Protein AF-0000000068597910 (afdb_homodimer)

Radius of gyration: 24.33 Å; Cα contacts (8 Å, |Δi|>4): 752; chains: 2; bounding box: 66×70×54 Å

InterPro domains:
  IPR019402 CWH43-like, N-terminal domain [PF10277] (15-219)

Secondary structure (DSSP, 8-state):
--HHHHHT--EEEHHHHHHHHHHHHHHHHHHHHHHHHHTT-SS-SSS--HHHHTSSTTHHHHHHHHHHHHHHHHHHHHHHHHHHHHHH--S-HHHHHHHHHHHHHHHHHHHHHHHHHHS-TTT-HHHHHHHHHHHHHHHHHHHHHHHHHHHH-GGGS-HHHHHHHHHHHHHHHHHHHHHHHIIIII-HHHHHHHHHHHHHHHHHHHHHHHHHHHHHHHHTT-EEEEE--GGGG---------/--HHHHHT--EEEHHHHHHHHHHHHHHHHHHHHHHHHHTT-SS-SSS--HHHHTSSTTHHHHHHHHHHHHHHHHHHHHHHHHHHHHHHS-S-HHHHHHHHHHHHHHHHHHHHHHHHHHS-TTT-HHHHHHHHHHHHHHHHHHHHHHHHHHHH-GGGS-HHHHHHHHHHHHHHHHHHHHHHHIIIII-HHHHHHHHHHHHHHHHHHHHHHHHHHHHHHHHTT-EEEEE--GGG----------

Organism: Ostreococcus tauri (NCBI:txid70448)

Solvent-accessible surface area (backbone atoms only — not comparable to full-atom values): 23606 Å² total; per-residue (Å²): 127,64,67,68,62,62,72,34,60,38,67,44,55,49,25,56,54,43,47,49,32,43,53,39,43,50,49,33,52,52,50,12,46,54,51,20,64,77,64,63,59,53,95,46,84,86,26,38,47,67,63,51,23,33,59,48,85,67,30,30,35,47,34,22,36,34,36,29,51,26,14,53,46,41,34,52,48,37,54,50,45,40,35,55,50,47,56,55,39,57,99,47,66,65,50,52,52,51,42,50,55,30,40,53,29,29,42,49,14,18,53,21,34,23,44,30,30,32,32,47,43,79,80,36,50,70,64,16,51,52,23,42,51,48,14,54,52,26,39,49,50,21,50,47,48,49,49,54,54,40,68,73,31,63,81,68,49,53,70,68,42,50,53,48,41,50,49,20,46,54,46,20,48,51,6,50,52,41,25,52,47,38,49,73,74,64,25,53,92,77,33,42,48,60,30,9,43,16,44,50,39,20,53,55,19,50,44,48,36,48,48,37,49,23,53,47,24,56,75,37,55,25,28,42,30,60,42,62,53,60,89,62,57,65,64,80,75,72,77,76,79,125,127,65,66,69,65,62,72,35,60,38,68,44,56,48,26,56,54,44,47,50,30,44,52,38,43,50,48,32,52,52,50,12,45,54,51,20,64,75,67,64,60,54,94,46,85,89,26,40,46,69,61,49,25,34,60,50,84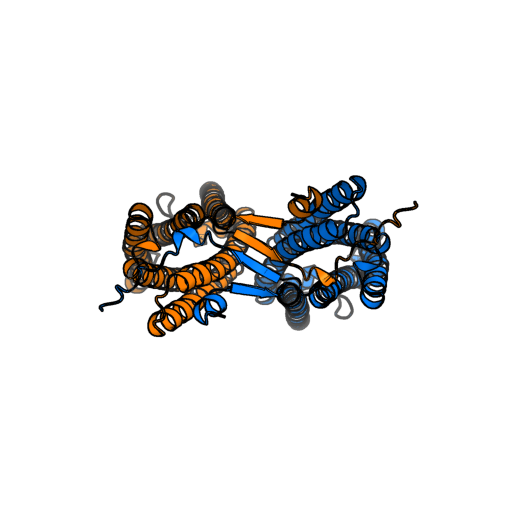,68,30,30,34,47,35,23,38,35,35,30,51,27,15,53,47,41,35,52,46,36,55,52,47,39,34,56,50,48,59,57,37,59,98,46,66,66,49,50,51,50,42,50,56,30,40,53,30,28,42,50,13,17,52,22,35,22,44,31,30,31,33,47,44,79,80,36,49,70,65,16,51,52,24,43,50,49,15,54,52,25,39,48,50,22,50,47,49,50,49,53,53,39,69,75,29,64,81,68,48,54,68,68,44,50,52,48,41,51,49,19,45,54,45,20,47,50,7,49,51,40,25,51,47,37,49,72,74,64,27,52,93,76,33,43,50,60,30,9,43,16,44,50,39,21,51,54,19,52,46,48,36,48,48,37,50,24,51,47,25,55,75,36,56,26,28,43,31,59,43,63,52,60,85,62,57,64,68,78,75,72,77,77,77,126

Foldseek 3Di:
DPPVVVVPWDKDQLLVLLVQLLVLQVVLQVLLLVVCVVVVQFPDSQQFASLSSLQDPPSLVSLLVSLLSSLVSQLVLLVLVLVLLVVQPPPDVVSNVLSVVLNVLSNLLSVLSNQLSVDRCVRDVVSNVVSLLSNLVSLLVSLVSSLVSCVVRVVQADPVLSVLSVVLSVQLVQLSCQLVCCCPPVNCVRQRRSNRVSVVSNVVSSSSNSSSSSVSSVVVVPMDIDDDDVVVVPDPPPPPPD/DPPVVVVPWDKDQLLVLLVQLLVLQVVLQVVLLVVCVVVVQFPDNLFFASLSSLQDPPSLVSLLVSLLSSLVSQLVLLVLVLVLLVVQPDPDVVSNVLSVVLNVLSNLLSVLSNQLSVDRCVNDVVSNVVSLLSNLVSLLVSLVSSLVSCVVRVVQADPVLSVLSVVLSVQLVQLSCQLVCCCPPVNCVRQRRSNRVSVVSNVVSSSSNSSSSSVSSVVVVPMDIDDDDVVVVPDPPPPPPD

Nearest PDB structures (foldseek):
  8qqz-assembly1_A  TM=4.331E-01  e=2.054E-01  Erythrobacter
  7ytb-assembly1_B  TM=3.261E-01  e=9.820E-02  Bdellovibrio
  7ytb-assembly1_A  TM=3.041E-01  e=9.820E-02  Bdellovibrio
  3ddl-assembly1_A  TM=3.618E-01  e=1.714E+00  Salinibacter ruber
  3ddl-assembly2_B  TM=3.545E-01  e=3.123E+00  Salinibacter ruber

pLDDT: mean 90.91, std 14.32, range [30.38, 98.81]

Sequence (484 aa):
MDANATRAKREVRASTLVRCACLGTLACLVIAYGFATTQSRIASDAFPIISETFMGTPQSYASEFLLGFAAWTLMLSVWAFKGYLDAYATCEDKWFTWSRKGLWFGVSSAILLGLTAAINYEESFGAHVTAAFGFLFAMWIWTAMCVRQLAAHPGSVSAKSLRGKYLACGFGFMGVVGFAALSALVGKENAYSLVGASEWLGVLSMIFACWTVSWDFDDKDVRLTLTLDSASVALPSVPNDVMDANATRAKREVRASTLVRCACLGTLACLVIAYGFATTQSRIASDAFPIISETFMGTPQSYASEFLLGFAAWTLMLSVWAFKGYLDAYATCEDKWFTWSRKGLWFGVSSAILLGLTAAINYEESFGAHVTAAFGFLFAMWIWTAMCVRQLAAHPGSVSAKSLRGKYLACGFGFMGVVGFAALSALVGKENAYSLVGASEWLGVLSMIFACWTVSWDFDDKDVRLTLTLDSASVALPSVPNDV

Structure (mmCIF, N/CA/C/O backbone):
data_AF-0000000068597910-model_v1
#
loop_
_entity.id
_entity.type
_entity.pdbx_description
1 polymer Frag1/DRAM/Sfk1
#
loop_
_atom_site.group_PDB
_atom_site.id
_atom_site.type_symbol
_atom_site.label_atom_id
_atom_site.label_alt_id
_atom_site.label_comp_id
_atom_site.label_asym_id
_atom_site.label_entity_id
_atom_site.label_seq_id
_atom_site.pdbx_PDB_ins_code
_atom_site.Cartn_x
_atom_site.Cartn_y
_atom_site.Cartn_z
_atom_site.occupancy
_atom_site.B_iso_or_equiv
_atom_site.auth_seq_id
_atom_site.auth_comp_id
_atom_site.auth_asym_id
_atom_site.auth_atom_id
_atom_site.pdbx_PDB_model_num
ATOM 1 N N . MET A 1 1 ? 1.563 26.203 26.422 1 33.59 1 MET A N 1
ATOM 2 C CA . MET A 1 1 ? 1.384 25.562 25.109 1 33.59 1 MET A CA 1
ATOM 3 C C . MET A 1 1 ? 0.084 24.766 25.062 1 33.59 1 MET A C 1
ATOM 5 O O . MET A 1 1 ? -0.154 23.922 25.922 1 33.59 1 MET A O 1
ATOM 9 N N . ASP A 1 2 ? -0.967 25.281 24.453 1 39.66 2 ASP A N 1
ATOM 10 C CA . ASP A 1 2 ? -2.354 24.828 24.578 1 39.66 2 ASP A CA 1
ATOM 11 C C . ASP A 1 2 ? -2.477 23.328 24.344 1 39.66 2 ASP A C 1
ATOM 13 O O . ASP A 1 2 ? -1.92 22.797 23.391 1 39.66 2 ASP A O 1
ATOM 17 N N . ALA A 1 3 ? -2.59 22.656 25.359 1 4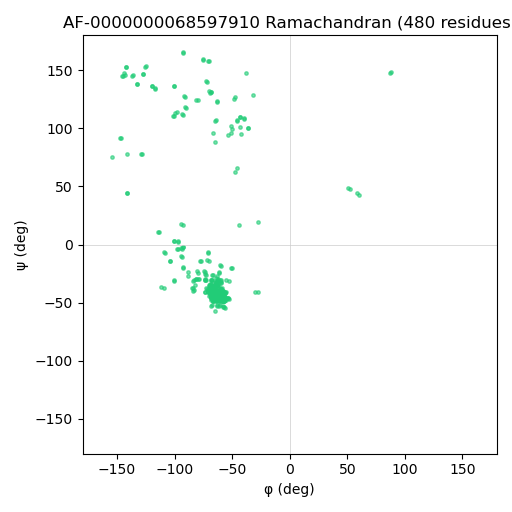6.5 3 ALA A N 1
ATOM 18 C CA . ALA A 1 3 ? -2.775 21.203 25.453 1 46.5 3 ALA A CA 1
ATOM 19 C C . ALA A 1 3 ? -3.531 20.672 24.25 1 46.5 3 ALA A C 1
ATOM 21 O O . ALA A 1 3 ? -3.26 19.562 23.781 1 46.5 3 ALA A O 1
ATOM 22 N N . ASN A 1 4 ? -4.512 21.328 23.781 1 46.34 4 ASN A N 1
ATOM 23 C CA . ASN A 1 4 ? -5.391 20.984 22.656 1 46.34 4 ASN A CA 1
ATOM 24 C C . ASN A 1 4 ? -4.637 20.984 21.328 1 46.34 4 ASN A C 1
ATOM 26 O O . ASN A 1 4 ? -4.93 20.188 20.453 1 46.34 4 ASN A O 1
ATOM 30 N N . ALA A 1 5 ? -3.707 21.922 21.234 1 49.53 5 ALA A N 1
ATOM 31 C CA . ALA A 1 5 ? -2.885 22.062 20.031 1 49.53 5 ALA A CA 1
ATOM 32 C C . ALA A 1 5 ? -2.02 20.828 19.812 1 49.53 5 ALA A C 1
ATOM 34 O O . ALA A 1 5 ? -1.815 20.391 18.672 1 49.53 5 ALA A O 1
ATOM 35 N N . THR A 1 6 ? -1.454 20.25 20.938 1 50.69 6 THR A N 1
ATOM 36 C CA . THR A 1 6 ? -0.563 19.094 20.891 1 50.69 6 THR A CA 1
ATOM 37 C C . THR A 1 6 ? -1.332 17.828 20.5 1 50.69 6 THR A C 1
ATOM 39 O O . THR A 1 6 ? -0.776 16.922 19.875 1 50.69 6 THR A O 1
ATOM 42 N N . ARG A 1 7 ? -2.467 17.75 21.141 1 53.53 7 ARG A N 1
ATOM 43 C CA . ARG A 1 7 ? -3.285 16.578 20.891 1 53.53 7 ARG A CA 1
ATOM 44 C C . ARG A 1 7 ? -3.678 16.469 19.422 1 53.53 7 ARG A C 1
ATOM 46 O O . ARG A 1 7 ? -3.969 15.383 18.922 1 53.53 7 ARG A O 1
ATOM 53 N N . ALA A 1 8 ? -3.547 17.641 18.719 1 57.47 8 ALA A N 1
ATOM 54 C CA . ALA A 1 8 ? -4.09 17.688 17.359 1 57.47 8 ALA A CA 1
ATOM 55 C C . ALA A 1 8 ? -3.027 17.328 16.328 1 57.47 8 ALA A C 1
ATOM 57 O O . ALA A 1 8 ? -3.348 17.047 15.18 1 57.47 8 ALA A O 1
ATOM 58 N N . LYS A 1 9 ? -1.783 17.094 16.891 1 76.75 9 LYS A N 1
ATOM 59 C CA . LYS A 1 9 ? -0.785 16.891 15.844 1 76.75 9 LYS A CA 1
ATOM 60 C C . LYS A 1 9 ? -0.632 15.398 15.508 1 76.75 9 LYS A C 1
ATOM 62 O O . LYS A 1 9 ? -0.327 14.594 16.391 1 76.75 9 LYS A O 1
ATOM 67 N N . ARG A 1 10 ? -1.029 15.055 14.391 1 89.5 10 ARG A N 1
ATOM 68 C CA . ARG A 1 10 ? -0.91 13.68 13.914 1 89.5 10 ARG A CA 1
ATOM 69 C C . ARG A 1 10 ? 0.321 13.508 13.031 1 89.5 10 ARG A C 1
ATOM 71 O O . ARG A 1 10 ? 0.419 14.125 11.969 1 89.5 10 ARG A O 1
ATOM 78 N N . GLU A 1 11 ? 1.279 12.695 13.57 1 94.38 11 GLU A N 1
ATOM 79 C CA . GLU A 1 11 ? 2.531 12.461 12.859 1 94.38 11 GLU A CA 1
ATOM 80 C C . GLU A 1 11 ? 2.998 11.016 13.023 1 94.38 11 GLU A C 1
ATOM 82 O O . GLU A 1 11 ? 2.594 10.328 13.961 1 94.38 11 GLU A O 1
ATOM 87 N N . VAL A 1 12 ? 3.699 10.617 12.055 1 94.44 12 VAL A N 1
ATOM 88 C CA . VAL A 1 12 ? 4.348 9.312 12.117 1 94.44 12 VAL A CA 1
ATOM 89 C C . VAL A 1 12 ? 5.805 9.438 11.68 1 94.44 12 VAL A C 1
ATOM 91 O O . VAL A 1 12 ? 6.117 10.172 10.742 1 94.44 12 VAL A O 1
ATOM 94 N N . ARG A 1 13 ? 6.668 8.719 12.453 1 96.25 13 ARG A N 1
ATOM 95 C CA . ARG A 1 13 ? 8.07 8.703 12.055 1 96.25 13 ARG A CA 1
ATOM 96 C C . ARG A 1 13 ? 8.258 7.934 10.758 1 96.25 13 ARG A C 1
ATOM 98 O O . ARG A 1 13 ? 7.801 6.797 10.625 1 96.25 13 ARG A O 1
ATOM 105 N N . ALA A 1 14 ? 8.969 8.539 9.852 1 96.12 14 ALA A N 1
ATOM 106 C CA . ALA A 1 14 ? 9.211 7.879 8.57 1 96.12 14 ALA A CA 1
ATOM 107 C C . ALA A 1 14 ? 10.031 6.605 8.75 1 96.12 14 ALA A C 1
ATOM 109 O O . ALA A 1 14 ? 9.836 5.625 8.039 1 96.12 14 ALA A O 1
ATOM 110 N N . SER A 1 15 ? 10.93 6.598 9.727 1 97.75 15 SER A N 1
ATOM 111 C CA . SER A 1 15 ? 11.781 5.441 9.992 1 97.75 15 SER A CA 1
ATOM 112 C C . SER A 1 15 ? 10.945 4.227 10.398 1 97.75 15 SER A C 1
ATOM 114 O O . SER A 1 15 ? 11.266 3.096 10.023 1 97.75 15 SER A O 1
ATOM 116 N N . THR A 1 16 ? 9.906 4.453 11.078 1 96.81 16 THR A N 1
ATOM 117 C CA . THR A 1 16 ? 9.047 3.363 11.523 1 96.81 16 THR A CA 1
ATOM 118 C C . THR A 1 16 ? 8.406 2.662 10.336 1 96.81 16 THR A C 1
ATOM 120 O O . THR A 1 16 ? 8.344 1.431 10.289 1 96.81 16 THR A O 1
ATOM 123 N N . LEU A 1 17 ? 7.941 3.426 9.398 1 93.75 17 LEU A N 1
ATOM 124 C CA . LEU A 1 17 ? 7.32 2.857 8.211 1 93.75 17 LEU A CA 1
ATOM 125 C C . LEU A 1 17 ? 8.312 2 7.434 1 93.75 17 LEU A C 1
ATOM 127 O O . LEU A 1 17 ? 7.984 0.89 7.008 1 93.75 17 LEU A O 1
ATOM 131 N N . VAL A 1 18 ? 9.516 2.459 7.305 1 97.25 18 VAL A N 1
ATOM 132 C CA . VAL A 1 18 ? 10.555 1.738 6.574 1 97.25 18 VAL A CA 1
ATOM 133 C C . VAL A 1 18 ? 10.883 0.435 7.301 1 97.25 18 VAL A C 1
ATOM 135 O O . VAL A 1 18 ? 10.945 -0.627 6.68 1 97.25 18 VAL A O 1
ATOM 138 N N . ARG A 1 19 ? 10.969 0.504 8.562 1 98.06 19 ARG A N 1
ATOM 139 C CA . ARG A 1 19 ? 11.328 -0.673 9.352 1 98.06 19 ARG A CA 1
ATOM 140 C C . ARG A 1 19 ? 10.203 -1.708 9.32 1 98.06 19 ARG A C 1
ATOM 142 O O . ARG A 1 19 ? 10.469 -2.91 9.234 1 98.06 19 ARG A O 1
ATOM 149 N N . CYS A 1 20 ? 9 -1.244 9.352 1 94.81 20 CYS A N 1
ATOM 150 C CA . CYS A 1 20 ? 7.871 -2.162 9.273 1 94.81 20 CYS A CA 1
ATOM 151 C C . CYS A 1 20 ? 7.863 -2.9 7.938 1 94.81 20 CYS A C 1
ATOM 153 O O . CYS A 1 20 ? 7.633 -4.109 7.895 1 94.81 20 CYS A O 1
ATOM 155 N N . ALA A 1 21 ? 8.109 -2.211 6.922 1 95.44 21 ALA A N 1
ATOM 156 C CA . ALA A 1 21 ? 8.133 -2.83 5.602 1 95.44 21 ALA A CA 1
ATOM 157 C C . ALA A 1 21 ? 9.273 -3.83 5.48 1 95.44 21 ALA A C 1
ATOM 159 O O . ALA A 1 21 ? 9.102 -4.922 4.934 1 95.44 21 ALA A O 1
ATOM 160 N N . CYS A 1 22 ? 10.469 -3.463 6.004 1 98 22 CYS A N 1
ATOM 161 C CA . CYS A 1 22 ? 11.625 -4.352 5.961 1 98 22 CYS A CA 1
ATOM 162 C C . CYS A 1 22 ? 11.375 -5.617 6.773 1 98 22 CYS A C 1
ATOM 164 O O . CYS A 1 22 ? 11.602 -6.727 6.289 1 98 22 CYS A O 1
ATOM 166 N N . LEU A 1 23 ? 10.867 -5.426 7.941 1 97.69 23 LEU A N 1
ATOM 167 C CA . LEU A 1 23 ? 10.586 -6.57 8.805 1 97.69 23 LEU A CA 1
ATOM 168 C C . LEU A 1 23 ? 9.477 -7.434 8.211 1 97.69 23 LEU A C 1
ATOM 170 O O . LEU A 1 23 ? 9.523 -8.664 8.297 1 97.69 23 LEU A O 1
ATOM 174 N N . GLY A 1 24 ? 8.5 -6.793 7.664 1 96.88 24 GLY A N 1
ATOM 175 C CA . GLY A 1 24 ? 7.453 -7.539 6.984 1 96.88 24 GLY A CA 1
ATOM 176 C C . GLY A 1 24 ? 7.969 -8.367 5.82 1 96.88 24 GLY A C 1
ATOM 177 O O . GLY A 1 24 ? 7.547 -9.508 5.629 1 96.88 24 GLY A O 1
ATOM 178 N N . THR A 1 25 ? 8.844 -7.793 5.043 1 97.81 25 THR A N 1
ATOM 179 C CA . THR A 1 25 ? 9.43 -8.508 3.91 1 97.81 25 THR A CA 1
ATOM 180 C C . THR A 1 25 ? 10.266 -9.688 4.391 1 97.81 25 THR A C 1
ATOM 182 O O . THR A 1 25 ? 10.203 -10.773 3.809 1 97.81 25 THR A O 1
ATOM 185 N N . LEU A 1 26 ? 11 -9.492 5.453 1 98.19 26 LEU A N 1
ATOM 186 C CA . LEU A 1 26 ? 11.781 -10.586 6.02 1 98.19 26 LEU A CA 1
ATOM 187 C C . LEU A 1 26 ? 10.867 -11.695 6.527 1 98.19 26 LEU A C 1
ATOM 189 O O . LEU A 1 26 ? 11.141 -12.875 6.316 1 98.19 26 LEU A O 1
ATOM 193 N N . ALA A 1 27 ? 9.852 -11.32 7.184 1 97.12 27 ALA A N 1
ATOM 194 C CA . ALA A 1 27 ? 8.875 -12.305 7.645 1 97.12 27 ALA A CA 1
ATOM 195 C C . ALA A 1 27 ? 8.289 -13.086 6.473 1 97.12 27 ALA A C 1
ATOM 197 O O . ALA A 1 27 ? 8.109 -14.305 6.559 1 97.12 27 ALA A O 1
ATOM 198 N N . CYS A 1 28 ? 8 -12.367 5.422 1 97.31 28 CYS A N 1
ATOM 199 C CA . CYS A 1 28 ? 7.484 -12.992 4.207 1 97.31 28 CYS A CA 1
ATOM 200 C C . CYS A 1 28 ? 8.445 -14.062 3.699 1 97.31 28 CYS A C 1
ATOM 202 O O . CYS A 1 28 ? 8.023 -15.172 3.367 1 97.31 28 CYS A O 1
ATOM 204 N N . LEU A 1 29 ? 9.711 -13.766 3.664 1 97.75 29 LEU A N 1
ATOM 205 C CA . LEU A 1 29 ? 10.719 -14.695 3.172 1 97.75 29 LEU A CA 1
ATOM 206 C C . LEU A 1 29 ? 10.82 -15.914 4.082 1 97.75 29 LEU A C 1
ATOM 208 O O . LEU A 1 29 ? 10.922 -17.047 3.598 1 97.75 29 LEU A O 1
ATOM 212 N N . VAL A 1 30 ? 10.734 -15.672 5.363 1 97.12 30 VAL A N 1
ATOM 213 C CA . VAL A 1 30 ? 10.844 -16.766 6.332 1 97.12 30 VAL A CA 1
ATOM 214 C C . VAL A 1 30 ? 9.625 -17.672 6.223 1 97.12 30 VAL A C 1
ATOM 216 O O . VAL A 1 30 ? 9.758 -18.891 6.164 1 97.12 30 VAL A O 1
ATOM 219 N N . ILE A 1 31 ? 8.469 -17.125 6.129 1 96.75 31 ILE A N 1
ATOM 220 C CA . ILE A 1 31 ? 7.227 -17.875 6.031 1 96.75 31 ILE A CA 1
ATOM 221 C C . ILE A 1 31 ? 7.215 -18.688 4.734 1 96.75 31 ILE A C 1
ATOM 223 O O . ILE A 1 31 ? 6.941 -19.891 4.75 1 96.75 31 ILE A O 1
ATOM 227 N N . ALA A 1 32 ? 7.531 -18.062 3.65 1 96.56 32 ALA A N 1
ATOM 228 C CA . ALA A 1 32 ? 7.504 -18.719 2.344 1 96.56 32 ALA A CA 1
ATOM 229 C C . ALA A 1 32 ? 8.523 -19.844 2.283 1 96.56 32 ALA A C 1
ATOM 231 O O . ALA A 1 32 ? 8.219 -20.938 1.773 1 96.56 32 ALA A O 1
ATOM 232 N N . TYR A 1 33 ? 9.719 -19.578 2.814 1 96.75 33 TYR A N 1
ATOM 233 C CA . TYR A 1 33 ? 10.758 -20.594 2.844 1 96.75 33 TYR A CA 1
ATOM 234 C C . TYR A 1 33 ? 10.312 -21.797 3.668 1 96.75 33 TYR A C 1
ATOM 236 O O . TYR A 1 33 ? 10.469 -22.953 3.24 1 96.75 33 TYR A O 1
ATOM 244 N N . GLY A 1 34 ? 9.781 -21.562 4.863 1 96.44 34 GLY A N 1
ATOM 245 C CA . GLY A 1 34 ? 9.32 -22.641 5.723 1 96.44 34 GLY A CA 1
ATOM 246 C C . GLY A 1 34 ? 8.281 -23.531 5.062 1 96.44 34 GLY A C 1
ATOM 247 O O . GLY A 1 34 ? 8.422 -24.766 5.051 1 96.44 34 GLY A O 1
ATOM 248 N N . PHE A 1 35 ? 7.293 -23 4.449 1 96.25 35 PHE A N 1
ATOM 249 C CA . PHE A 1 35 ? 6.234 -23.781 3.809 1 96.25 35 PHE A CA 1
ATOM 250 C C . PHE A 1 35 ? 6.754 -24.469 2.557 1 96.25 35 PHE A C 1
ATOM 252 O O . PHE A 1 35 ? 6.402 -25.625 2.289 1 96.25 35 PHE A O 1
ATOM 259 N N . ALA A 1 36 ? 7.562 -23.75 1.796 1 95.56 36 ALA A N 1
ATOM 260 C CA . ALA A 1 36 ? 8.078 -24.328 0.558 1 95.56 36 ALA A CA 1
ATOM 261 C C . ALA A 1 36 ? 8.922 -25.578 0.843 1 95.56 36 ALA A C 1
ATOM 263 O O . ALA A 1 36 ? 8.867 -26.547 0.096 1 95.56 36 ALA A O 1
ATOM 264 N N . THR A 1 37 ? 9.75 -25.547 1.897 1 94.56 37 THR A N 1
ATOM 265 C CA . THR A 1 37 ? 10.578 -26.672 2.287 1 94.56 37 THR A CA 1
ATOM 266 C C . THR A 1 37 ? 9.719 -27.844 2.764 1 94.56 37 THR A C 1
ATOM 268 O O . THR A 1 37 ? 9.945 -28.984 2.381 1 94.56 37 THR A O 1
ATOM 271 N N . THR A 1 38 ? 8.672 -27.547 3.521 1 94.5 38 THR A N 1
ATOM 272 C CA . THR A 1 38 ? 7.82 -28.594 4.082 1 94.5 38 THR A CA 1
ATOM 273 C C . THR A 1 38 ? 6.945 -29.219 3 1 94.5 38 THR A C 1
ATOM 275 O O . THR A 1 38 ? 6.59 -30.391 3.086 1 94.5 38 THR A O 1
ATOM 278 N N . GLN A 1 39 ? 6.664 -28.469 1.915 1 94.69 39 GLN A N 1
ATOM 279 C CA . GLN A 1 39 ? 5.785 -28.938 0.849 1 94.69 39 GLN A CA 1
ATOM 280 C C . GLN A 1 39 ? 6.586 -29.5 -0.321 1 94.69 39 GLN A C 1
ATOM 282 O O . GLN A 1 39 ? 6.016 -29.891 -1.34 1 94.69 39 GLN A O 1
ATOM 287 N N . SER A 1 40 ? 7.926 -29.422 -0.263 1 90.25 40 SER A N 1
ATOM 288 C CA . SER A 1 40 ? 8.812 -29.922 -1.312 1 90.25 40 SER A CA 1
ATOM 289 C C . SER A 1 40 ? 8.539 -29.219 -2.641 1 90.25 40 SER A C 1
ATOM 291 O O . SER A 1 40 ? 8.422 -29.875 -3.68 1 90.25 40 SER A O 1
ATOM 293 N N . ARG A 1 41 ? 8.352 -27.906 -2.605 1 89.31 41 ARG A N 1
ATOM 294 C CA . ARG A 1 41 ? 8.047 -27.109 -3.787 1 89.31 41 ARG A CA 1
ATOM 295 C C . ARG A 1 41 ? 9.312 -26.469 -4.359 1 89.31 41 ARG A C 1
ATOM 297 O O . ARG A 1 41 ? 9.242 -25.656 -5.277 1 89.31 41 ARG A O 1
ATOM 304 N N . ILE A 1 42 ? 10.43 -26.797 -3.725 1 92.44 42 ILE A N 1
ATOM 305 C CA . ILE A 1 42 ? 11.695 -26.203 -4.148 1 92.44 42 ILE A CA 1
ATOM 306 C C . ILE A 1 42 ? 12.703 -27.312 -4.445 1 92.44 42 ILE A C 1
ATOM 308 O O . ILE A 1 42 ? 12.617 -28.406 -3.877 1 92.44 42 ILE A O 1
ATOM 312 N N . ALA A 1 43 ? 13.648 -27.016 -5.336 1 89.12 43 ALA A N 1
ATOM 313 C CA . ALA A 1 43 ? 14.617 -28.031 -5.785 1 89.12 43 ALA A CA 1
ATOM 314 C C . ALA A 1 43 ? 15.75 -28.188 -4.781 1 89.12 43 ALA A C 1
ATOM 316 O O . ALA A 1 43 ? 16.391 -29.234 -4.719 1 89.12 43 ALA A O 1
ATOM 317 N N . SER A 1 44 ? 16.062 -27.172 -4.094 1 88.06 44 SER A N 1
ATOM 318 C CA . SER A 1 44 ? 17.125 -27.188 -3.08 1 88.06 44 SER A CA 1
ATOM 319 C C . SER A 1 44 ? 16.75 -26.328 -1.877 1 88.06 44 SER A C 1
ATOM 321 O O . SER A 1 44 ? 16.172 -25.25 -2.031 1 88.06 44 SER A O 1
ATOM 323 N N . ASP A 1 45 ? 17.203 -26.812 -0.729 1 87 45 ASP A N 1
ATOM 324 C CA . ASP A 1 45 ? 16.906 -26.078 0.504 1 87 45 ASP A CA 1
ATOM 325 C C . ASP A 1 45 ? 17.969 -25.031 0.797 1 87 45 ASP A C 1
ATOM 327 O O . ASP A 1 45 ? 17.75 -24.125 1.609 1 87 45 ASP A O 1
ATOM 331 N N . ALA A 1 46 ? 19.094 -25.203 0.298 1 86.88 46 ALA A N 1
ATOM 332 C CA . ALA A 1 46 ? 20.188 -24.297 0.628 1 86.88 46 ALA A CA 1
ATOM 333 C C . ALA A 1 46 ? 19.906 -22.891 0.118 1 86.88 46 ALA A C 1
ATOM 335 O O . ALA A 1 46 ? 19.891 -21.922 0.895 1 86.88 46 ALA A O 1
ATOM 336 N N . PHE A 1 47 ? 19.672 -22.578 -1.107 1 93.12 47 PHE A N 1
ATOM 337 C CA . PHE A 1 47 ? 19.312 -21.312 -1.742 1 93.12 47 PHE A CA 1
ATOM 338 C C . PHE A 1 47 ? 18.297 -21.531 -2.854 1 93.12 47 PHE A C 1
ATOM 340 O O . PHE A 1 47 ? 18.641 -21.484 -4.035 1 93.12 47 PHE A O 1
ATOM 347 N N . PRO A 1 48 ? 17.156 -21.703 -2.328 1 95.81 48 PRO A N 1
ATOM 348 C CA . PRO A 1 48 ? 16.125 -21.828 -3.361 1 95.81 48 PRO A CA 1
ATOM 349 C C . PRO A 1 48 ? 15.859 -20.516 -4.09 1 95.81 48 PRO A C 1
ATOM 351 O O . PRO A 1 48 ? 16.203 -19.453 -3.582 1 95.81 48 PRO A O 1
ATOM 354 N N . ILE A 1 49 ? 15.344 -20.656 -5.215 1 95.06 49 ILE A N 1
ATOM 355 C CA . ILE A 1 49 ? 14.836 -19.469 -5.891 1 95.06 49 ILE A CA 1
ATOM 356 C C . ILE A 1 49 ? 13.695 -18.875 -5.082 1 95.06 49 ILE A C 1
ATOM 358 O O . ILE A 1 49 ? 12.695 -19.547 -4.809 1 95.06 49 ILE A O 1
ATOM 362 N N . ILE A 1 50 ? 13.797 -17.641 -4.711 1 96.25 50 ILE A N 1
ATOM 363 C CA . ILE A 1 50 ? 12.852 -16.984 -3.807 1 96.25 50 ILE A CA 1
ATOM 364 C C . ILE A 1 50 ? 11.445 -17.047 -4.398 1 96.25 50 ILE A C 1
ATOM 366 O O . ILE A 1 50 ? 10.484 -17.391 -3.697 1 96.25 50 ILE A O 1
ATOM 370 N N . SER A 1 51 ? 11.305 -16.766 -5.648 1 94.56 51 SER A N 1
ATOM 371 C CA . SER A 1 51 ? 10 -16.734 -6.305 1 94.56 51 SER A CA 1
ATOM 372 C C . SER A 1 51 ? 9.305 -18.094 -6.219 1 94.56 51 SER A C 1
ATOM 374 O O . SER A 1 51 ? 8.078 -18.172 -6.137 1 94.56 51 SER A O 1
ATOM 376 N N . GLU A 1 52 ? 10.062 -19.156 -6.23 1 95.75 52 GLU A N 1
ATOM 377 C CA . GLU A 1 52 ? 9.484 -20.5 -6.156 1 95.75 52 GLU A CA 1
ATOM 378 C C . GLU A 1 52 ? 8.984 -20.797 -4.75 1 95.75 52 GLU A C 1
ATOM 380 O O . GLU A 1 52 ? 8.125 -21.656 -4.566 1 95.75 52 GLU A O 1
ATOM 385 N N . THR A 1 53 ? 9.562 -20.094 -3.807 1 96.25 53 THR A N 1
ATOM 386 C CA . THR A 1 53 ? 9.094 -20.312 -2.441 1 96.25 53 THR A CA 1
ATOM 387 C C . THR A 1 53 ? 7.695 -19.75 -2.248 1 96.25 53 THR A C 1
ATOM 389 O O . THR A 1 53 ? 7.008 -20.078 -1.281 1 96.25 53 THR A O 1
ATOM 392 N N . PHE A 1 54 ? 7.211 -18.922 -3.172 1 95.56 54 PHE A N 1
ATOM 393 C CA . PHE A 1 54 ? 5.926 -18.234 -3.051 1 95.56 54 PHE A CA 1
ATOM 394 C C . PHE A 1 54 ? 4.824 -19.031 -3.73 1 95.56 54 PHE A C 1
ATOM 396 O O . PHE A 1 54 ? 3.648 -18.672 -3.666 1 95.56 54 PHE A O 1
ATOM 403 N N . MET A 1 55 ? 4.977 -20.156 -4.422 1 93.5 55 MET A N 1
ATOM 404 C CA . MET A 1 55 ? 4.055 -20.797 -5.348 1 93.5 55 MET A CA 1
ATOM 405 C C . MET A 1 55 ? 2.967 -21.562 -4.594 1 93.5 55 MET A C 1
ATOM 407 O O . MET A 1 55 ? 1.821 -21.625 -5.043 1 93.5 55 MET A O 1
ATOM 411 N N . GLY A 1 56 ? 3.139 -22.047 -3.508 1 91.06 56 GLY A N 1
ATOM 412 C CA . GLY A 1 56 ? 2.15 -22.859 -2.801 1 91.06 56 GLY A CA 1
ATOM 413 C C . GLY A 1 56 ? 1.279 -22.031 -1.864 1 91.06 56 GLY A C 1
ATOM 414 O O . GLY A 1 56 ? 1.486 -20.828 -1.708 1 91.06 56 GLY A O 1
ATOM 415 N N . THR A 1 57 ? 0.161 -22.656 -1.439 1 91.94 57 THR A N 1
ATOM 416 C CA . THR A 1 57 ? -0.685 -22.078 -0.402 1 91.94 57 THR A CA 1
ATOM 417 C C . THR A 1 57 ? -0.406 -22.734 0.95 1 91.94 57 THR A C 1
ATOM 419 O O . THR A 1 57 ? -0.1 -23.922 1.02 1 91.94 57 THR A O 1
ATOM 422 N N . PRO A 1 58 ? -0.317 -21.859 2.045 1 94.06 58 PRO A N 1
ATOM 423 C CA . PRO A 1 58 ? -0.829 -20.484 2.152 1 94.06 58 PRO A CA 1
ATOM 424 C C . PRO A 1 58 ? 0.257 -19.438 1.945 1 94.06 58 PRO A C 1
ATOM 426 O O . PRO A 1 58 ? -0.013 -18.234 2.051 1 94.06 58 PRO A O 1
ATOM 429 N N . GLN A 1 59 ? 1.501 -19.812 1.629 1 94.94 59 GLN A N 1
ATOM 430 C CA . GLN A 1 59 ? 2.609 -18.875 1.553 1 94.94 59 GLN A CA 1
ATOM 431 C C . GLN A 1 59 ? 2.424 -17.891 0.394 1 94.94 59 GLN A C 1
ATOM 433 O O . GLN A 1 59 ? 2.928 -16.781 0.435 1 94.94 59 GLN A O 1
ATOM 438 N N . SER A 1 60 ? 1.723 -18.266 -0.613 1 95.5 60 SER A N 1
ATOM 439 C CA . SER A 1 60 ? 1.453 -17.328 -1.7 1 95.5 60 SER A CA 1
ATOM 440 C C . SER A 1 60 ? 0.588 -16.172 -1.227 1 95.5 60 SER A C 1
ATOM 442 O O . SER A 1 60 ? 0.802 -15.023 -1.632 1 95.5 60 SER A O 1
ATOM 444 N N . TYR A 1 61 ? -0.396 -16.453 -0.336 1 95.25 61 TYR A N 1
ATOM 445 C CA . TYR A 1 61 ? -1.226 -15.391 0.23 1 95.25 61 TYR A CA 1
ATOM 446 C C . TYR A 1 61 ? -0.391 -14.438 1.07 1 95.25 61 TYR A C 1
ATOM 448 O O . TYR A 1 61 ? -0.554 -13.219 0.98 1 95.25 61 TYR A O 1
ATOM 456 N N . ALA A 1 62 ? 0.45 -15.039 1.833 1 95 62 ALA A N 1
ATOM 457 C CA . ALA A 1 62 ? 1.321 -14.242 2.691 1 95 62 ALA A CA 1
ATOM 458 C C . ALA A 1 62 ? 2.236 -13.344 1.862 1 95 62 ALA A C 1
ATOM 460 O O . ALA A 1 62 ? 2.42 -12.164 2.186 1 95 62 ALA A O 1
ATOM 461 N N . SER A 1 63 ? 2.818 -13.867 0.81 1 96.12 63 SER A N 1
ATOM 462 C CA . SER A 1 63 ? 3.74 -13.094 -0.013 1 96.12 63 SER A CA 1
ATOM 463 C C . SER A 1 63 ? 3.014 -11.977 -0.753 1 96.12 63 SER A C 1
ATOM 465 O O . SER A 1 63 ? 3.523 -10.859 -0.857 1 96.12 63 SER A O 1
ATOM 467 N N . GLU A 1 64 ? 1.835 -12.266 -1.229 1 96.75 64 GLU A N 1
ATOM 468 C CA . GLU A 1 64 ? 1.059 -11.25 -1.926 1 96.75 64 GLU A CA 1
ATOM 469 C C . GLU A 1 64 ? 0.684 -10.102 -0.987 1 96.75 64 GLU A C 1
ATOM 471 O O . GLU A 1 64 ? 0.791 -8.93 -1.354 1 96.75 64 GLU A O 1
ATOM 476 N N . PHE A 1 65 ? 0.284 -10.469 0.156 1 96.5 65 PHE A N 1
ATOM 477 C CA . PHE A 1 65 ? -0.134 -9.477 1.138 1 96.5 65 PHE A CA 1
ATOM 478 C C . PHE A 1 65 ? 1.059 -8.656 1.622 1 96.5 65 PHE A C 1
ATOM 480 O O . PHE A 1 65 ? 1.038 -7.43 1.566 1 96.5 65 PHE A O 1
ATOM 487 N N . LEU A 1 66 ? 2.104 -9.297 2.08 1 97.19 66 LEU A N 1
ATOM 488 C CA . LEU A 1 66 ? 3.232 -8.641 2.729 1 97.19 66 LEU A CA 1
ATOM 489 C C . LEU A 1 66 ? 4.086 -7.895 1.708 1 97.19 66 LEU A C 1
ATOM 491 O O . LEU A 1 66 ? 4.566 -6.793 1.981 1 97.19 66 LEU A O 1
ATOM 495 N N . LEU A 1 67 ? 4.324 -8.477 0.531 1 97.69 67 LEU A N 1
ATOM 496 C CA . LEU A 1 67 ? 5.082 -7.777 -0.498 1 97.69 67 LEU A CA 1
ATOM 497 C C . LEU A 1 67 ? 4.273 -6.621 -1.077 1 97.69 67 LEU A C 1
ATOM 499 O O . LEU A 1 67 ? 4.836 -5.59 -1.45 1 97.69 67 LEU A O 1
ATOM 503 N N . GLY A 1 68 ? 2.975 -6.852 -1.171 1 96.06 68 GLY A N 1
ATOM 504 C CA . GLY A 1 68 ? 2.131 -5.73 -1.55 1 96.06 68 GLY A CA 1
ATOM 505 C C . GLY A 1 68 ? 2.266 -4.539 -0.618 1 96.06 68 GLY A C 1
ATOM 506 O O . GLY A 1 68 ? 2.416 -3.404 -1.071 1 96.06 68 GLY A O 1
ATOM 507 N N . PHE A 1 69 ? 2.215 -4.859 0.61 1 95.12 69 PHE A N 1
ATOM 508 C CA . PHE A 1 69 ? 2.395 -3.812 1.609 1 95.12 69 PHE A CA 1
ATOM 509 C C . PHE A 1 69 ? 3.773 -3.174 1.481 1 95.12 69 PHE A C 1
ATOM 511 O O . PHE A 1 69 ? 3.908 -1.952 1.57 1 95.12 69 PHE A O 1
ATOM 518 N N . ALA A 1 70 ? 4.758 -3.941 1.291 1 97.38 70 ALA A N 1
ATOM 519 C CA . ALA A 1 70 ? 6.121 -3.439 1.146 1 97.38 70 ALA A CA 1
ATOM 520 C C . ALA A 1 70 ? 6.242 -2.527 -0.072 1 97.38 70 ALA A C 1
ATOM 522 O O . ALA A 1 70 ? 6.961 -1.525 -0.036 1 97.38 70 ALA A O 1
ATOM 523 N N . ALA A 1 71 ? 5.598 -2.902 -1.143 1 97.69 71 ALA A N 1
ATOM 524 C CA . ALA A 1 71 ? 5.664 -2.123 -2.377 1 97.69 71 ALA A CA 1
ATOM 525 C C . ALA A 1 71 ? 5.152 -0.703 -2.156 1 97.69 71 ALA A C 1
ATOM 527 O O . ALA A 1 71 ? 5.801 0.267 -2.551 1 97.69 71 ALA A O 1
ATOM 528 N N . TRP A 1 72 ? 4.145 -0.599 -1.456 1 94 72 TRP A N 1
ATOM 529 C CA . TRP A 1 72 ? 3.541 0.72 -1.304 1 94 72 TRP A CA 1
ATOM 530 C C . TRP A 1 72 ? 4.262 1.529 -0.231 1 94 72 TRP A C 1
ATOM 532 O O . TRP A 1 72 ? 4.367 2.754 -0.333 1 94 72 TRP A O 1
ATOM 542 N N . THR A 1 73 ? 4.719 0.843 0.787 1 94.88 73 THR A N 1
ATOM 543 C CA . THR A 1 73 ? 5.57 1.527 1.756 1 94.88 73 THR A CA 1
ATOM 544 C C . THR A 1 73 ? 6.855 2.021 1.095 1 94.88 73 THR A C 1
ATOM 546 O O . THR A 1 73 ? 7.363 3.092 1.436 1 94.88 73 THR A O 1
ATOM 549 N N . LEU A 1 74 ? 7.328 1.229 0.179 1 97.19 74 LEU A N 1
ATOM 550 C CA . LEU A 1 74 ? 8.508 1.644 -0.57 1 97.19 74 LEU A CA 1
ATOM 551 C C . LEU A 1 74 ? 8.234 2.916 -1.363 1 97.19 74 LEU A C 1
ATOM 553 O O . LEU A 1 74 ? 9.055 3.836 -1.378 1 97.19 74 LEU A O 1
ATOM 557 N N . MET A 1 75 ? 7.125 2.961 -1.94 1 96.25 75 MET A N 1
ATOM 558 C CA . MET A 1 75 ? 6.758 4.148 -2.707 1 96.25 75 MET A CA 1
ATOM 559 C C . MET A 1 75 ? 6.75 5.387 -1.82 1 96.25 75 MET A C 1
ATOM 561 O O . MET A 1 75 ? 7.285 6.43 -2.197 1 96.25 75 MET A O 1
ATOM 565 N N . LEU A 1 76 ? 6.18 5.23 -0.68 1 94.38 76 LEU A N 1
ATOM 566 C CA . LEU A 1 76 ? 6.133 6.344 0.262 1 94.38 76 LEU A CA 1
ATOM 567 C C . LEU A 1 76 ? 7.535 6.711 0.739 1 94.38 76 LEU A C 1
ATOM 569 O O . LEU A 1 76 ? 7.855 7.891 0.888 1 94.38 76 LEU A O 1
ATOM 573 N N . SER A 1 77 ? 8.297 5.711 0.959 1 95.88 77 SER A N 1
ATOM 574 C CA . SER A 1 77 ? 9.656 5.938 1.424 1 95.88 77 SER A CA 1
ATOM 575 C C . SER A 1 77 ? 10.484 6.668 0.373 1 95.88 77 SER A C 1
ATOM 577 O O . SER A 1 77 ? 11.273 7.562 0.704 1 95.88 77 SER A O 1
ATOM 579 N N . VAL A 1 78 ? 10.312 6.258 -0.829 1 97.5 78 VAL A N 1
ATOM 580 C CA . VAL A 1 78 ? 11.016 6.902 -1.935 1 97.5 78 VAL A CA 1
ATOM 581 C C . VAL A 1 78 ? 10.586 8.367 -2.037 1 97.5 78 VAL A C 1
ATOM 583 O O . VAL A 1 78 ? 11.422 9.25 -2.227 1 97.5 78 VAL A O 1
ATOM 586 N N . TRP A 1 79 ? 9.32 8.602 -1.919 1 96.5 79 TRP A N 1
ATOM 587 C CA . TRP A 1 79 ? 8.797 9.969 -1.929 1 96.5 79 TRP A CA 1
ATOM 588 C C . TRP A 1 79 ? 9.406 10.789 -0.801 1 96.5 79 TRP A C 1
ATOM 590 O O . TRP A 1 79 ? 9.852 11.922 -1.022 1 96.5 79 TRP A O 1
ATOM 600 N N . ALA A 1 80 ? 9.398 10.25 0.375 1 96.06 80 ALA A N 1
ATOM 601 C CA . ALA A 1 80 ? 9.945 10.953 1.533 1 96.06 80 ALA A CA 1
ATOM 602 C C . ALA A 1 80 ? 11.438 11.195 1.373 1 96.06 80 ALA A C 1
ATOM 604 O O . ALA A 1 80 ? 11.938 12.281 1.689 1 96.06 80 ALA A O 1
ATOM 605 N N . PHE A 1 81 ? 12.094 10.211 0.88 1 96.94 81 PHE A N 1
ATOM 606 C CA . PHE A 1 81 ? 13.547 10.32 0.781 1 96.94 81 PHE A CA 1
ATOM 607 C C . PHE A 1 81 ? 13.938 11.344 -0.275 1 96.94 81 PHE A C 1
ATOM 609 O O . PHE A 1 81 ? 14.961 12.023 -0.138 1 96.94 81 PHE A O 1
ATOM 616 N N . LYS A 1 82 ? 13.203 11.43 -1.32 1 96 82 LYS A N 1
ATOM 617 C CA . LYS A 1 82 ? 13.438 12.5 -2.287 1 96 82 LYS A CA 1
ATOM 618 C C . LYS A 1 82 ? 13.367 13.867 -1.621 1 96 82 LYS A C 1
ATOM 620 O O . LYS A 1 82 ? 14.219 14.727 -1.864 1 96 82 LYS A O 1
ATOM 625 N N . GLY A 1 83 ? 12.32 14.055 -0.774 1 93.75 83 GLY A N 1
ATOM 626 C CA . GLY A 1 83 ? 12.25 15.289 -0.01 1 93.75 83 GLY A CA 1
ATOM 627 C C . GLY A 1 83 ? 13.438 15.492 0.906 1 93.75 83 GLY A C 1
ATOM 628 O O . GLY A 1 83 ? 13.945 16.609 1.036 1 93.75 83 GLY A O 1
ATOM 629 N N . TYR A 1 84 ? 13.82 14.414 1.516 1 93.88 84 TYR A N 1
ATOM 630 C CA . TYR A 1 84 ? 15.008 14.414 2.363 1 93.88 84 TYR A CA 1
ATOM 631 C C . TYR A 1 84 ? 16.234 14.859 1.581 1 93.88 84 TYR A C 1
ATOM 633 O O . TYR A 1 84 ? 16.969 15.742 2.027 1 93.88 84 TYR A O 1
ATOM 641 N N . LEU A 1 85 ? 16.469 14.328 0.436 1 94.44 85 LEU A N 1
ATOM 642 C CA . LEU A 1 85 ? 17.625 14.648 -0.404 1 94.44 85 LEU A CA 1
ATOM 643 C C . LEU A 1 85 ? 17.547 16.094 -0.888 1 94.44 85 LEU A C 1
ATOM 645 O O . LEU A 1 85 ? 18.578 16.781 -0.934 1 94.44 85 LEU A O 1
ATOM 649 N N . ASP A 1 86 ? 16.406 16.5 -1.232 1 92.31 86 ASP A N 1
ATOM 650 C CA . ASP A 1 86 ? 16.219 17.875 -1.721 1 92.31 86 ASP A CA 1
ATOM 651 C C . ASP A 1 86 ? 16.547 18.891 -0.633 1 92.31 86 ASP A C 1
ATOM 653 O O . ASP A 1 86 ? 17.047 19.984 -0.928 1 92.31 86 ASP A O 1
ATOM 657 N N . ALA A 1 87 ? 16.234 18.531 0.559 1 88.56 87 ALA A N 1
ATOM 658 C CA . ALA A 1 87 ? 16.516 19.438 1.674 1 88.56 87 ALA A CA 1
ATOM 659 C C . ALA A 1 87 ? 18 19.719 1.802 1 88.56 87 ALA A C 1
ATOM 661 O O . ALA A 1 87 ? 18.406 20.781 2.289 1 88.56 87 ALA A O 1
ATOM 662 N N . TYR A 1 88 ? 18.828 18.828 1.321 1 87.25 88 TYR A N 1
ATOM 663 C CA . TYR A 1 88 ? 20.266 18.984 1.449 1 87.25 88 TYR A CA 1
ATOM 664 C C . TYR A 1 88 ? 20.891 19.328 0.107 1 87.25 88 TYR A C 1
ATOM 666 O O . TYR A 1 88 ? 22.109 19.531 0.017 1 87.25 88 TYR A O 1
ATOM 674 N N . ALA A 1 89 ? 20.047 19.266 -0.918 1 82.94 89 ALA A N 1
ATOM 675 C CA . ALA A 1 89 ? 20.578 19.562 -2.244 1 82.94 89 ALA A CA 1
ATOM 676 C C . ALA A 1 89 ? 21 21.031 -2.344 1 82.94 89 ALA A C 1
ATOM 678 O O . ALA A 1 89 ? 20.297 21.922 -1.874 1 82.94 89 ALA A O 1
ATOM 679 N N . THR A 1 90 ? 22.219 21.188 -2.133 1 72.06 90 THR A N 1
ATOM 680 C CA . THR A 1 90 ? 22.766 22.547 -2.291 1 72.06 90 THR A CA 1
ATOM 681 C C . THR A 1 90 ? 22.109 23.25 -3.479 1 72.06 90 THR A C 1
ATOM 683 O O . THR A 1 90 ? 21.375 22.625 -4.242 1 72.06 90 THR A O 1
ATOM 686 N N . CYS A 1 91 ? 21.906 24.562 -3.504 1 65.81 91 CYS A N 1
ATOM 687 C CA . CYS A 1 91 ? 21.281 25.438 -4.496 1 65.81 91 CYS A CA 1
ATOM 688 C C . CYS A 1 91 ? 21.734 25.078 -5.906 1 65.81 91 CYS A C 1
ATOM 690 O O . CYS A 1 91 ? 21.5 25.828 -6.855 1 65.81 91 CYS A O 1
ATOM 692 N N . GLU A 1 92 ? 22.297 23.891 -6.02 1 77.81 92 GLU A N 1
ATOM 693 C CA . GLU A 1 92 ? 22.641 23.5 -7.383 1 77.81 92 GLU A CA 1
ATOM 694 C C . GLU A 1 92 ? 21.484 22.734 -8.039 1 77.81 92 GLU A C 1
ATOM 696 O O . GLU A 1 92 ? 21.078 21.672 -7.555 1 77.81 92 GLU A O 1
ATOM 701 N N . ASP A 1 93 ? 21.078 23.109 -9.094 1 84.69 93 ASP A N 1
ATOM 702 C CA . ASP A 1 93 ? 19.953 22.578 -9.867 1 84.69 93 ASP A CA 1
ATOM 703 C C . ASP A 1 93 ? 20.219 21.141 -10.281 1 84.69 93 ASP A C 1
ATOM 705 O O . ASP A 1 93 ? 19.281 20.344 -10.398 1 84.69 93 ASP A O 1
ATOM 709 N N . LYS A 1 94 ? 21.469 20.875 -10.383 1 91.56 94 LYS A N 1
ATOM 710 C CA . LYS A 1 94 ? 21.812 19.531 -10.859 1 91.56 94 LYS A CA 1
ATOM 711 C C . LYS A 1 94 ? 21.359 18.453 -9.883 1 91.56 94 LYS A C 1
ATOM 713 O O . LYS A 1 94 ? 20.922 17.375 -10.297 1 91.56 94 LYS A O 1
ATOM 718 N N . TRP A 1 95 ? 21.375 18.703 -8.625 1 92.5 95 TRP A N 1
ATOM 719 C CA . TRP A 1 95 ? 21.031 17.672 -7.637 1 92.5 95 TRP A CA 1
ATOM 720 C C . TRP A 1 95 ? 19.516 17.547 -7.508 1 92.5 95 TRP A C 1
ATOM 722 O O . TRP A 1 95 ? 19 16.469 -7.156 1 92.5 95 TRP A O 1
ATOM 732 N N . PHE A 1 96 ? 18.812 18.562 -7.859 1 91.12 96 PHE A N 1
ATOM 733 C CA . PHE A 1 96 ? 17.359 18.453 -7.91 1 91.12 96 PHE A CA 1
ATOM 734 C C . PHE A 1 96 ? 16.938 17.562 -9.062 1 91.12 96 PHE A C 1
ATOM 736 O O . PHE A 1 96 ? 16.031 16.734 -8.906 1 91.12 96 PHE A O 1
ATOM 743 N N . THR A 1 97 ? 17.609 17.75 -10.125 1 94.06 97 THR A N 1
ATOM 744 C CA . THR A 1 97 ? 17.328 16.891 -11.273 1 94.06 97 THR A CA 1
ATOM 745 C C . THR A 1 97 ? 17.734 15.453 -10.977 1 94.06 97 THR A C 1
ATOM 747 O O . THR A 1 97 ? 17.016 14.516 -11.328 1 94.06 97 THR A O 1
ATOM 750 N N . TRP A 1 98 ? 18.859 15.328 -10.336 1 96 98 TRP A N 1
ATOM 751 C CA . TRP A 1 98 ? 19.375 14.008 -9.977 1 96 98 TRP A CA 1
ATOM 752 C C . TRP A 1 98 ? 18.391 13.273 -9.062 1 96 98 TRP A C 1
ATOM 754 O O . TRP A 1 98 ? 18.062 12.109 -9.312 1 96 98 TRP A O 1
ATOM 764 N N . SER A 1 99 ? 17.922 13.977 -8.07 1 95.06 99 SER A N 1
ATOM 765 C CA . SER A 1 9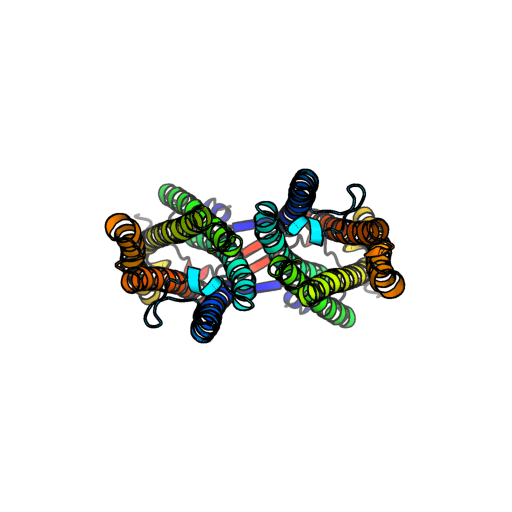9 ? 16.984 13.344 -7.145 1 95.06 99 SER A CA 1
ATOM 766 C C . SER A 1 99 ? 15.656 13.055 -7.82 1 95.06 99 SER A C 1
ATOM 768 O O . SER A 1 99 ? 14.984 12.07 -7.492 1 95.06 99 SER A O 1
ATOM 770 N N . ARG A 1 100 ? 15.273 13.867 -8.781 1 95.5 100 ARG A N 1
ATOM 771 C CA . ARG A 1 100 ? 14.047 13.609 -9.539 1 95.5 100 ARG A CA 1
ATOM 772 C C . ARG A 1 100 ? 14.172 12.336 -10.359 1 95.5 100 ARG A C 1
ATOM 774 O O . ARG A 1 100 ? 13.242 11.523 -10.406 1 95.5 100 ARG A O 1
ATOM 781 N N . LYS A 1 101 ? 15.234 12.18 -11.039 1 97.81 101 LYS A N 1
ATOM 782 C CA . LYS A 1 101 ? 15.477 10.938 -11.758 1 97.81 101 LYS A CA 1
ATOM 783 C C . LYS A 1 101 ? 15.477 9.734 -10.812 1 97.81 101 LYS A C 1
ATOM 785 O O . LYS A 1 101 ? 14.906 8.688 -11.125 1 97.81 101 LYS A O 1
ATOM 790 N N . GLY A 1 102 ? 16.109 9.906 -9.672 1 98.12 102 GLY A N 1
ATOM 791 C CA . GLY A 1 102 ? 16.094 8.867 -8.664 1 98.12 102 GLY A CA 1
ATOM 792 C C . GLY A 1 102 ? 14.695 8.492 -8.211 1 98.12 102 GLY A C 1
ATOM 793 O O . GLY A 1 102 ? 14.391 7.309 -8.039 1 98.12 102 GLY A O 1
ATOM 794 N N . LEU A 1 103 ? 13.891 9.523 -8.062 1 97.81 103 LEU A N 1
ATOM 795 C CA . LEU A 1 103 ? 12.508 9.289 -7.68 1 97.81 103 LEU A CA 1
ATOM 796 C C . LEU A 1 103 ? 11.82 8.352 -8.672 1 97.81 103 LEU A C 1
ATOM 798 O O . LEU A 1 103 ? 11.094 7.441 -8.266 1 97.81 103 LEU A O 1
ATOM 802 N N . TRP A 1 104 ? 12.062 8.508 -9.914 1 98.25 104 TRP A N 1
ATOM 803 C CA . TRP A 1 104 ? 11.406 7.688 -10.93 1 98.25 104 TRP A CA 1
ATOM 804 C C . TRP A 1 104 ? 11.891 6.242 -10.867 1 98.25 104 TRP A C 1
ATOM 806 O O . TRP A 1 104 ? 11.109 5.309 -11.055 1 98.25 104 TRP A O 1
ATOM 816 N N . PHE A 1 105 ? 13.117 6.012 -10.594 1 98.56 105 PHE A N 1
ATOM 817 C CA . PHE A 1 105 ? 13.617 4.652 -10.422 1 98.56 105 PHE A CA 1
ATOM 818 C C . PHE A 1 105 ? 13.023 4.008 -9.172 1 98.56 105 PHE A C 1
ATOM 820 O O . PHE A 1 105 ? 12.641 2.836 -9.195 1 98.56 105 PHE A O 1
ATOM 827 N N . GLY A 1 106 ? 12.961 4.828 -8.156 1 98.56 106 GLY A N 1
ATOM 828 C CA . GLY A 1 106 ? 12.367 4.316 -6.93 1 98.56 106 GLY A CA 1
ATOM 829 C C . GLY A 1 106 ? 10.898 3.953 -7.09 1 98.56 106 GLY A C 1
ATOM 830 O O . GLY A 1 106 ? 10.469 2.883 -6.652 1 98.56 106 GLY A O 1
ATOM 831 N N . VAL A 1 107 ? 10.164 4.836 -7.719 1 98.12 107 VAL A N 1
ATOM 832 C CA . VAL A 1 107 ? 8.742 4.605 -7.941 1 98.12 107 VAL A CA 1
ATOM 833 C C . VAL A 1 107 ? 8.555 3.393 -8.852 1 98.12 107 VAL A C 1
ATOM 835 O O . VAL A 1 107 ? 7.695 2.545 -8.594 1 98.12 107 VAL A O 1
ATOM 838 N N . SER A 1 108 ? 9.352 3.316 -9.859 1 98.62 108 SER A N 1
ATOM 839 C CA . SER A 1 108 ? 9.281 2.148 -10.734 1 98.62 108 SER A CA 1
ATOM 840 C C . SER A 1 108 ? 9.562 0.864 -9.961 1 98.62 108 SER A C 1
ATOM 842 O O . SER A 1 108 ? 8.891 -0.148 -10.164 1 98.62 108 SER A O 1
ATOM 844 N N . SER A 1 109 ? 10.492 0.926 -9.125 1 98.56 109 SER A N 1
ATOM 845 C CA . SER A 1 109 ? 10.812 -0.242 -8.312 1 98.56 109 SER A CA 1
ATOM 846 C C . SER A 1 109 ? 9.633 -0.662 -7.449 1 98.56 109 SER A C 1
ATOM 848 O O . SER A 1 109 ? 9.32 -1.851 -7.352 1 98.56 109 SER A O 1
ATOM 850 N N . ALA A 1 110 ? 8.992 0.268 -6.855 1 98.25 110 ALA A N 1
ATOM 851 C CA . ALA A 1 110 ? 7.848 -0.021 -6.004 1 98.25 110 ALA A CA 1
ATOM 852 C C . ALA A 1 110 ? 6.707 -0.644 -6.809 1 98.25 110 ALA A C 1
ATOM 854 O O . ALA A 1 110 ? 6.102 -1.626 -6.375 1 98.25 110 ALA A O 1
ATOM 855 N N . ILE A 1 111 ? 6.441 -0.129 -7.984 1 98.12 111 ILE A N 1
ATOM 856 C CA . ILE A 1 111 ? 5.387 -0.649 -8.844 1 98.12 111 ILE A CA 1
ATOM 857 C C . ILE A 1 111 ? 5.727 -2.074 -9.281 1 98.12 111 ILE A C 1
ATOM 859 O O . ILE A 1 111 ? 4.879 -2.967 -9.227 1 98.12 111 ILE A O 1
ATOM 863 N N . LEU A 1 112 ? 6.918 -2.268 -9.641 1 98.62 112 LEU A N 1
ATOM 864 C CA . LEU A 1 112 ? 7.359 -3.582 -10.102 1 98.62 112 LEU A CA 1
ATOM 865 C C . LEU A 1 112 ? 7.344 -4.59 -8.953 1 98.62 112 LEU A C 1
ATOM 867 O O . LEU A 1 112 ? 7.066 -5.773 -9.172 1 98.62 112 LEU A O 1
ATOM 871 N N . LEU A 1 113 ? 7.672 -4.156 -7.75 1 98.44 113 LEU A N 1
ATOM 872 C CA . LEU A 1 113 ? 7.531 -5.035 -6.59 1 98.44 113 LEU A CA 1
ATOM 873 C C . LEU A 1 113 ? 6.074 -5.438 -6.391 1 98.44 113 LEU A C 1
ATOM 875 O O . LEU A 1 113 ? 5.781 -6.605 -6.133 1 98.44 113 LEU A O 1
ATOM 879 N N . GLY A 1 114 ? 5.195 -4.461 -6.535 1 98.06 114 GLY A N 1
ATOM 880 C CA . GLY A 1 114 ? 3.777 -4.766 -6.441 1 98.06 114 GLY A CA 1
ATOM 881 C C . GLY A 1 114 ? 3.312 -5.766 -7.48 1 98.06 114 GLY A C 1
ATOM 882 O O . GLY A 1 114 ? 2.512 -6.656 -7.18 1 98.06 114 GLY A O 1
ATOM 883 N N . LEU A 1 115 ? 3.807 -5.637 -8.648 1 97.81 115 LEU A N 1
ATOM 884 C CA . LEU A 1 115 ? 3.465 -6.57 -9.719 1 97.81 115 LEU A CA 1
ATOM 885 C C . LEU A 1 115 ? 4.055 -7.949 -9.438 1 97.81 115 LEU A C 1
ATOM 887 O O . LEU A 1 115 ? 3.408 -8.969 -9.703 1 97.81 115 LEU A O 1
ATOM 891 N N . THR A 1 116 ? 5.25 -7.949 -8.914 1 97.38 116 THR A N 1
ATOM 892 C CA . THR A 1 116 ? 5.859 -9.219 -8.539 1 97.38 116 THR A CA 1
ATOM 893 C C . THR A 1 116 ? 5.008 -9.938 -7.5 1 97.38 116 THR A C 1
ATOM 895 O O . THR A 1 116 ? 4.875 -11.164 -7.539 1 97.38 116 THR A O 1
ATOM 898 N N . ALA A 1 117 ? 4.469 -9.172 -6.609 1 96.75 117 ALA A N 1
ATOM 899 C CA . ALA A 1 117 ? 3.605 -9.734 -5.578 1 96.75 117 ALA A CA 1
ATOM 900 C C . ALA A 1 117 ? 2.297 -10.25 -6.172 1 96.75 117 ALA A C 1
ATOM 902 O O . ALA A 1 117 ? 1.796 -11.305 -5.777 1 96.75 117 ALA A O 1
ATOM 903 N N . ALA A 1 118 ? 1.818 -9.578 -7.16 1 96.38 118 ALA A N 1
ATOM 904 C CA . ALA A 1 118 ? 0.497 -9.859 -7.719 1 96.38 118 ALA A CA 1
ATOM 905 C C . ALA A 1 118 ? 0.559 -11.008 -8.727 1 96.38 118 ALA A C 1
ATOM 907 O O . ALA A 1 118 ? -0.418 -11.742 -8.906 1 96.38 118 ALA A O 1
ATOM 908 N N . ILE A 1 119 ? 1.67 -11.156 -9.406 1 96.44 119 ILE A N 1
ATOM 909 C CA . ILE A 1 119 ? 1.818 -12.18 -10.438 1 96.44 119 ILE A CA 1
ATOM 910 C C . ILE A 1 119 ? 2.605 -13.367 -9.891 1 96.44 119 ILE A C 1
ATOM 912 O O . ILE A 1 119 ? 3.816 -13.266 -9.68 1 96.44 119 ILE A O 1
ATOM 916 N N . ASN A 1 120 ? 1.889 -14.43 -9.734 1 93.12 120 ASN A N 1
ATOM 917 C CA . ASN A 1 120 ? 2.531 -15.617 -9.18 1 93.12 120 ASN A CA 1
ATOM 918 C C . ASN A 1 120 ? 3.477 -16.266 -10.18 1 93.12 120 ASN A C 1
ATOM 920 O O . ASN A 1 120 ? 3.152 -16.375 -11.367 1 93.12 120 ASN A O 1
ATOM 924 N N . TYR A 1 121 ? 4.566 -16.703 -9.688 1 93.56 121 TYR A N 1
ATOM 925 C CA . TYR A 1 121 ? 5.641 -17.297 -10.469 1 93.56 121 TYR A CA 1
ATOM 926 C C . TYR A 1 121 ? 5.137 -18.5 -11.25 1 93.56 121 TYR A C 1
ATOM 928 O O . TYR A 1 121 ? 5.516 -18.703 -12.406 1 93.56 121 TYR A O 1
ATOM 936 N N . GLU A 1 122 ? 4.309 -19.297 -10.664 1 91.62 122 GLU A N 1
ATOM 937 C CA . GLU A 1 122 ? 3.793 -20.516 -11.281 1 91.62 122 GLU A CA 1
ATOM 938 C C . GLU A 1 122 ? 2.771 -20.203 -12.367 1 91.62 122 GLU A C 1
ATOM 940 O O . GLU A 1 122 ? 2.674 -20.906 -13.367 1 91.62 122 GLU A O 1
ATOM 945 N N . GLU A 1 123 ? 2.082 -19.125 -12.227 1 90.62 123 GLU A N 1
ATOM 946 C CA . GLU A 1 123 ? 1 -18.781 -13.141 1 90.62 123 GLU A CA 1
ATOM 947 C C . GLU A 1 123 ? 1.537 -18.078 -14.383 1 90.62 123 GLU A C 1
ATOM 949 O O . GLU A 1 123 ? 1.013 -18.281 -15.484 1 90.62 123 GLU A O 1
ATOM 954 N N . SER A 1 124 ? 2.465 -17.25 -14.219 1 93.44 124 SER A N 1
ATOM 955 C CA . SER A 1 124 ? 3.068 -16.547 -15.344 1 93.44 124 SER A CA 1
ATOM 956 C C . SER A 1 124 ? 4.555 -16.297 -15.102 1 93.44 124 SER A C 1
ATOM 958 O O . SER A 1 124 ? 4.938 -15.219 -14.633 1 93.44 124 SER A O 1
ATOM 960 N N . PHE A 1 125 ? 5.379 -17.219 -15.547 1 92.44 125 PHE A N 1
ATOM 961 C CA . PHE A 1 125 ? 6.816 -17.172 -15.32 1 92.44 125 PHE A CA 1
ATOM 962 C C . PHE A 1 125 ? 7.426 -15.914 -15.938 1 92.44 125 PHE A C 1
ATOM 964 O O . PHE A 1 125 ? 8.086 -15.141 -15.25 1 92.44 125 PHE A O 1
ATOM 971 N N . GLY A 1 126 ? 7.137 -15.68 -17.25 1 91.81 126 GLY A N 1
ATOM 972 C CA . GLY A 1 126 ? 7.727 -14.562 -17.969 1 91.81 126 GLY A CA 1
ATOM 973 C C . GLY A 1 126 ? 7.398 -13.219 -17.359 1 91.81 126 GLY A C 1
ATOM 974 O O . GLY A 1 126 ? 8.289 -12.391 -17.141 1 91.81 126 GLY A O 1
ATOM 975 N N . ALA A 1 127 ? 6.125 -12.977 -17.016 1 95.19 127 ALA A N 1
ATOM 976 C CA . ALA A 1 127 ? 5.691 -11.703 -16.438 1 95.19 127 ALA A CA 1
ATOM 977 C C . ALA A 1 127 ? 6.262 -11.516 -15.039 1 95.19 127 ALA A C 1
ATOM 979 O O . ALA A 1 127 ? 6.711 -10.43 -14.688 1 95.19 127 ALA A O 1
ATOM 980 N N . HIS A 1 128 ? 6.293 -12.594 -14.289 1 95.44 128 HIS A N 1
ATOM 981 C CA . HIS A 1 128 ? 6.809 -12.523 -12.922 1 95.44 128 HIS A CA 1
ATOM 982 C C . HIS A 1 128 ? 8.297 -12.188 -12.914 1 95.44 128 HIS A C 1
ATOM 984 O O . HIS A 1 128 ? 8.727 -11.281 -12.195 1 95.44 128 HIS A O 1
ATOM 990 N N . VAL A 1 129 ? 9.055 -12.883 -13.727 1 92.44 129 VAL A N 1
ATOM 991 C CA . VAL A 1 129 ? 10.508 -12.703 -13.719 1 92.44 129 VAL A CA 1
ATOM 992 C C . VAL A 1 129 ? 10.852 -11.312 -14.25 1 92.44 129 VAL A C 1
ATOM 994 O O . VAL A 1 129 ? 11.781 -10.672 -13.758 1 92.44 129 VAL A O 1
ATOM 997 N N . THR A 1 130 ? 10.117 -10.828 -15.234 1 94.5 130 THR A N 1
ATOM 998 C CA . THR A 1 130 ? 10.336 -9.477 -15.742 1 94.5 130 THR A CA 1
ATOM 999 C C . THR A 1 130 ? 10.086 -8.445 -14.656 1 94.5 130 THR A C 1
ATOM 1001 O O . THR A 1 130 ? 10.883 -7.527 -14.461 1 94.5 130 THR A O 1
ATOM 1004 N N . ALA A 1 131 ? 9 -8.578 -13.914 1 96.75 131 ALA A N 1
ATOM 1005 C CA . ALA A 1 131 ? 8.672 -7.66 -12.828 1 96.75 131 ALA A CA 1
ATOM 1006 C C . ALA A 1 131 ? 9.703 -7.746 -11.703 1 96.75 131 ALA A C 1
ATOM 1008 O O . ALA A 1 131 ? 10.172 -6.723 -11.203 1 96.75 131 ALA A O 1
ATOM 1009 N N . ALA A 1 132 ? 10.07 -8.945 -11.352 1 95.38 132 ALA A N 1
ATOM 1010 C CA . ALA A 1 132 ? 10.992 -9.164 -10.242 1 95.38 132 ALA A CA 1
ATOM 1011 C C . ALA A 1 132 ? 12.375 -8.617 -10.562 1 95.38 132 ALA A C 1
ATOM 1013 O O . ALA A 1 132 ? 12.992 -7.93 -9.734 1 95.38 132 ALA A O 1
ATOM 1014 N N . PHE A 1 133 ? 12.867 -8.953 -11.703 1 93.81 133 PHE A N 1
ATOM 1015 C CA . PHE A 1 133 ? 14.164 -8.438 -12.117 1 93.81 133 PHE A CA 1
ATOM 1016 C C . PHE A 1 133 ? 14.117 -6.922 -12.258 1 93.81 133 PHE A C 1
ATOM 1018 O O . PHE A 1 133 ? 15.055 -6.23 -11.844 1 93.81 133 PHE A O 1
ATOM 1025 N N . GLY A 1 134 ? 13.062 -6.438 -12.898 1 96.31 134 GLY A N 1
ATOM 1026 C CA . GLY A 1 134 ? 12.914 -4.996 -13.008 1 96.31 134 GLY A CA 1
ATOM 1027 C C . GLY A 1 134 ? 12.914 -4.289 -11.664 1 96.31 134 GLY A C 1
ATOM 1028 O O . GLY A 1 134 ? 13.516 -3.227 -11.508 1 96.31 134 GLY A O 1
ATOM 1029 N N . PHE A 1 135 ? 12.234 -4.879 -10.734 1 98 135 PHE A N 1
ATOM 1030 C CA . PHE A 1 135 ? 12.195 -4.34 -9.383 1 98 135 PHE A CA 1
ATOM 1031 C C . PHE A 1 135 ? 13.602 -4.242 -8.805 1 98 135 PHE A C 1
ATOM 1033 O O . PHE A 1 135 ? 14.008 -3.18 -8.32 1 98 135 PHE A O 1
ATOM 1040 N N . LEU A 1 136 ? 14.344 -5.324 -8.836 1 97.06 136 LEU A N 1
ATOM 1041 C CA . LEU A 1 136 ? 15.664 -5.375 -8.219 1 97.06 136 LEU A CA 1
ATOM 1042 C C . LEU A 1 136 ? 16.625 -4.402 -8.906 1 97.06 136 LEU A C 1
ATOM 1044 O O . LEU A 1 136 ? 17.375 -3.695 -8.234 1 97.06 136 LEU A O 1
ATOM 1048 N N . PHE A 1 137 ? 16.516 -4.391 -10.195 1 97.19 137 PHE A N 1
ATOM 1049 C CA . PHE A 1 137 ? 17.406 -3.525 -10.953 1 97.19 137 PHE A CA 1
ATOM 1050 C C . PHE A 1 137 ? 17.094 -2.057 -10.688 1 97.19 137 PHE A C 1
ATOM 1052 O O . PHE A 1 137 ? 18 -1.264 -10.422 1 97.19 137 PHE A O 1
ATOM 1059 N N . ALA A 1 138 ? 15.852 -1.668 -10.727 1 98.38 138 ALA A N 1
ATOM 1060 C CA . ALA A 1 138 ? 15.438 -0.291 -10.461 1 98.38 138 ALA A CA 1
ATOM 1061 C C . ALA A 1 138 ? 15.789 0.125 -9.039 1 98.38 138 ALA A C 1
ATOM 1063 O O . ALA A 1 138 ? 16.234 1.255 -8.805 1 98.38 138 ALA A O 1
ATOM 1064 N N . MET A 1 139 ? 15.586 -0.761 -8.141 1 98.19 139 MET A N 1
ATOM 1065 C CA . MET A 1 139 ? 15.914 -0.479 -6.75 1 98.19 139 MET A CA 1
ATOM 1066 C C . MET A 1 139 ? 17.406 -0.256 -6.574 1 98.19 139 MET A C 1
ATOM 1068 O O . MET A 1 139 ? 17.828 0.614 -5.809 1 98.19 139 MET A O 1
ATOM 1072 N N . TRP A 1 140 ? 18.172 -1.075 -7.211 1 98.5 140 TRP A N 1
ATOM 1073 C CA . TRP A 1 140 ? 19.625 -0.917 -7.137 1 98.5 140 TRP A CA 1
ATOM 1074 C C . TRP A 1 140 ? 20.047 0.433 -7.695 1 98.5 140 TRP A C 1
ATOM 1076 O O . TRP A 1 140 ? 20.875 1.127 -7.098 1 98.5 140 TRP A O 1
ATOM 1086 N N . ILE A 1 141 ? 19.5 0.79 -8.836 1 98.62 141 ILE A N 1
ATOM 1087 C CA . ILE A 1 141 ? 19.844 2.076 -9.43 1 98.62 141 ILE A CA 1
ATOM 1088 C C . ILE A 1 141 ? 19.438 3.207 -8.492 1 98.62 141 ILE A C 1
ATOM 1090 O O . ILE A 1 141 ? 20.203 4.148 -8.281 1 98.62 141 ILE A O 1
ATOM 1094 N N . TRP A 1 142 ? 18.219 3.145 -7.984 1 98.62 142 TRP A N 1
ATOM 1095 C CA . TRP A 1 142 ? 17.766 4.156 -7.035 1 98.62 142 TRP A CA 1
ATOM 1096 C C . TRP A 1 142 ? 18.75 4.289 -5.871 1 98.62 142 TRP A C 1
ATOM 1098 O O . TRP A 1 142 ? 19.125 5.398 -5.484 1 98.62 142 TRP A O 1
ATOM 1108 N N . THR A 1 143 ? 19.172 3.148 -5.305 1 98.38 143 THR A N 1
ATOM 1109 C CA . THR A 1 143 ? 20.109 3.146 -4.18 1 98.38 143 THR A CA 1
ATOM 1110 C C . THR A 1 143 ? 21.438 3.791 -4.574 1 98.38 143 THR A C 1
ATOM 1112 O O . THR A 1 143 ? 21.969 4.613 -3.832 1 98.38 143 THR A O 1
ATOM 1115 N N . ALA A 1 144 ? 21.922 3.428 -5.703 1 98.56 144 ALA A N 1
ATOM 1116 C CA . ALA A 1 144 ? 23.188 3.992 -6.188 1 98.56 144 ALA A CA 1
ATOM 1117 C C . ALA A 1 144 ? 23.078 5.508 -6.355 1 98.56 144 ALA A C 1
ATOM 1119 O O . ALA A 1 144 ? 24 6.242 -6.008 1 98.56 144 ALA A O 1
ATOM 1120 N N . MET A 1 145 ? 22.016 5.922 -6.879 1 98.19 145 MET A N 1
ATOM 1121 C CA . MET A 1 145 ? 21.812 7.355 -7.078 1 98.19 145 MET A CA 1
ATOM 1122 C C . MET A 1 145 ? 21.719 8.086 -5.742 1 98.19 145 MET A C 1
ATOM 1124 O O . MET A 1 145 ? 22.25 9.18 -5.59 1 98.19 145 MET A O 1
ATOM 1128 N N . CYS A 1 146 ? 21.016 7.496 -4.801 1 97.62 146 CYS A N 1
ATOM 1129 C CA . CYS A 1 146 ? 20.922 8.078 -3.465 1 97.62 146 CYS A CA 1
ATOM 1130 C C . CYS A 1 146 ? 22.312 8.188 -2.828 1 97.62 146 CYS A C 1
ATOM 1132 O O . CYS A 1 146 ? 22.656 9.219 -2.242 1 97.62 146 CYS A O 1
ATOM 1134 N N . VAL A 1 147 ? 23.078 7.129 -2.949 1 98 147 VAL A N 1
ATOM 1135 C CA . VAL A 1 147 ? 24.422 7.094 -2.377 1 98 147 VAL A CA 1
ATOM 1136 C C . VAL A 1 147 ? 25.266 8.211 -2.977 1 98 147 VAL A C 1
ATOM 1138 O O . VAL A 1 147 ? 25.969 8.914 -2.256 1 98 147 VAL A O 1
ATOM 1141 N N . ARG A 1 148 ? 25.203 8.398 -4.242 1 97.44 148 ARG A N 1
ATOM 1142 C CA . ARG A 1 148 ? 25.969 9.438 -4.91 1 97.44 148 ARG A CA 1
ATOM 1143 C C . ARG A 1 148 ? 25.609 10.812 -4.371 1 97.44 148 ARG A C 1
ATOM 1145 O O . ARG A 1 148 ? 26.5 11.633 -4.102 1 97.44 148 ARG A O 1
ATOM 1152 N N . GLN A 1 149 ? 24.375 11.055 -4.281 1 96.5 149 GLN A N 1
ATOM 1153 C CA . GLN A 1 149 ? 23.969 12.367 -3.803 1 96.5 149 GLN A CA 1
ATOM 1154 C C . GLN A 1 149 ? 24.328 12.555 -2.332 1 96.5 149 GLN A C 1
ATOM 1156 O O . GLN A 1 149 ? 24.766 13.633 -1.931 1 96.5 149 GLN A O 1
ATOM 1161 N N . LEU A 1 150 ? 24.078 11.578 -1.534 1 96.56 150 LEU A N 1
ATOM 1162 C CA . LEU A 1 150 ? 24.422 11.648 -0.119 1 96.56 150 LEU A CA 1
ATOM 1163 C C . LEU A 1 150 ? 25.922 11.898 0.063 1 96.56 150 LEU A C 1
ATOM 1165 O O . LEU A 1 150 ? 26.328 12.711 0.896 1 96.56 150 LEU A O 1
ATOM 1169 N N . ALA A 1 151 ? 26.703 11.203 -0.698 1 96.25 151 ALA A N 1
ATOM 1170 C CA . ALA A 1 151 ? 28.156 11.352 -0.628 1 96.25 151 ALA A CA 1
ATOM 1171 C C . ALA A 1 151 ? 28.578 12.766 -1.011 1 96.25 151 ALA A C 1
ATOM 1173 O O . ALA A 1 151 ? 29.578 13.289 -0.495 1 96.25 151 ALA A O 1
ATOM 1174 N N . ALA A 1 152 ? 27.875 13.367 -1.849 1 94.62 152 ALA A N 1
ATOM 1175 C CA . ALA A 1 152 ? 28.172 14.719 -2.303 1 94.62 152 ALA A CA 1
ATOM 1176 C C . ALA A 1 152 ? 27.766 15.75 -1.26 1 94.62 152 ALA A C 1
ATOM 1178 O O . ALA A 1 152 ? 28.172 16.906 -1.332 1 94.62 152 ALA A O 1
ATOM 1179 N N . HIS A 1 153 ? 26.969 15.336 -0.262 1 92.69 153 HIS A N 1
ATOM 1180 C CA . HIS A 1 153 ? 26.5 16.234 0.786 1 92.69 153 HIS A CA 1
ATOM 1181 C C . HIS A 1 153 ? 26.75 15.648 2.17 1 92.69 153 HIS A C 1
ATOM 1183 O O . HIS A 1 153 ? 25.812 15.219 2.852 1 92.69 153 HIS A O 1
ATOM 1189 N N . PRO A 1 154 ? 27.953 15.727 2.635 1 88.81 154 PRO A N 1
ATOM 1190 C CA . PRO A 1 154 ? 28.359 15.031 3.865 1 88.81 154 PRO A CA 1
ATOM 1191 C C . PRO A 1 154 ? 27.469 15.383 5.055 1 88.81 154 PRO A C 1
ATOM 1193 O O . PRO A 1 154 ? 27.266 14.562 5.953 1 88.81 154 PRO A O 1
ATOM 1196 N N . GLY A 1 155 ? 26.844 16.5 5.281 1 89.62 155 GLY A N 1
ATOM 1197 C CA . GLY A 1 155 ? 25.969 16.859 6.383 1 89.62 155 GLY A CA 1
ATOM 1198 C C . GLY A 1 155 ? 24.625 16.156 6.336 1 89.62 155 GLY A C 1
ATOM 1199 O O . GLY A 1 155 ? 23.906 16.141 7.332 1 89.62 155 GLY A O 1
ATOM 1200 N N . SER A 1 156 ? 24.406 15.445 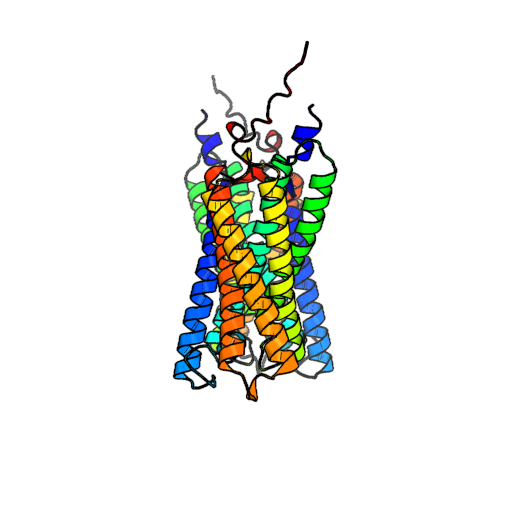5.258 1 92.5 156 SER A N 1
ATOM 1201 C CA . SER A 1 156 ? 23.094 14.844 5.047 1 92.5 156 SER A CA 1
ATOM 1202 C C . SER A 1 156 ? 23.047 13.422 5.59 1 92.5 156 SER A C 1
ATOM 1204 O O . SER A 1 156 ? 21.969 12.867 5.793 1 92.5 156 SER A O 1
ATOM 1206 N N . VAL A 1 157 ? 24.219 12.766 5.785 1 96.31 157 VAL A N 1
ATOM 1207 C CA . VAL A 1 157 ? 24.203 11.344 6.098 1 96.31 157 VAL A CA 1
ATOM 1208 C C . VAL A 1 157 ? 25.344 11.016 7.07 1 96.31 157 VAL A C 1
ATOM 1210 O O . VAL A 1 157 ? 26.406 11.625 7.012 1 96.31 157 VAL A O 1
ATOM 1213 N N . SER A 1 158 ? 25.125 10.109 7.949 1 96.75 158 SER A N 1
ATOM 1214 C CA . SER A 1 158 ? 26.172 9.633 8.844 1 96.75 158 SER A CA 1
ATOM 1215 C C . SER A 1 158 ? 27.141 8.711 8.117 1 96.75 158 SER A C 1
ATOM 1217 O O . SER A 1 158 ? 26.781 8.094 7.109 1 96.75 158 SER A O 1
ATOM 1219 N N . ALA A 1 159 ? 28.297 8.562 8.656 1 97.5 159 ALA A N 1
ATOM 1220 C CA . ALA A 1 159 ? 29.297 7.66 8.086 1 97.5 159 ALA A CA 1
ATOM 1221 C C . ALA A 1 159 ? 28.812 6.215 8.102 1 97.5 159 ALA A C 1
ATOM 1223 O O . ALA A 1 159 ? 29.031 5.465 7.148 1 97.5 159 ALA A O 1
ATOM 1224 N N . LYS A 1 160 ? 28.219 5.828 9.18 1 98 160 LYS A N 1
ATOM 1225 C CA . LYS A 1 160 ? 27.688 4.477 9.328 1 98 160 LYS A CA 1
ATOM 1226 C C . LYS A 1 160 ? 26.656 4.172 8.234 1 98 160 LYS A C 1
ATOM 1228 O O . LYS A 1 160 ? 26.734 3.131 7.582 1 98 160 LYS A O 1
ATOM 1233 N N . SER A 1 161 ? 25.75 5.07 8.055 1 98.31 161 SER A N 1
ATOM 1234 C CA . SER A 1 161 ? 24.703 4.879 7.051 1 98.31 161 SER A CA 1
ATOM 1235 C C . SER A 1 161 ? 25.297 4.84 5.645 1 98.31 161 SER A C 1
ATOM 1237 O O . SER A 1 161 ? 24.906 3.996 4.828 1 98.31 161 SER A O 1
ATOM 1239 N N . LEU A 1 162 ? 26.203 5.738 5.391 1 98.31 162 LEU A N 1
ATOM 1240 C CA . LEU A 1 162 ? 26.812 5.789 4.066 1 98.31 162 LEU A CA 1
ATOM 1241 C C . LEU A 1 162 ? 27.578 4.504 3.771 1 98.31 162 LEU A C 1
ATOM 1243 O O . LEU A 1 162 ? 27.469 3.947 2.676 1 98.31 162 LEU A O 1
ATOM 1247 N N . ARG A 1 163 ? 28.344 4.047 4.719 1 98.44 163 ARG A N 1
ATOM 1248 C CA . ARG A 1 163 ? 29.078 2.791 4.559 1 98.44 163 ARG A CA 1
ATOM 1249 C C . ARG A 1 163 ? 28.109 1.633 4.305 1 98.44 163 ARG A C 1
ATOM 1251 O O . ARG A 1 163 ? 28.375 0.781 3.451 1 98.44 163 ARG A O 1
ATOM 1258 N N . GLY A 1 164 ? 27.047 1.597 5.055 1 98.69 164 GLY A N 1
ATOM 1259 C CA . GLY A 1 164 ? 26.031 0.576 4.836 1 98.69 164 GLY A CA 1
ATOM 1260 C C . GLY A 1 164 ? 25.453 0.596 3.434 1 98.69 164 GLY A C 1
ATOM 1261 O O . GLY A 1 164 ? 25.281 -0.456 2.814 1 98.69 164 GLY A O 1
ATOM 1262 N N . LYS A 1 165 ? 25.188 1.752 2.93 1 98.56 165 LYS A N 1
ATOM 1263 C CA . LYS A 1 165 ? 24.625 1.885 1.592 1 98.56 165 LYS A CA 1
ATOM 1264 C C . LYS A 1 165 ? 25.625 1.473 0.522 1 98.56 165 LYS A C 1
ATOM 1266 O O . LYS A 1 165 ? 25.25 0.899 -0.502 1 98.56 165 LYS A O 1
ATOM 1271 N N . TYR A 1 166 ? 26.906 1.79 0.764 1 98.56 166 TYR A N 1
ATOM 1272 C CA . TYR A 1 166 ? 27.938 1.33 -0.157 1 98.56 166 TYR A CA 1
ATOM 1273 C C . TYR A 1 166 ? 27.984 -0.193 -0.208 1 98.56 166 TYR A C 1
ATOM 1275 O O . TYR A 1 166 ? 28.094 -0.781 -1.286 1 98.56 166 TYR A O 1
ATOM 1283 N N . LEU A 1 167 ? 27.906 -0.788 0.944 1 98.69 167 LEU A N 1
ATOM 1284 C CA . LEU A 1 167 ? 27.906 -2.246 1.007 1 98.69 167 LEU A CA 1
ATOM 1285 C C . LEU A 1 167 ? 26.688 -2.818 0.293 1 98.69 167 LEU A C 1
ATOM 1287 O O . LEU A 1 167 ? 26.812 -3.76 -0.494 1 98.69 167 LEU A O 1
ATOM 1291 N N . ALA A 1 168 ? 25.562 -2.25 0.561 1 98.69 168 ALA A N 1
ATOM 1292 C CA . ALA A 1 168 ? 24.328 -2.707 -0.073 1 98.69 168 ALA A CA 1
ATOM 1293 C C . ALA A 1 168 ? 24.406 -2.564 -1.591 1 98.69 168 ALA A C 1
ATOM 1295 O O . ALA A 1 168 ? 23.969 -3.447 -2.326 1 98.69 168 ALA A O 1
ATOM 1296 N N . CYS A 1 169 ? 24.969 -1.472 -2.023 1 98.19 169 CYS A N 1
ATOM 1297 C CA . CYS A 1 169 ? 25.125 -1.247 -3.457 1 98.19 169 CYS A CA 1
ATOM 1298 C C . CYS A 1 169 ? 26.062 -2.277 -4.078 1 98.19 169 CYS A C 1
ATOM 1300 O O . CYS A 1 169 ? 25.75 -2.84 -5.133 1 98.19 169 CYS A O 1
ATOM 1302 N N . GLY A 1 170 ? 27.156 -2.512 -3.438 1 98.44 170 GLY A N 1
ATOM 1303 C CA . GLY A 1 170 ? 28.125 -3.48 -3.947 1 98.44 170 GLY A CA 1
ATOM 1304 C C . GLY A 1 170 ? 27.562 -4.895 -4 1 98.44 170 GLY A C 1
ATOM 1305 O O . GLY A 1 170 ? 27.594 -5.539 -5.051 1 98.44 170 GLY A O 1
ATOM 1306 N N . PHE A 1 171 ? 27.031 -5.355 -2.869 1 98.62 171 PHE A N 1
ATOM 1307 C CA . PHE A 1 171 ? 26.469 -6.703 -2.809 1 98.62 171 PHE A CA 1
ATOM 1308 C C . PHE A 1 171 ? 25.203 -6.805 -3.654 1 98.62 171 PHE A C 1
ATOM 1310 O O . PHE A 1 171 ? 24.922 -7.855 -4.234 1 98.62 171 PHE A O 1
ATOM 1317 N N . GLY A 1 172 ? 24.453 -5.707 -3.691 1 98.19 172 GLY A N 1
ATOM 1318 C CA . GLY A 1 172 ? 23.297 -5.684 -4.562 1 98.19 172 GLY A CA 1
ATOM 1319 C C . GLY A 1 172 ? 23.641 -5.848 -6.031 1 98.19 172 GLY A C 1
ATOM 1320 O O . GLY A 1 172 ? 22.953 -6.574 -6.758 1 98.19 172 GLY A O 1
ATOM 1321 N N . PHE A 1 173 ? 24.672 -5.207 -6.418 1 98 173 PHE A N 1
ATOM 1322 C CA . PHE A 1 173 ? 25.141 -5.332 -7.793 1 98 173 PHE A CA 1
ATOM 1323 C C . PHE A 1 173 ? 25.547 -6.77 -8.102 1 98 173 PHE A C 1
ATOM 1325 O O . PHE A 1 173 ? 25.141 -7.32 -9.133 1 98 173 PHE A O 1
ATOM 1332 N N . MET A 1 174 ? 26.266 -7.355 -7.207 1 98.06 174 MET A N 1
ATOM 1333 C CA . MET A 1 174 ? 26.672 -8.742 -7.375 1 98.06 174 MET A CA 1
ATOM 1334 C C . MET A 1 174 ? 25.469 -9.672 -7.461 1 98.06 174 MET A C 1
ATOM 1336 O O . MET A 1 174 ? 25.438 -10.586 -8.289 1 98.06 174 MET A O 1
ATOM 1340 N N . GLY A 1 175 ? 24.5 -9.422 -6.645 1 97.44 175 GLY A N 1
ATOM 1341 C CA . GLY A 1 175 ? 23.297 -10.234 -6.656 1 97.44 175 GLY A CA 1
ATOM 1342 C C . GLY A 1 175 ? 22.5 -10.102 -7.941 1 97.44 175 GLY A C 1
ATOM 1343 O O . GLY A 1 175 ? 22.156 -11.102 -8.562 1 97.44 175 GLY A O 1
ATOM 1344 N N . VAL A 1 176 ? 22.297 -8.891 -8.383 1 95.81 176 VAL A N 1
ATOM 1345 C CA . VAL A 1 176 ? 21.484 -8.617 -9.562 1 95.81 176 VAL A CA 1
ATOM 1346 C C . VAL A 1 176 ? 22.188 -9.141 -10.812 1 95.81 176 VAL A C 1
ATOM 1348 O O . VAL A 1 176 ? 21.578 -9.852 -11.617 1 95.81 176 VAL A O 1
ATOM 1351 N N . VAL A 1 177 ? 23.391 -8.867 -10.984 1 95.38 177 VAL A N 1
ATOM 1352 C CA . VAL A 1 177 ? 24.156 -9.289 -12.156 1 95.38 177 VAL A CA 1
ATOM 1353 C C . VAL A 1 177 ? 24.344 -10.805 -12.133 1 95.38 177 VAL A C 1
ATOM 1355 O O . VAL A 1 177 ? 24.234 -11.469 -13.172 1 95.38 177 VAL A O 1
ATOM 1358 N N . GLY A 1 178 ? 24.641 -11.312 -10.953 1 95.44 178 GLY A N 1
ATOM 1359 C CA . GLY A 1 178 ? 24.766 -12.758 -10.836 1 95.44 178 GLY A CA 1
ATOM 1360 C C . GLY A 1 178 ? 23.484 -13.484 -11.211 1 95.44 178 GLY A C 1
ATOM 1361 O O . GLY A 1 178 ? 23.516 -14.469 -11.953 1 95.44 178 GLY A O 1
ATOM 1362 N N . PHE A 1 179 ? 22.406 -13 -10.664 1 93.25 179 PHE A N 1
ATOM 1363 C CA . PHE A 1 179 ? 21.109 -13.586 -10.977 1 93.25 179 PHE A CA 1
ATOM 1364 C C . PHE A 1 179 ? 20.844 -13.547 -12.477 1 93.25 179 PHE A C 1
ATOM 1366 O O . PHE A 1 179 ? 20.484 -14.562 -13.078 1 93.25 179 PHE A O 1
ATOM 1373 N N . ALA A 1 180 ? 21.062 -12.391 -13.086 1 90.69 180 ALA A N 1
ATOM 1374 C CA . ALA A 1 180 ? 20.781 -12.219 -14.508 1 90.69 180 ALA A CA 1
ATOM 1375 C C . ALA A 1 180 ? 21.719 -13.062 -15.359 1 90.69 180 ALA A C 1
ATOM 1377 O O . ALA A 1 180 ? 21.281 -13.758 -16.281 1 90.69 180 ALA A O 1
ATOM 1378 N N . ALA A 1 181 ? 22.938 -13.078 -15.07 1 94 181 ALA A N 1
ATOM 1379 C CA . ALA A 1 181 ? 23.953 -13.781 -15.859 1 94 181 ALA A CA 1
ATOM 1380 C C . ALA A 1 181 ? 23.781 -15.297 -15.75 1 94 181 ALA A C 1
ATOM 1382 O O . ALA A 1 181 ? 23.781 -16 -16.766 1 94 181 ALA A O 1
ATOM 1383 N N . LEU A 1 182 ? 23.578 -15.758 -14.555 1 93.69 182 LEU A N 1
ATOM 1384 C CA . LEU A 1 182 ? 23.438 -17.188 -14.344 1 93.69 182 LEU A CA 1
ATOM 1385 C C . LEU A 1 182 ? 22.141 -17.703 -14.977 1 93.69 182 LEU A C 1
ATOM 1387 O O . LEU A 1 182 ? 22.109 -18.781 -15.562 1 93.69 182 LEU A O 1
ATOM 1391 N N . SER A 1 183 ? 21.094 -16.906 -14.836 1 88.62 183 SER A N 1
ATOM 1392 C CA . SER A 1 183 ? 19.812 -17.281 -15.438 1 88.62 183 SER A CA 1
ATOM 1393 C C . SER A 1 183 ? 19.906 -17.297 -16.953 1 88.62 183 SER A C 1
ATOM 1395 O O . SER A 1 183 ? 19.344 -18.172 -17.609 1 88.62 183 SER A O 1
ATOM 1397 N N . ALA A 1 184 ? 20.625 -16.359 -17.547 1 89.44 184 ALA A N 1
ATOM 1398 C CA . ALA A 1 184 ? 20.672 -16.188 -19 1 89.44 184 ALA A CA 1
ATOM 1399 C C . ALA A 1 184 ? 21.719 -17.109 -19.609 1 89.44 184 ALA A C 1
ATOM 1401 O O . ALA A 1 184 ? 21.5 -17.672 -20.688 1 89.44 184 ALA A O 1
ATOM 1402 N N . LEU A 1 185 ? 22.812 -17.312 -18.984 1 93.75 185 LEU A N 1
ATOM 1403 C CA . LEU A 1 185 ? 23.953 -17.969 -19.609 1 93.75 185 LEU A CA 1
ATOM 1404 C C . LEU A 1 185 ? 24.047 -19.438 -19.188 1 93.75 185 LEU A C 1
ATOM 1406 O O . LEU A 1 185 ? 24.562 -20.281 -19.938 1 93.75 185 LEU A O 1
ATOM 1410 N N . VAL A 1 186 ? 23.609 -19.797 -17.984 1 92.69 186 VAL A N 1
ATOM 1411 C CA . VAL A 1 186 ? 23.766 -21.156 -17.484 1 92.69 186 VAL A CA 1
ATOM 1412 C C . VAL A 1 186 ? 22.406 -21.828 -17.375 1 92.69 186 VAL A C 1
ATOM 1414 O O . VAL A 1 186 ? 22.25 -22.984 -17.75 1 92.69 186 VAL A O 1
ATOM 1417 N N . GLY A 1 187 ? 21.422 -21.062 -17 1 91.31 187 GLY A N 1
ATOM 1418 C CA . GLY A 1 187 ? 20.094 -21.609 -16.812 1 91.31 187 GLY A CA 1
ATOM 1419 C C . GLY A 1 187 ? 19.859 -22.141 -15.406 1 91.31 187 GLY A C 1
ATOM 1420 O O . GLY A 1 187 ? 20.781 -22.641 -14.766 1 91.31 187 GLY A O 1
ATOM 1421 N N . LYS A 1 188 ? 18.656 -22.047 -14.961 1 88.5 188 LYS A N 1
ATOM 1422 C CA . LYS A 1 188 ? 18.281 -22.469 -13.609 1 88.5 188 LYS A CA 1
ATOM 1423 C C . LYS A 1 188 ? 18.469 -23.969 -13.438 1 88.5 188 LYS A C 1
ATOM 1425 O O . LYS A 1 188 ? 18.812 -24.438 -12.344 1 88.5 188 LYS A O 1
ATOM 1430 N N . GLU A 1 189 ? 18.281 -24.781 -14.477 1 90.75 189 GLU A N 1
ATOM 1431 C CA . GLU A 1 189 ? 18.375 -26.234 -14.398 1 90.75 189 GLU A CA 1
ATOM 1432 C C . GLU A 1 189 ? 19.781 -26.688 -13.992 1 90.75 189 GLU A C 1
ATOM 1434 O O . GLU A 1 189 ? 19.938 -27.672 -13.273 1 90.75 189 GLU A O 1
ATOM 1439 N N . ASN A 1 190 ? 20.719 -25.875 -14.383 1 93.81 190 ASN A N 1
ATOM 1440 C CA . ASN A 1 190 ? 22.109 -26.266 -14.156 1 93.81 190 ASN A CA 1
ATOM 1441 C C . ASN A 1 190 ? 22.734 -25.5 -12.992 1 93.81 190 ASN A C 1
ATOM 1443 O O . ASN A 1 190 ? 23.781 -25.875 -12.492 1 93.81 190 ASN A O 1
ATOM 1447 N N . ALA A 1 191 ? 22.047 -24.438 -12.578 1 94.38 191 ALA A N 1
ATOM 1448 C CA . ALA A 1 191 ? 22.641 -23.609 -11.547 1 94.38 191 ALA A CA 1
ATOM 1449 C C . ALA A 1 191 ? 21.594 -23.125 -10.555 1 94.38 191 ALA A C 1
ATOM 1451 O O . ALA A 1 191 ? 21.594 -21.953 -10.156 1 94.38 191 ALA A O 1
ATOM 1452 N N . TYR A 1 192 ? 20.781 -23.938 -10.156 1 94.88 192 TYR A N 1
ATOM 1453 C CA . TYR A 1 192 ? 19.609 -23.594 -9.352 1 94.88 192 TYR A CA 1
ATOM 1454 C C . TYR A 1 192 ? 20.016 -22.859 -8.078 1 94.88 192 TYR A C 1
ATOM 1456 O O . TYR A 1 192 ? 19.609 -21.719 -7.859 1 94.88 192 TYR A O 1
ATOM 1464 N N . SER A 1 193 ? 20.906 -23.453 -7.305 1 94.75 193 SER A N 1
ATOM 1465 C CA . SER A 1 193 ? 21.25 -22.859 -6.008 1 94.75 193 SER A CA 1
ATOM 1466 C C . SER A 1 193 ? 22.094 -21.609 -6.176 1 94.75 193 SER A C 1
ATOM 1468 O O . SER A 1 193 ? 22.016 -20.688 -5.363 1 94.75 193 SER A O 1
ATOM 1470 N N . LEU A 1 194 ? 22.859 -21.625 -7.23 1 95.62 194 LEU A N 1
ATOM 1471 C CA . LEU A 1 194 ? 23.672 -20.438 -7.469 1 95.62 194 LEU A CA 1
ATOM 1472 C C . LEU A 1 194 ? 22.797 -19.266 -7.918 1 95.62 194 LEU A C 1
ATOM 1474 O O . LEU A 1 194 ? 23.031 -18.125 -7.523 1 95.62 194 LEU A O 1
ATOM 1478 N N . VAL A 1 195 ? 21.828 -19.516 -8.734 1 94.88 195 VAL A N 1
ATOM 1479 C CA . VAL A 1 195 ? 20.859 -18.516 -9.133 1 94.88 195 VAL A CA 1
ATOM 1480 C C . VAL A 1 195 ? 20.094 -18.016 -7.91 1 94.88 195 VAL A C 1
ATOM 1482 O O . VAL A 1 195 ? 19.953 -16.797 -7.711 1 94.88 195 VAL A O 1
ATOM 1485 N N . GLY A 1 196 ? 19.688 -18.969 -7.133 1 96.25 196 GLY A N 1
ATOM 1486 C CA . GLY A 1 196 ? 19 -18.625 -5.895 1 96.25 196 GLY A CA 1
ATOM 1487 C C . GLY A 1 196 ? 19.859 -17.781 -4.969 1 96.25 196 GLY A C 1
ATOM 1488 O O . GLY A 1 196 ? 19.391 -16.766 -4.438 1 96.25 196 GLY A O 1
ATOM 1489 N N . ALA A 1 197 ? 21.094 -18.172 -4.801 1 97.19 197 ALA A N 1
ATOM 1490 C CA . ALA A 1 197 ? 22 -17.438 -3.936 1 97.19 197 ALA A CA 1
ATOM 1491 C C . ALA A 1 197 ? 22.172 -15.992 -4.418 1 97.19 197 ALA A C 1
ATOM 1493 O O . ALA A 1 197 ? 22.25 -15.062 -3.607 1 97.19 197 ALA A O 1
ATOM 1494 N N . SER A 1 198 ? 22.266 -15.828 -5.691 1 96.94 198 SER A N 1
ATOM 1495 C CA . SER A 1 198 ? 22.375 -14.484 -6.262 1 96.94 198 SER A CA 1
ATOM 1496 C C . SER A 1 198 ? 21.109 -13.672 -6 1 96.94 198 SER A C 1
ATOM 1498 O O . SER A 1 198 ? 21.203 -12.484 -5.672 1 96.94 198 SER A O 1
ATOM 1500 N N . GLU A 1 199 ? 20 -14.281 -6.16 1 96.69 199 GLU A N 1
ATOM 1501 C CA . GLU A 1 199 ? 18.734 -13.609 -5.871 1 96.69 199 GLU A CA 1
ATOM 1502 C C . GLU A 1 199 ? 18.656 -13.195 -4.402 1 96.69 199 GLU A C 1
ATOM 1504 O O . GLU A 1 199 ? 18.281 -12.062 -4.09 1 96.69 199 GLU A O 1
ATOM 1509 N N . TRP A 1 200 ? 19 -14.094 -3.555 1 97.81 200 TRP A N 1
ATOM 1510 C CA . TRP A 1 200 ? 18.984 -13.805 -2.125 1 97.81 200 TRP A CA 1
ATOM 1511 C C . TRP A 1 200 ? 19.922 -12.641 -1.798 1 97.81 200 TRP A C 1
ATOM 1513 O O . TRP A 1 200 ? 19.562 -11.742 -1.042 1 97.81 200 TRP A O 1
ATOM 1523 N N . LEU A 1 201 ? 21.062 -12.711 -2.355 1 98.19 201 LEU A N 1
ATOM 1524 C CA . LEU A 1 201 ? 22.031 -11.648 -2.131 1 98.19 201 LEU A CA 1
ATOM 1525 C C . LEU A 1 201 ? 21.484 -10.297 -2.57 1 98.19 201 LEU A C 1
ATOM 1527 O O . LEU A 1 201 ? 21.578 -9.312 -1.84 1 98.19 201 LEU A O 1
ATOM 1531 N N . GLY A 1 202 ? 20.906 -10.242 -3.734 1 98 202 GLY A N 1
ATOM 1532 C CA . GLY A 1 202 ? 20.297 -9.016 -4.23 1 98 202 GLY A CA 1
ATOM 1533 C C . GLY A 1 202 ? 19.172 -8.5 -3.346 1 98 202 GLY A C 1
ATOM 1534 O O . GLY A 1 202 ? 19.172 -7.336 -2.951 1 98 202 GLY A O 1
ATOM 1535 N N . VAL A 1 203 ? 18.25 -9.367 -2.98 1 98.25 203 VAL A N 1
ATOM 1536 C CA . VAL A 1 203 ? 17.062 -8.992 -2.223 1 98.25 203 VAL A CA 1
ATOM 1537 C C . VAL A 1 203 ? 17.469 -8.539 -0.822 1 98.25 203 VAL A C 1
ATOM 1539 O O . VAL A 1 203 ? 17.031 -7.48 -0.358 1 98.25 203 VAL A O 1
ATOM 1542 N N . LEU A 1 204 ? 18.312 -9.266 -0.14 1 98.62 204 LEU A N 1
ATOM 1543 C CA . LEU A 1 204 ? 18.719 -8.914 1.215 1 98.62 204 LEU A CA 1
ATOM 1544 C C . LEU A 1 204 ? 19.531 -7.617 1.219 1 98.62 204 LEU A C 1
ATOM 1546 O O . LEU A 1 204 ? 19.438 -6.828 2.162 1 98.62 204 LEU A O 1
ATOM 1550 N N . SER A 1 205 ? 20.328 -7.402 0.164 1 98.75 205 SER A N 1
ATOM 1551 C CA . SER A 1 205 ? 21.062 -6.152 0.046 1 98.75 205 SER A CA 1
ATOM 1552 C C . SER A 1 205 ? 20.125 -4.961 -0.102 1 98.75 205 SER A C 1
ATOM 1554 O O . SER A 1 205 ? 20.344 -3.908 0.496 1 98.75 205 SER A O 1
ATOM 1556 N N . MET A 1 206 ? 19.078 -5.121 -0.868 1 98.44 206 MET A N 1
ATOM 1557 C CA . MET A 1 206 ? 18.141 -4.023 -1.074 1 98.44 206 MET A CA 1
ATOM 1558 C C . MET A 1 206 ? 17.297 -3.779 0.178 1 98.44 206 MET A C 1
ATOM 1560 O O . MET A 1 206 ? 16.969 -2.635 0.499 1 98.44 206 MET A O 1
ATOM 1564 N N . ILE A 1 207 ? 16.906 -4.863 0.875 1 98.69 207 ILE A N 1
ATOM 1565 C CA . ILE A 1 207 ? 16.25 -4.688 2.16 1 98.69 207 ILE A CA 1
ATOM 1566 C C . ILE A 1 207 ? 17.156 -3.908 3.109 1 98.69 207 ILE A C 1
ATOM 1568 O O . ILE A 1 207 ? 16.688 -2.992 3.799 1 98.69 207 ILE A O 1
ATOM 1572 N N . PHE A 1 208 ? 18.422 -4.293 3.146 1 98.81 208 PHE A N 1
ATOM 1573 C CA . PHE A 1 208 ? 19.375 -3.619 4.008 1 98.81 208 PHE A CA 1
ATOM 1574 C C . PHE A 1 208 ? 19.531 -2.156 3.611 1 98.81 208 PHE A C 1
ATOM 1576 O O . PHE A 1 208 ? 19.641 -1.279 4.473 1 98.81 208 PHE A O 1
ATOM 1583 N N . ALA A 1 209 ? 19.609 -1.858 2.328 1 98.5 209 ALA A N 1
ATOM 1584 C CA . ALA A 1 209 ? 19.656 -0.474 1.866 1 98.5 209 ALA A CA 1
ATOM 1585 C C . ALA A 1 209 ? 18.484 0.333 2.414 1 98.5 209 ALA A C 1
ATOM 1587 O O . ALA A 1 209 ? 18.656 1.46 2.885 1 98.5 209 ALA A O 1
ATOM 1588 N N . CYS A 1 210 ? 17.312 -0.246 2.328 1 98.25 210 CYS A N 1
ATOM 1589 C CA . CYS A 1 210 ? 16.141 0.419 2.877 1 98.25 210 CYS A CA 1
ATOM 1590 C C . CYS A 1 210 ? 16.266 0.612 4.383 1 98.25 210 CYS A C 1
ATOM 1592 O O . CYS A 1 210 ? 15.891 1.656 4.914 1 98.25 210 CYS A O 1
ATOM 1594 N N . TRP A 1 211 ? 16.781 -0.383 5.016 1 98.62 211 TRP A N 1
ATOM 1595 C CA . TRP A 1 211 ? 16.969 -0.281 6.457 1 98.62 211 TRP A CA 1
ATOM 1596 C C . TRP A 1 211 ? 17.891 0.889 6.805 1 98.62 211 TRP A C 1
ATOM 1598 O O . TRP A 1 211 ? 17.656 1.598 7.785 1 98.62 211 TRP A O 1
ATOM 1608 N N . THR A 1 212 ? 18.891 1.139 6.066 1 98.62 212 THR A N 1
ATOM 1609 C CA . THR A 1 212 ? 19.797 2.248 6.32 1 98.62 212 THR A CA 1
ATOM 1610 C C . THR A 1 212 ? 19.094 3.586 6.105 1 98.62 212 THR A C 1
ATOM 1612 O O . THR A 1 212 ? 19.484 4.598 6.699 1 98.62 212 THR A O 1
ATOM 1615 N N . VAL A 1 213 ? 18.109 3.615 5.188 1 98.06 213 VAL A N 1
ATOM 1616 C CA . VAL A 1 213 ? 17.312 4.824 5.016 1 98.06 213 VAL A CA 1
ATOM 1617 C C . VAL A 1 213 ? 16.625 5.18 6.332 1 98.06 213 VAL A C 1
ATOM 1619 O O . VAL A 1 213 ? 16.516 6.359 6.684 1 98.06 213 VAL A O 1
ATOM 1622 N N . SER A 1 214 ? 16.188 4.148 7.07 1 98.06 214 SER A N 1
ATOM 1623 C CA . SER A 1 214 ? 15.562 4.406 8.367 1 98.06 214 SER A CA 1
ATOM 1624 C C . SER A 1 214 ? 16.547 5.055 9.336 1 98.06 214 SER A C 1
ATOM 1626 O O . SER A 1 214 ? 16.141 5.848 10.188 1 98.06 214 SER A O 1
ATOM 1628 N N . TRP A 1 215 ? 17.844 4.738 9.188 1 98.19 215 TRP A N 1
ATOM 1629 C CA . TRP A 1 215 ? 18.859 5.398 10 1 98.19 215 TRP A CA 1
ATOM 1630 C C . TRP A 1 215 ? 18.906 6.895 9.703 1 98.19 215 TRP A C 1
ATOM 1632 O O . TRP A 1 215 ? 19.047 7.711 10.617 1 98.19 215 TRP A O 1
ATOM 1642 N N . ASP A 1 216 ? 18.859 7.223 8.469 1 97.19 216 ASP A N 1
ATOM 1643 C CA . ASP A 1 216 ? 18.891 8.625 8.07 1 97.19 216 ASP A CA 1
ATOM 1644 C C . ASP A 1 216 ? 17.656 9.375 8.594 1 97.19 216 ASP A C 1
ATOM 1646 O O . ASP A 1 216 ? 17.781 10.484 9.102 1 97.19 216 ASP A O 1
ATOM 1650 N N . PHE A 1 217 ? 16.562 8.734 8.453 1 97 217 PHE A N 1
ATOM 1651 C CA . PHE A 1 217 ? 15.312 9.336 8.914 1 97 217 PHE A CA 1
ATOM 1652 C C . PHE A 1 217 ? 15.344 9.555 10.422 1 97 217 PHE A C 1
ATOM 1654 O O . PHE A 1 217 ? 14.859 10.578 10.922 1 97 217 PHE A O 1
ATOM 1661 N N . ASP A 1 218 ? 15.906 8.617 11.117 1 96.75 218 ASP A N 1
ATOM 1662 C CA . ASP A 1 218 ? 16.031 8.758 12.57 1 96.75 218 ASP A CA 1
ATOM 1663 C C . ASP A 1 218 ? 16.969 9.898 12.938 1 96.75 218 ASP A C 1
ATOM 1665 O O . ASP A 1 218 ? 16.672 10.703 13.82 1 96.75 218 ASP A O 1
ATOM 1669 N N . ASP A 1 219 ? 18.047 9.945 12.25 1 95.62 219 ASP A N 1
ATOM 1670 C CA . ASP A 1 219 ? 19.094 10.93 12.531 1 95.62 219 ASP A CA 1
ATOM 1671 C C . ASP A 1 219 ? 18.562 12.352 12.383 1 95.62 219 ASP A C 1
ATOM 1673 O O . ASP A 1 219 ? 19 13.258 13.086 1 95.62 219 ASP A O 1
ATOM 1677 N N . LYS A 1 220 ? 17.641 12.539 11.492 1 94.25 220 LYS A N 1
ATOM 1678 C CA . LYS A 1 220 ? 17.156 13.883 11.227 1 94.25 220 LYS A CA 1
ATOM 1679 C C . LYS A 1 220 ? 15.695 14.031 11.656 1 94.25 220 LYS A C 1
ATOM 1681 O O . LYS A 1 220 ? 15.008 14.969 11.25 1 94.25 220 LYS A O 1
ATOM 1686 N N . ASP A 1 221 ? 15.188 13.047 12.375 1 95.12 221 ASP A N 1
ATOM 1687 C CA . ASP A 1 221 ? 13.828 13.031 12.906 1 95.12 221 ASP A CA 1
ATOM 1688 C C . ASP A 1 221 ? 12.805 13.344 11.812 1 95.12 221 ASP A C 1
ATOM 1690 O O . ASP A 1 221 ? 11.984 14.242 11.969 1 95.12 221 ASP A O 1
ATOM 1694 N N . VAL A 1 222 ? 12.977 12.664 10.758 1 95.38 222 VAL A N 1
ATOM 1695 C CA . VAL A 1 222 ? 12.07 12.844 9.625 1 95.38 222 VAL A CA 1
ATOM 1696 C C . VAL A 1 222 ? 10.688 12.297 9.977 1 95.38 222 VAL A C 1
ATOM 1698 O O . VAL A 1 222 ? 10.555 11.133 10.375 1 95.38 222 VAL A O 1
ATOM 1701 N N . ARG A 1 223 ? 9.648 13.094 9.734 1 95.44 223 ARG A N 1
ATOM 1702 C CA . ARG A 1 223 ? 8.281 12.719 10.086 1 95.44 223 ARG A CA 1
ATOM 1703 C C . ARG A 1 223 ? 7.316 13.055 8.953 1 95.44 223 ARG A C 1
ATOM 1705 O O . ARG A 1 223 ? 7.586 13.953 8.148 1 95.44 223 ARG A O 1
ATOM 1712 N N . LEU A 1 224 ? 6.336 12.227 8.82 1 94.31 224 LEU A N 1
ATOM 1713 C CA . LEU A 1 224 ? 5.145 12.562 8.047 1 94.31 224 LEU A CA 1
ATOM 1714 C C . LEU A 1 224 ? 4.082 13.203 8.938 1 94.31 224 LEU A C 1
ATOM 1716 O O . LEU A 1 224 ? 3.6 12.57 9.883 1 94.31 224 LEU A O 1
ATOM 1720 N N . THR A 1 225 ? 3.738 14.445 8.633 1 93.94 225 THR A N 1
ATOM 1721 C CA . THR A 1 225 ? 2.824 15.203 9.477 1 93.94 225 THR A CA 1
ATOM 1722 C C . THR A 1 225 ? 1.551 15.562 8.719 1 93.94 225 THR A C 1
ATOM 1724 O O . THR A 1 225 ? 1.606 15.945 7.547 1 93.94 225 THR A O 1
ATOM 1727 N N . LEU A 1 226 ? 0.457 15.336 9.406 1 93.31 226 LEU A N 1
ATOM 1728 C CA . LEU A 1 226 ? -0.82 15.789 8.867 1 93.31 226 LEU A CA 1
ATOM 1729 C C . LEU A 1 226 ? -1.02 17.281 9.117 1 93.31 226 LEU A C 1
ATOM 1731 O O . LEU A 1 226 ? -0.903 17.75 10.25 1 93.31 226 LEU A O 1
ATOM 1735 N N . THR A 1 227 ? -1.254 18.016 8.094 1 91.44 227 THR A N 1
ATOM 1736 C CA . THR A 1 227 ? -1.508 19.438 8.227 1 91.44 227 THR A CA 1
ATOM 1737 C C . THR A 1 227 ? -2.893 19.797 7.691 1 91.44 227 THR A C 1
ATOM 1739 O O . THR A 1 227 ? -3.338 19.234 6.684 1 91.44 227 THR A O 1
ATOM 1742 N N . LEU A 1 228 ? -3.604 20.641 8.438 1 89.31 228 LEU A N 1
ATOM 1743 C CA . LEU A 1 228 ? -4.922 21.141 8.047 1 89.31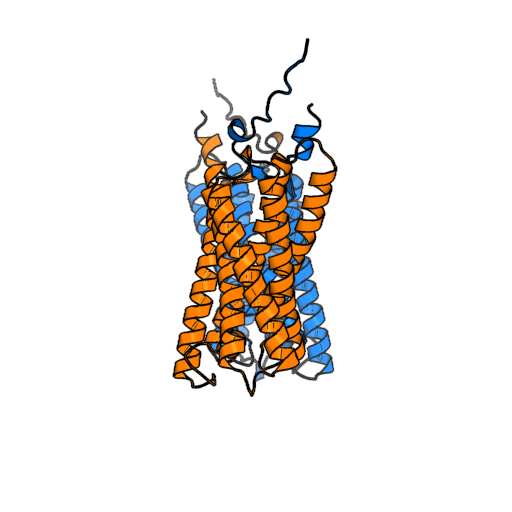 228 LEU A CA 1
ATOM 1744 C C . LEU A 1 228 ? -4.969 22.656 8.109 1 89.31 228 LEU A C 1
ATOM 1746 O O . LEU A 1 228 ? -4.258 23.281 8.898 1 89.31 228 LEU A O 1
ATOM 1750 N N . ASP A 1 229 ? -5.711 23.25 7.258 1 81.25 229 ASP A N 1
ATOM 1751 C CA . ASP A 1 229 ? -5.898 24.703 7.293 1 81.25 229 ASP A CA 1
ATOM 1752 C C . ASP A 1 229 ? -6.617 25.125 8.57 1 81.25 229 ASP A C 1
ATOM 1754 O O . ASP A 1 229 ? -7.746 24.719 8.828 1 81.25 229 ASP A O 1
ATOM 1758 N N . SER A 1 230 ? -5.949 25.719 9.539 1 64.69 230 SER A N 1
ATOM 1759 C CA . SER A 1 230 ? -6.324 26.141 10.883 1 64.69 230 SER A CA 1
ATOM 1760 C C . SER A 1 230 ? -7.484 27.141 10.844 1 64.69 230 SER A C 1
ATOM 1762 O O . SER A 1 230 ? -8.242 27.25 11.812 1 64.69 230 SER A O 1
ATOM 1764 N N . ALA A 1 231 ? -7.445 28.109 9.898 1 59.72 231 ALA A N 1
ATOM 1765 C CA . ALA A 1 231 ? -8.508 29.109 9.906 1 59.72 231 ALA A CA 1
ATOM 1766 C C . ALA A 1 231 ? -9.883 28.453 9.953 1 59.72 231 ALA A C 1
ATOM 1768 O O . ALA A 1 231 ? -10.844 29.047 10.445 1 59.72 231 ALA A O 1
ATOM 1769 N N . SER A 1 232 ? -9.93 27.188 9.57 1 54.12 232 SER A N 1
ATOM 1770 C CA . SER A 1 232 ? -11.234 26.547 9.438 1 54.12 232 SER A CA 1
ATOM 1771 C C . SER A 1 232 ? -11.609 25.797 10.719 1 54.12 232 SER A C 1
ATOM 1773 O O . SER A 1 232 ? -12.758 25.391 10.883 1 54.12 232 SER A O 1
ATOM 1775 N N . VAL A 1 233 ? -10.609 25.703 11.609 1 58.75 233 VAL A N 1
ATOM 1776 C CA . VAL A 1 233 ? -10.883 24.938 12.82 1 58.75 233 VAL A CA 1
ATOM 1777 C C . VAL A 1 233 ? -11.336 25.891 13.93 1 58.75 233 VAL A C 1
ATOM 1779 O O . VAL A 1 233 ? -10.906 25.766 15.078 1 58.75 233 VAL A O 1
ATOM 1782 N N . ALA A 1 234 ? -11.773 27.172 13.609 1 51.97 234 ALA A N 1
ATOM 1783 C CA . ALA A 1 234 ? -12.188 28.078 14.68 1 51.97 234 ALA A CA 1
ATOM 1784 C C . ALA A 1 234 ? -13.25 27.438 15.562 1 51.97 234 ALA A C 1
ATOM 1786 O O . ALA A 1 234 ? -14.312 27.031 15.07 1 51.97 234 ALA A O 1
ATOM 1787 N N . LEU A 1 235 ? -12.781 26.859 16.609 1 49.91 235 LEU A N 1
ATOM 1788 C CA . LEU A 1 235 ? -13.68 26.406 17.672 1 49.91 235 LEU A CA 1
ATOM 1789 C C . LEU A 1 235 ? -14.672 27.5 18.047 1 49.91 235 LEU A C 1
ATOM 1791 O O . LEU A 1 235 ? -14.336 28.688 18 1 49.91 235 LEU A O 1
ATOM 1795 N N . PRO A 1 236 ? -15.875 27.328 18.062 1 44.44 236 PRO A N 1
ATOM 1796 C CA . PRO A 1 236 ? -16.75 28.359 18.578 1 44.44 236 PRO A CA 1
ATOM 1797 C C . PRO A 1 236 ? -16.234 28.984 19.875 1 44.44 236 PRO A C 1
ATOM 1799 O O . PRO A 1 236 ? -15.695 28.281 20.734 1 44.44 236 PRO A O 1
ATOM 1802 N N . SER A 1 237 ? -15.766 30.266 19.875 1 41.22 237 SER A N 1
ATOM 1803 C CA . SER A 1 237 ? -15.5 31 21.109 1 41.22 237 SER A CA 1
ATOM 1804 C C . SER A 1 237 ? -16.516 30.672 22.188 1 41.22 237 SER A C 1
ATOM 1806 O O . SER A 1 237 ? -17.719 30.766 21.953 1 41.22 237 SER A O 1
ATOM 1808 N N . VAL A 1 238 ? -16.25 29.859 23.125 1 42.75 238 VAL A N 1
ATOM 1809 C CA . VAL A 1 238 ? -17.078 29.875 24.328 1 42.75 238 VAL A CA 1
ATOM 1810 C C . VAL A 1 238 ? -17.422 31.328 24.688 1 42.75 238 VAL A C 1
ATOM 1812 O O . VAL A 1 238 ? -16.547 32.156 24.797 1 42.75 238 VAL A O 1
ATOM 1815 N N . PRO A 1 239 ? -18.688 31.719 24.5 1 40.06 239 PRO A N 1
ATOM 1816 C CA . PRO A 1 239 ? -18.984 33 25.109 1 40.06 239 PRO A CA 1
ATOM 1817 C C . PRO A 1 239 ? -18.453 33.125 26.547 1 40.06 239 PRO A C 1
ATOM 1819 O O . PRO A 1 239 ? -18.641 32.219 27.344 1 40.06 239 PRO A O 1
ATOM 1822 N N . ASN A 1 240 ? -17.344 33.938 26.781 1 36.97 240 ASN A N 1
ATOM 1823 C CA . ASN A 1 240 ? -17.062 34.406 28.141 1 36.97 240 ASN A CA 1
ATOM 1824 C C . ASN A 1 240 ? -18.312 34.938 28.828 1 36.97 240 ASN A C 1
ATOM 1826 O O . ASN A 1 240 ? -18.844 35.969 28.438 1 36.97 240 ASN A O 1
ATOM 1830 N N . ASP A 1 241 ? -19.281 34.125 29.094 1 36.41 241 ASP A N 1
ATOM 1831 C CA . ASP A 1 241 ? -20.203 34.719 30.062 1 36.41 241 ASP A CA 1
ATOM 1832 C C . ASP A 1 241 ? -19.438 35.438 31.188 1 36.41 241 ASP A C 1
ATOM 1834 O O . ASP A 1 241 ? -18.672 34.812 31.922 1 36.41 241 ASP A O 1
ATOM 1838 N N . VAL A 1 242 ? -19.25 36.812 31.016 1 31.83 242 VAL A N 1
ATOM 1839 C CA . VAL A 1 242 ? -19.266 37.688 32.188 1 31.83 242 VAL A CA 1
ATOM 1840 C C . VAL A 1 242 ? -20.641 37.625 32.844 1 31.83 242 VAL A C 1
ATOM 1842 O O . VAL A 1 242 ? -21.656 37.625 32.156 1 31.83 242 VAL A O 1
ATOM 1845 N N . MET B 1 1 ? 10.922 35.625 0.782 1 32.94 1 MET B N 1
ATOM 1846 C CA . MET B 1 1 ? 10.703 34.25 1.245 1 32.94 1 MET B CA 1
ATOM 1847 C C . MET B 1 1 ? 11.648 33.312 0.542 1 32.94 1 MET B C 1
ATOM 1849 O O . MET B 1 1 ? 11.695 33.25 -0.689 1 32.94 1 MET B O 1
ATOM 1853 N N . ASP B 1 2 ? 12.758 32.875 1.161 1 40.81 2 ASP B N 1
ATOM 1854 C CA . ASP B 1 2 ? 13.93 32.219 0.567 1 40.81 2 ASP B CA 1
ATOM 1855 C C . ASP B 1 2 ? 13.516 31.062 -0.322 1 40.81 2 ASP B C 1
ATOM 1857 O O . ASP B 1 2 ? 12.727 30.203 0.089 1 40.81 2 ASP B O 1
ATOM 1861 N N . ALA B 1 3 ? 13.492 31.297 -1.539 1 47.78 3 ALA B N 1
ATOM 1862 C CA . ALA B 1 3 ? 13.211 30.375 -2.637 1 47.78 3 ALA B CA 1
ATOM 1863 C C . ALA B 1 3 ? 13.586 28.953 -2.262 1 47.78 3 ALA B C 1
ATOM 1865 O O . ALA B 1 3 ? 12.922 28 -2.672 1 47.78 3 ALA B O 1
ATOM 1866 N N . ASN B 1 4 ? 14.688 28.734 -1.604 1 46.25 4 ASN B N 1
ATOM 1867 C CA . ASN B 1 4 ? 15.25 27.453 -1.183 1 46.25 4 ASN B CA 1
ATOM 1868 C C . ASN B 1 4 ? 14.352 26.766 -0.156 1 46.25 4 ASN B C 1
ATOM 1870 O O . ASN B 1 4 ? 14.227 25.547 -0.157 1 46.25 4 ASN B O 1
ATOM 1874 N N . ALA B 1 5 ? 13.758 27.562 0.737 1 49.66 5 ALA B N 1
ATOM 1875 C CA . ALA B 1 5 ? 12.859 27.062 1.773 1 49.66 5 ALA B CA 1
ATOM 1876 C C . ALA B 1 5 ? 11.625 26.422 1.159 1 49.66 5 ALA B C 1
ATOM 1878 O O . ALA B 1 5 ? 11.133 25.406 1.657 1 49.66 5 ALA B O 1
ATOM 1879 N N . THR B 1 6 ? 11.07 27.062 0.074 1 51.25 6 THR B N 1
ATOM 1880 C CA . THR B 1 6 ? 9.852 26.578 -0.578 1 51.25 6 THR B CA 1
ATOM 1881 C C . THR B 1 6 ? 10.117 25.266 -1.301 1 51.25 6 THR B C 1
ATOM 1883 O O . THR B 1 6 ? 9.219 24.438 -1.436 1 51.25 6 THR B O 1
ATOM 1886 N N . ARG B 1 7 ? 11.25 25.312 -1.954 1 53.62 7 ARG B N 1
ATOM 1887 C CA . ARG B 1 7 ? 11.602 24.125 -2.738 1 53.62 7 ARG B CA 1
ATOM 1888 C C . ARG B 1 7 ? 11.727 22.906 -1.848 1 53.62 7 ARG B C 1
ATOM 1890 O O . ARG B 1 7 ? 11.586 21.766 -2.32 1 53.62 7 ARG B O 1
ATOM 1897 N N . ALA B 1 8 ? 11.875 23.172 -0.51 1 57.22 8 ALA B N 1
ATOM 1898 C CA . ALA B 1 8 ? 12.203 22.062 0.386 1 57.22 8 ALA B CA 1
ATOM 1899 C C . ALA B 1 8 ? 10.938 21.438 0.969 1 57.22 8 ALA B C 1
ATOM 1901 O O . ALA B 1 8 ? 10.969 20.328 1.495 1 57.22 8 ALA B O 1
ATOM 1902 N N . LYS B 1 9 ? 9.789 22.078 0.556 1 77.38 9 LYS B N 1
ATOM 1903 C CA . LYS B 1 9 ? 8.641 21.516 1.258 1 77.38 9 LYS B CA 1
ATOM 1904 C C . LYS B 1 9 ? 7.988 20.406 0.439 1 77.38 9 LYS B C 1
ATOM 1906 O O . LYS B 1 9 ? 7.566 20.625 -0.698 1 77.38 9 LYS B O 1
ATOM 1911 N N . ARG B 1 10 ? 8.07 19.266 0.893 1 89.19 10 ARG B N 1
ATOM 1912 C CA . ARG B 1 10 ? 7.465 18.109 0.243 1 89.19 10 ARG B CA 1
ATOM 1913 C C . ARG B 1 10 ? 6.137 17.734 0.897 1 89.19 10 ARG B C 1
ATOM 1915 O O . ARG B 1 10 ? 6.094 17.391 2.078 1 89.19 10 ARG B O 1
ATOM 1922 N N . GLU B 1 11 ? 5.055 17.922 0.074 1 94.31 11 GLU B N 1
ATOM 1923 C CA . GLU B 1 11 ? 3.709 17.641 0.572 1 94.31 11 GLU B CA 1
ATOM 1924 C C . GLU B 1 11 ? 2.84 17.016 -0.509 1 94.31 11 GLU B C 1
ATOM 1926 O O . GLU B 1 11 ? 3.135 17.125 -1.7 1 94.31 11 GLU B O 1
ATOM 1931 N N . VAL B 1 12 ? 1.918 16.281 -0.041 1 94.38 12 V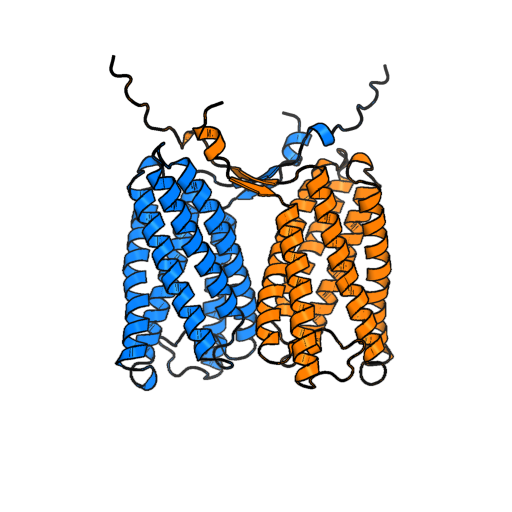AL B N 1
ATOM 1932 C CA . VAL B 1 12 ? 0.908 15.719 -0.928 1 94.38 12 VAL B CA 1
ATOM 1933 C C . VAL B 1 12 ? -0.482 15.938 -0.336 1 94.38 12 VAL B C 1
ATOM 1935 O O . VAL B 1 12 ? -0.673 15.82 0.876 1 94.38 12 VAL B O 1
ATOM 1938 N N . ARG B 1 13 ? -1.409 16.312 -1.262 1 96.12 13 ARG B N 1
ATOM 1939 C CA . ARG B 1 13 ? -2.789 16.453 -0.805 1 96.12 13 ARG B CA 1
ATOM 1940 C C . ARG B 1 13 ? -3.387 15.094 -0.444 1 96.12 13 ARG B C 1
ATOM 1942 O O . ARG B 1 13 ? -3.326 14.156 -1.237 1 96.12 13 ARG B O 1
ATOM 1949 N N . ALA B 1 14 ? -3.99 15.039 0.698 1 95.88 14 ALA B N 1
ATOM 1950 C CA . ALA B 1 14 ? -4.602 13.789 1.138 1 95.88 14 ALA B CA 1
ATOM 1951 C C . ALA B 1 14 ? -5.746 13.383 0.215 1 95.88 14 ALA B C 1
ATOM 1953 O O . ALA B 1 14 ? -5.961 12.195 -0.034 1 95.88 14 ALA B O 1
ATOM 1954 N N . SER B 1 15 ? -6.457 14.352 -0.326 1 97.69 15 SER B N 1
ATOM 1955 C CA . SER B 1 15 ? -7.582 14.094 -1.216 1 97.69 15 SER B CA 1
ATOM 1956 C C . SER B 1 15 ? -7.133 13.375 -2.484 1 97.69 15 SER B C 1
ATOM 1958 O O . SER B 1 15 ? -7.84 12.508 -3 1 97.69 15 SER B O 1
ATOM 1960 N N . THR B 1 16 ? -5.996 13.68 -2.943 1 96.69 16 THR B N 1
ATOM 1961 C CA . THR B 1 16 ? -5.473 13.062 -4.156 1 96.69 16 THR B CA 1
ATOM 1962 C C . THR B 1 16 ? -5.254 11.57 -3.947 1 96.69 16 THR B C 1
ATOM 1964 O O . THR B 1 16 ? -5.59 10.758 -4.812 1 96.69 16 THR B O 1
ATOM 1967 N N . LEU B 1 17 ? -4.695 11.219 -2.822 1 93.44 17 LEU B N 1
ATOM 1968 C CA . LEU B 1 17 ? -4.453 9.812 -2.516 1 93.44 17 LEU B CA 1
ATOM 1969 C C . LEU B 1 17 ? -5.766 9.039 -2.453 1 93.44 17 LEU B C 1
ATOM 1971 O O . LEU B 1 17 ? -5.867 7.941 -3.008 1 93.44 17 LEU B O 1
ATOM 1975 N N . VAL B 1 18 ? -6.762 9.609 -1.859 1 97.19 18 VAL B N 1
ATOM 1976 C CA . VAL B 1 18 ? -8.062 8.961 -1.728 1 97.19 18 VAL B CA 1
ATOM 1977 C C . VAL B 1 18 ? -8.688 8.781 -3.107 1 97.19 18 VAL B C 1
ATOM 1979 O O . VAL B 1 18 ? -9.172 7.695 -3.438 1 97.19 18 VAL B O 1
ATOM 1982 N N . ARG B 1 19 ? -8.586 9.766 -3.914 1 98.06 19 ARG B N 1
ATOM 1983 C CA . ARG B 1 19 ? -9.195 9.711 -5.242 1 98.06 19 ARG B CA 1
ATOM 1984 C C . ARG B 1 19 ? -8.477 8.703 -6.129 1 98.06 19 ARG B C 1
ATOM 1986 O O . ARG B 1 19 ? -9.117 7.973 -6.891 1 98.06 19 ARG B O 1
ATOM 1993 N N . CYS B 1 20 ? -7.184 8.641 -6.008 1 95 20 CYS B N 1
ATOM 1994 C CA . CYS B 1 20 ? -6.43 7.66 -6.777 1 95 20 CYS B CA 1
ATOM 1995 C C . CYS B 1 20 ? -6.836 6.242 -6.398 1 95 20 CYS B C 1
ATOM 1997 O O . CYS B 1 20 ? -7.012 5.387 -7.27 1 95 20 CYS B O 1
ATOM 1999 N N . ALA B 1 21 ? -6.992 6.02 -5.168 1 95.69 21 ALA B N 1
ATOM 2000 C CA . ALA B 1 21 ? -7.383 4.688 -4.711 1 95.69 21 ALA B CA 1
ATOM 2001 C C . ALA B 1 21 ? -8.797 4.34 -5.168 1 95.69 21 ALA B C 1
ATOM 2003 O O . ALA B 1 21 ? -9.055 3.215 -5.594 1 95.69 21 ALA B O 1
ATOM 2004 N N . CYS B 1 22 ? -9.719 5.316 -5.09 1 98.06 22 CYS B N 1
ATOM 2005 C CA . CYS B 1 22 ? -11.094 5.094 -5.523 1 98.06 22 CYS B CA 1
ATOM 2006 C C . CYS B 1 22 ? -11.156 4.812 -7.02 1 98.06 22 CYS B C 1
ATOM 2008 O O . CYS B 1 22 ? -11.789 3.844 -7.449 1 98.06 22 CYS B O 1
ATOM 2010 N N . LEU B 1 23 ? -10.469 5.602 -7.758 1 97.81 23 LEU B N 1
ATOM 2011 C CA . LEU B 1 23 ? -10.453 5.418 -9.203 1 97.81 23 LEU B CA 1
ATOM 2012 C C . LEU B 1 23 ? -9.766 4.113 -9.586 1 97.81 23 LEU B C 1
ATOM 2014 O O . LEU B 1 23 ? -10.195 3.422 -10.508 1 97.81 23 LEU B O 1
ATOM 2018 N N . GLY B 1 24 ? -8.703 3.816 -8.883 1 97 24 GLY B N 1
ATOM 2019 C CA . GLY B 1 24 ? -8.055 2.537 -9.109 1 97 24 GLY B CA 1
ATOM 2020 C C . GLY B 1 24 ? -8.953 1.349 -8.828 1 97 24 GLY B C 1
ATOM 2021 O O . GLY B 1 24 ? -8.945 0.365 -9.57 1 97 24 GLY B O 1
ATOM 2022 N N . THR B 1 25 ? -9.711 1.421 -7.762 1 97.94 25 THR B N 1
ATOM 2023 C CA . THR B 1 25 ? -10.633 0.345 -7.414 1 97.94 25 THR B CA 1
ATOM 2024 C C . THR B 1 25 ? -11.727 0.211 -8.469 1 97.94 25 THR B C 1
ATOM 2026 O O . THR B 1 25 ? -12.094 -0.901 -8.852 1 97.94 25 THR B O 1
ATOM 2029 N N . LEU B 1 26 ? -12.211 1.334 -8.938 1 98.25 26 LEU B N 1
ATOM 2030 C CA . LEU B 1 26 ? -13.211 1.301 -10 1 98.25 26 LEU B CA 1
ATOM 2031 C C . LEU B 1 26 ? -12.633 0.69 -11.273 1 98.25 26 LEU B C 1
ATOM 2033 O O . LEU B 1 26 ? -13.297 -0.116 -11.938 1 98.25 26 LEU B O 1
ATOM 2037 N N . ALA B 1 27 ? -11.477 1.075 -11.594 1 97.25 27 ALA B N 1
ATOM 2038 C CA . ALA B 1 27 ? -10.812 0.487 -12.75 1 97.25 27 ALA B CA 1
ATOM 2039 C C . ALA B 1 27 ? -10.664 -1.023 -12.594 1 97.25 27 ALA B C 1
ATOM 2041 O O . ALA B 1 27 ? -10.867 -1.778 -13.547 1 97.25 27 ALA B O 1
ATOM 2042 N N . CYS B 1 28 ? -10.305 -1.408 -11.391 1 97.31 28 CYS B N 1
ATOM 2043 C CA . CYS B 1 28 ? -10.18 -2.828 -11.078 1 97.31 28 CYS B CA 1
ATOM 2044 C C . CYS B 1 28 ? -11.484 -3.562 -11.359 1 97.31 28 CYS B C 1
ATOM 2046 O O . CYS B 1 28 ? -11.484 -4.625 -11.984 1 97.31 28 CYS B O 1
ATOM 2048 N N . LEU B 1 29 ? -12.586 -3.014 -10.945 1 97.81 29 LEU B N 1
ATOM 2049 C CA . LEU B 1 29 ? -13.891 -3.633 -11.133 1 97.81 29 LEU B CA 1
ATOM 2050 C C . LEU B 1 29 ? -14.25 -3.715 -12.617 1 97.81 29 LEU B C 1
ATOM 2052 O O . LEU B 1 29 ? -14.766 -4.734 -13.078 1 97.81 29 LEU B O 1
ATOM 2056 N N . VAL B 1 30 ? -13.922 -2.672 -13.336 1 97.19 30 VAL B N 1
ATOM 2057 C CA . VAL B 1 30 ? -14.227 -2.625 -14.758 1 97.19 30 VAL B CA 1
ATOM 2058 C C . VAL B 1 30 ? -13.383 -3.652 -15.508 1 97.19 30 VAL B C 1
ATOM 2060 O O . VAL B 1 30 ? -13.898 -4.418 -16.328 1 97.19 30 VAL B O 1
ATOM 2063 N N . ILE B 1 31 ? -12.133 -3.734 -15.203 1 96.81 31 ILE B N 1
ATOM 2064 C CA . ILE B 1 31 ? -11.211 -4.664 -15.852 1 96.81 31 ILE B CA 1
ATOM 2065 C C . ILE B 1 31 ? -11.625 -6.102 -15.547 1 96.81 31 ILE B C 1
ATOM 2067 O O . ILE B 1 31 ? -11.742 -6.93 -16.453 1 96.81 31 ILE B O 1
ATOM 2071 N N . ALA B 1 32 ? -11.875 -6.379 -14.305 1 96.69 32 ALA B N 1
ATOM 2072 C CA . ALA B 1 32 ? -12.234 -7.73 -13.883 1 96.69 32 ALA B CA 1
ATOM 2073 C C . ALA B 1 32 ? -13.555 -8.172 -14.516 1 96.69 32 ALA B C 1
ATOM 2075 O O . ALA B 1 32 ? -13.68 -9.305 -14.977 1 96.69 32 ALA B O 1
ATOM 2076 N N . TYR B 1 33 ? -14.516 -7.246 -14.523 1 96.88 33 TYR B N 1
ATOM 2077 C CA . TYR B 1 33 ? -15.805 -7.543 -15.133 1 96.88 33 TYR B CA 1
ATOM 2078 C C . TYR B 1 33 ? -15.648 -7.84 -16.625 1 96.88 33 TYR B C 1
ATOM 2080 O O . TYR B 1 33 ? -16.219 -8.812 -17.125 1 96.88 33 TYR B O 1
ATOM 2088 N N . GLY B 1 34 ? -14.922 -6.996 -17.344 1 96.44 34 GLY B N 1
ATOM 2089 C CA . GLY B 1 34 ? -14.703 -7.199 -18.766 1 96.44 34 GLY B CA 1
ATOM 2090 C C . GLY B 1 34 ? -14.102 -8.555 -19.094 1 96.44 34 GLY B C 1
ATOM 2091 O O . GLY B 1 34 ? -14.609 -9.281 -19.938 1 96.44 34 GLY B O 1
ATOM 2092 N N . PHE B 1 35 ? -13.086 -8.969 -18.422 1 96.31 35 PHE B N 1
ATOM 2093 C CA . PHE B 1 35 ? -12.422 -10.242 -18.688 1 96.31 35 PHE B CA 1
ATOM 2094 C C . PHE B 1 35 ? -13.297 -11.406 -18.266 1 96.31 35 PHE B C 1
ATOM 2096 O O . PHE B 1 35 ? -13.367 -12.43 -18.953 1 96.31 35 PHE B O 1
ATOM 2103 N N . ALA B 1 36 ? -13.953 -11.242 -17.109 1 95.62 36 ALA B N 1
ATOM 2104 C CA . ALA B 1 36 ? -14.781 -12.336 -16.609 1 95.62 36 ALA B CA 1
ATOM 2105 C C . ALA B 1 36 ? -15.922 -12.648 -17.562 1 95.62 36 ALA B C 1
ATOM 2107 O O . ALA B 1 36 ? -16.281 -13.812 -17.766 1 95.62 36 ALA B O 1
ATOM 2108 N N . THR B 1 37 ? -16.531 -11.625 -18.156 1 94.69 37 THR B N 1
ATOM 2109 C CA . THR B 1 37 ? -17.625 -11.805 -19.109 1 94.69 37 THR B CA 1
ATOM 2110 C C . THR B 1 37 ? -17.109 -12.461 -20.391 1 94.69 37 THR B C 1
ATOM 2112 O O . THR B 1 37 ? -17.734 -13.375 -20.922 1 94.69 37 THR B O 1
ATOM 2115 N N . THR B 1 38 ? -15.938 -12.047 -20.859 1 94.44 38 THR B N 1
ATOM 2116 C CA . THR B 1 38 ? -15.383 -12.562 -22.109 1 94.44 38 THR B CA 1
ATOM 2117 C C . THR B 1 38 ? -14.898 -14 -21.938 1 94.44 38 THR B C 1
ATOM 2119 O O . THR B 1 38 ? -14.922 -14.789 -22.891 1 94.44 38 THR B O 1
ATOM 2122 N N . GLN B 1 39 ? -14.531 -14.391 -20.688 1 94.62 39 GLN B N 1
ATOM 2123 C CA . GLN B 1 39 ? -13.992 -15.719 -20.406 1 94.62 39 GLN B CA 1
ATOM 2124 C C . GLN B 1 39 ? -15.086 -16.656 -19.891 1 94.62 39 GLN B C 1
ATOM 2126 O O . GLN B 1 39 ? -14.805 -17.812 -19.562 1 94.62 39 GLN B O 1
ATOM 2131 N N . SER B 1 40 ? -16.312 -16.156 -19.703 1 89.88 40 SER B N 1
ATOM 2132 C CA . SER B 1 40 ? -17.438 -16.938 -19.203 1 89.88 40 SER B CA 1
ATOM 2133 C C . SER B 1 40 ? -17.156 -17.547 -17.844 1 89.88 40 SER B C 1
ATOM 2135 O O . SER B 1 40 ? -17.391 -18.734 -17.609 1 89.88 40 SER B O 1
ATOM 2137 N N . ARG B 1 41 ? -16.578 -16.75 -16.953 1 89.31 41 ARG B N 1
ATOM 2138 C CA . ARG B 1 41 ? -16.203 -17.203 -15.609 1 89.31 41 ARG B CA 1
ATOM 2139 C C . ARG B 1 41 ? -17.266 -16.828 -14.586 1 89.31 41 ARG B C 1
ATOM 2141 O O . ARG B 1 41 ? -17.078 -17.031 -13.383 1 89.31 41 ARG B O 1
ATOM 2148 N N . ILE B 1 42 ? -18.328 -16.219 -15.086 1 92.56 42 ILE B N 1
ATOM 2149 C CA . ILE B 1 42 ? -19.406 -15.773 -14.195 1 92.56 42 ILE B CA 1
ATOM 2150 C C . ILE B 1 42 ? -20.734 -16.359 -14.656 1 92.56 42 ILE B C 1
ATOM 2152 O O . ILE B 1 42 ? -20.922 -16.656 -15.836 1 92.56 42 ILE B O 1
ATOM 2156 N N . ALA B 1 43 ? -21.656 -16.516 -13.703 1 88.62 43 ALA B N 1
ATOM 2157 C CA . ALA B 1 43 ? -22.938 -17.172 -13.984 1 88.62 43 ALA B CA 1
ATOM 2158 C C . ALA B 1 43 ? -23.922 -16.188 -14.633 1 88.62 43 ALA B C 1
ATOM 2160 O O . ALA B 1 43 ? -24.844 -16.609 -15.344 1 88.62 43 ALA B O 1
ATOM 2161 N N . SER B 1 44 ? -23.828 -14.984 -14.352 1 87.38 44 SER B N 1
ATOM 2162 C CA . SER B 1 44 ? -24.688 -13.945 -14.914 1 87.38 44 SER B CA 1
ATOM 2163 C C . SER B 1 44 ? -23.906 -12.656 -15.148 1 87.38 44 SER B C 1
ATOM 2165 O O . SER B 1 44 ? -23.078 -12.266 -14.336 1 87.38 44 SER B O 1
ATOM 2167 N N . ASP B 1 45 ? -24.328 -11.953 -16.203 1 86.31 45 ASP B N 1
ATOM 2168 C CA . ASP B 1 45 ? -23.672 -10.695 -16.547 1 86.31 45 ASP B CA 1
ATOM 2169 C C . ASP B 1 45 ? -24.312 -9.516 -15.82 1 86.31 45 ASP B C 1
ATOM 2171 O O . ASP B 1 45 ? -23.719 -8.438 -15.727 1 86.31 45 ASP B O 1
ATOM 2175 N N . ALA B 1 46 ? -25.516 -9.586 -15.484 1 85.62 46 ALA B N 1
ATOM 2176 C CA . ALA B 1 46 ? -26.219 -8.453 -14.898 1 85.62 46 ALA B CA 1
ATOM 2177 C C . ALA B 1 46 ? -25.625 -8.07 -13.547 1 85.62 46 ALA B C 1
ATOM 2179 O O . ALA B 1 46 ? -25.281 -6.91 -13.32 1 85.62 46 ALA B O 1
ATOM 2180 N N . PHE B 1 47 ? -25.281 -8.797 -12.586 1 92.69 47 PHE B N 1
ATOM 2181 C CA . PHE B 1 47 ? -24.672 -8.594 -11.273 1 92.69 47 PHE B CA 1
ATOM 2182 C C . PHE B 1 47 ? -23.938 -9.852 -10.82 1 92.69 47 PHE B C 1
ATOM 2184 O O . PHE B 1 47 ? -24.391 -10.539 -9.898 1 92.69 47 PHE B O 1
ATOM 2191 N N . PRO B 1 48 ? -22.875 -9.938 -11.461 1 95.88 48 PRO B N 1
ATOM 2192 C CA . PRO B 1 48 ? -22.109 -11.078 -10.992 1 95.88 48 PRO B CA 1
ATOM 2193 C C . PRO B 1 48 ? -21.531 -10.859 -9.594 1 95.88 48 PRO B C 1
ATOM 2195 O O . PRO B 1 48 ? -21.438 -9.727 -9.125 1 95.88 48 PRO B O 1
ATOM 2198 N N . ILE B 1 49 ? -21.25 -11.914 -8.992 1 95.06 49 ILE B N 1
ATOM 2199 C CA . ILE B 1 49 ? -20.484 -11.812 -7.754 1 95.06 49 ILE B CA 1
ATOM 2200 C C . ILE B 1 49 ? -19.109 -11.219 -8.039 1 95.06 49 ILE B C 1
ATOM 2202 O O . ILE B 1 49 ? -18.359 -11.758 -8.844 1 95.06 49 ILE B O 1
ATOM 2206 N N . ILE B 1 50 ? -18.781 -10.148 -7.402 1 96.38 50 ILE B N 1
ATOM 2207 C CA . ILE B 1 50 ? -17.562 -9.391 -7.688 1 96.38 50 ILE B CA 1
ATOM 2208 C C . ILE B 1 50 ? -16.344 -10.297 -7.523 1 96.38 50 ILE B C 1
ATOM 2210 O O . ILE B 1 50 ? -15.445 -10.305 -8.375 1 96.38 50 ILE B O 1
ATOM 2214 N N . SER B 1 51 ? -16.297 -11.062 -6.484 1 94.62 51 SER B N 1
ATOM 2215 C CA . SER B 1 51 ? -15.148 -11.93 -6.191 1 94.62 51 SER B CA 1
ATOM 2216 C C . SER B 1 51 ? -14.906 -12.93 -7.32 1 94.62 51 SER B C 1
ATOM 2218 O O . SER B 1 51 ? -13.766 -13.297 -7.594 1 94.62 51 SER B O 1
ATOM 2220 N N . GLU B 1 52 ? -15.953 -13.359 -7.961 1 95.75 52 GLU B N 1
ATOM 2221 C CA . GLU B 1 52 ? -15.82 -14.32 -9.047 1 95.75 52 GLU B CA 1
ATOM 2222 C C . GLU B 1 52 ? -15.258 -13.664 -10.305 1 95.75 52 GLU B C 1
ATOM 2224 O O . GLU B 1 52 ? -14.695 -14.344 -11.172 1 95.75 52 GLU B O 1
ATOM 2229 N N . THR B 1 53 ? -15.445 -12.359 -10.367 1 96.25 53 THR B N 1
ATOM 2230 C CA . THR B 1 53 ? -14.891 -11.672 -11.523 1 96.25 53 THR B CA 1
ATOM 2231 C C . THR B 1 53 ? -13.367 -11.609 -11.438 1 96.25 53 THR B C 1
ATOM 2233 O O . THR B 1 53 ? -12.695 -11.344 -12.438 1 96.25 53 THR B O 1
ATOM 2236 N N . PHE B 1 54 ? -12.781 -11.914 -10.281 1 95.62 54 PHE B N 1
ATOM 2237 C CA . PHE B 1 54 ? -11.344 -11.805 -10.055 1 95.62 54 PHE B CA 1
ATOM 2238 C C . PHE B 1 54 ? -10.656 -13.133 -10.312 1 95.62 54 PHE B C 1
ATOM 2240 O O . PHE B 1 54 ? -9.422 -13.227 -10.242 1 95.62 54 PHE B O 1
ATOM 2247 N N . MET B 1 55 ? -11.242 -14.266 -10.641 1 93.56 55 MET B N 1
ATOM 2248 C CA . MET B 1 55 ? -10.703 -15.625 -10.586 1 93.56 55 MET B CA 1
ATOM 2249 C C . MET B 1 55 ? -9.805 -15.906 -11.781 1 93.56 55 MET B C 1
ATOM 2251 O O . MET B 1 55 ? -8.812 -16.625 -11.664 1 93.56 55 MET B O 1
ATOM 2255 N N . GLY B 1 56 ? -9.977 -15.359 -12.859 1 91 56 GLY B N 1
ATOM 2256 C CA . GLY B 1 56 ? -9.188 -15.664 -14.047 1 91 56 GLY B CA 1
ATOM 2257 C C . GLY B 1 56 ? -7.98 -14.766 -14.211 1 91 56 GLY B C 1
ATOM 2258 O O . GLY B 1 56 ? -7.777 -13.836 -13.422 1 91 56 GLY B O 1
ATOM 2259 N N . THR B 1 57 ? -7.051 -15.18 -15.102 1 91.88 57 THR B N 1
ATOM 2260 C CA . THR B 1 57 ? -5.934 -14.336 -15.516 1 91.88 57 THR B CA 1
ATOM 2261 C C . THR B 1 57 ? -6.207 -13.695 -16.875 1 91.88 57 THR B C 1
ATOM 2263 O O . THR B 1 57 ? -6.855 -14.297 -17.734 1 91.88 57 THR B O 1
ATOM 2266 N N . PRO B 1 58 ? -5.883 -12.344 -16.984 1 94 58 PRO B N 1
ATOM 2267 C CA . PRO B 1 58 ? -4.965 -11.562 -16.156 1 94 58 PRO B CA 1
ATOM 2268 C C . PRO B 1 58 ? -5.688 -10.711 -15.109 1 94 58 PRO B C 1
ATOM 2270 O O . PRO B 1 58 ? -5.047 -9.977 -14.359 1 94 58 PRO B O 1
ATOM 2273 N N . GLN B 1 59 ? -7.02 -10.797 -15 1 94.94 59 GLN B N 1
ATOM 2274 C CA . GLN B 1 59 ? -7.777 -9.914 -14.117 1 94.94 59 GLN B CA 1
ATOM 2275 C C . GLN B 1 59 ? -7.457 -10.195 -12.656 1 94.94 59 GLN B C 1
ATOM 2277 O O . GLN B 1 59 ? -7.57 -9.305 -11.812 1 94.94 59 GLN B O 1
ATOM 2282 N N . SER B 1 60 ? -7.055 -11.359 -12.328 1 95.44 60 SER B N 1
ATOM 2283 C CA . SER B 1 60 ? -6.656 -11.641 -10.953 1 95.44 60 SER B CA 1
ATOM 2284 C C . SER B 1 60 ? -5.414 -10.844 -10.562 1 95.44 60 SER B C 1
ATOM 2286 O O . SER B 1 60 ? -5.312 -10.352 -9.438 1 95.44 60 SER B O 1
ATOM 2288 N N . TYR B 1 61 ? -4.453 -10.695 -11.508 1 95.25 61 TYR B N 1
ATOM 2289 C CA . TYR B 1 61 ? -3.264 -9.891 -11.25 1 95.25 61 TYR B CA 1
ATOM 2290 C C . TYR B 1 61 ? -3.633 -8.43 -11.031 1 95.25 61 TYR B C 1
ATOM 2292 O O . TYR B 1 61 ? -3.113 -7.785 -10.117 1 95.25 61 TYR B O 1
ATOM 2300 N N . ALA B 1 62 ? -4.512 -8 -11.875 1 95.12 62 ALA B N 1
ATOM 2301 C CA . ALA B 1 62 ? -4.961 -6.613 -11.773 1 95.12 62 ALA B CA 1
ATOM 2302 C C . ALA B 1 62 ? -5.652 -6.355 -10.438 1 95.12 62 ALA B C 1
ATOM 2304 O O . ALA B 1 62 ? -5.41 -5.336 -9.789 1 95.12 62 ALA B O 1
ATOM 2305 N N . SER B 1 63 ? -6.504 -7.258 -10.008 1 96.19 63 SER B N 1
ATOM 2306 C CA . SER B 1 63 ? -7.242 -7.074 -8.766 1 96.19 63 SER B CA 1
ATOM 2307 C C . SER B 1 63 ? -6.312 -7.125 -7.559 1 96.19 63 SER B C 1
ATOM 2309 O O . SER B 1 63 ? -6.461 -6.34 -6.621 1 96.19 63 SER B O 1
ATOM 2311 N N . GLU B 1 64 ? -5.367 -8.008 -7.602 1 96.75 64 GLU B N 1
ATOM 2312 C CA . GLU B 1 64 ? -4.418 -8.109 -6.496 1 96.75 64 GLU B CA 1
ATOM 2313 C C . GLU B 1 64 ? -3.58 -6.844 -6.371 1 96.75 64 GLU B C 1
ATOM 2315 O O . GLU B 1 64 ? -3.373 -6.336 -5.266 1 96.75 64 GLU B O 1
ATOM 2320 N N . PHE B 1 65 ? -3.148 -6.387 -7.48 1 96.44 65 PHE B N 1
ATOM 2321 C CA . PHE B 1 65 ? -2.311 -5.195 -7.5 1 96.44 65 PHE B CA 1
ATOM 2322 C C . PHE B 1 65 ? -3.107 -3.967 -7.082 1 96.44 65 PHE B C 1
ATOM 2324 O O . PHE B 1 65 ? -2.709 -3.242 -6.168 1 96.44 65 PHE B O 1
ATOM 2331 N N . LEU B 1 66 ? -4.246 -3.711 -7.691 1 97.19 66 LEU B N 1
ATOM 2332 C CA . LEU B 1 66 ? -5.016 -2.486 -7.504 1 97.19 66 LEU B CA 1
ATOM 2333 C C . LEU B 1 66 ? -5.715 -2.49 -6.148 1 97.19 66 LEU B C 1
ATOM 2335 O O . LEU B 1 66 ? -5.801 -1.454 -5.484 1 97.19 66 LEU B O 1
ATOM 2339 N N . LEU B 1 67 ? -6.27 -3.625 -5.734 1 97.75 67 LEU B N 1
ATOM 2340 C CA . LEU B 1 67 ? -6.898 -3.688 -4.418 1 97.75 67 LEU B CA 1
ATOM 2341 C C . LEU B 1 67 ? -5.852 -3.625 -3.311 1 97.75 67 LEU B C 1
ATOM 2343 O O . LEU B 1 67 ? -6.109 -3.076 -2.236 1 97.75 67 LEU B O 1
ATOM 2347 N N . GLY B 1 68 ? -4.699 -4.223 -3.592 1 96.12 68 GLY B N 1
ATOM 2348 C CA . GLY B 1 68 ? -3.604 -4.035 -2.652 1 96.12 68 GLY B CA 1
ATOM 2349 C C . GLY B 1 68 ? -3.246 -2.578 -2.434 1 96.12 68 GLY B C 1
ATOM 2350 O O . GLY B 1 68 ? -3.059 -2.146 -1.294 1 96.12 68 GLY B O 1
ATOM 2351 N N . PHE B 1 69 ? -3.166 -1.89 -3.529 1 95.5 69 PHE B N 1
ATOM 2352 C CA . PHE B 1 69 ? -2.904 -0.458 -3.445 1 95.5 69 PHE B CA 1
ATOM 2353 C C . PHE B 1 69 ? -4.016 0.251 -2.68 1 95.5 69 PHE B C 1
ATOM 2355 O O . PHE B 1 69 ? -3.748 1.12 -1.848 1 95.5 69 PHE B O 1
ATOM 2362 N N . ALA B 1 70 ? -5.203 -0.084 -2.947 1 97.56 70 ALA B N 1
ATOM 2363 C CA . ALA B 1 70 ? -6.348 0.527 -2.277 1 97.56 70 ALA B CA 1
ATOM 2364 C C . ALA B 1 70 ? -6.312 0.257 -0.775 1 97.56 70 ALA B C 1
ATOM 2366 O O . ALA B 1 70 ? -6.66 1.127 0.027 1 97.56 70 ALA B O 1
ATOM 2367 N N . ALA B 1 71 ? -5.945 -0.948 -0.407 1 97.69 71 ALA B N 1
ATOM 2368 C CA . ALA B 1 71 ? -5.879 -1.316 1.005 1 97.69 71 ALA B CA 1
ATOM 2369 C C . ALA B 1 71 ? -4.891 -0.432 1.759 1 97.69 71 ALA B C 1
ATOM 2371 O O . ALA B 1 71 ? -5.203 0.078 2.838 1 97.69 71 ALA B O 1
ATOM 2372 N N . TRP B 1 72 ? -3.799 -0.213 1.157 1 93.94 72 TRP B N 1
ATOM 2373 C CA . TRP B 1 72 ? -2.779 0.622 1.785 1 93.94 72 TRP B CA 1
ATOM 2374 C C . TRP B 1 72 ? -3.236 2.074 1.858 1 93.94 72 TRP B C 1
ATOM 2376 O O . TRP B 1 72 ? -3.043 2.742 2.877 1 93.94 72 TRP B O 1
ATOM 2386 N N . THR B 1 73 ? -3.752 2.549 0.78 1 95.06 73 THR B N 1
ATOM 2387 C CA . THR B 1 73 ? -4.23 3.926 0.755 1 95.06 73 THR B CA 1
ATOM 2388 C C . THR B 1 73 ? -5.359 4.125 1.765 1 95.06 73 THR B C 1
ATOM 2390 O O . THR B 1 73 ? -5.473 5.191 2.373 1 95.06 73 THR B O 1
ATOM 2393 N N . LEU B 1 74 ? -6.152 3.092 1.887 1 97.31 74 LEU B N 1
ATOM 2394 C CA . LEU B 1 74 ? -7.215 3.156 2.883 1 97.31 74 LEU B CA 1
ATOM 2395 C C . LEU B 1 74 ? -6.637 3.293 4.289 1 97.31 74 LEU B C 1
ATOM 2397 O O . LEU B 1 74 ? -7.117 4.102 5.086 1 97.31 74 LEU B O 1
ATOM 2401 N N . MET B 1 75 ? -5.648 2.574 4.543 1 96.31 75 MET B N 1
ATOM 2402 C CA . MET B 1 75 ? -5.008 2.654 5.855 1 96.31 75 MET B CA 1
ATOM 2403 C C . MET B 1 75 ? -4.5 4.066 6.125 1 96.31 75 MET B C 1
ATOM 2405 O O . MET B 1 75 ? -4.719 4.613 7.207 1 96.31 75 MET B O 1
ATOM 2409 N N . LEU B 1 76 ? -3.887 4.637 5.141 1 94.25 76 LEU B N 1
ATOM 2410 C CA . LEU B 1 76 ? -3.373 5.992 5.273 1 94.25 76 LEU B CA 1
ATOM 2411 C C . LEU B 1 76 ? -4.512 6.992 5.43 1 94.25 76 LEU B C 1
ATOM 2413 O O . LEU B 1 76 ? -4.414 7.934 6.223 1 94.25 76 LEU B O 1
ATOM 2417 N N . SER B 1 77 ? -5.523 6.738 4.684 1 95.94 77 SER B N 1
ATOM 2418 C CA . SER B 1 77 ? -6.672 7.637 4.734 1 95.94 77 SER B CA 1
ATOM 2419 C C . SER B 1 77 ? -7.348 7.594 6.102 1 95.94 77 SER B C 1
ATOM 2421 O O . SER B 1 77 ? -7.754 8.633 6.629 1 95.94 77 SER B O 1
ATOM 2423 N N . VAL B 1 78 ? -7.465 6.418 6.602 1 97.56 78 VAL B N 1
ATOM 2424 C CA . VAL B 1 78 ? -8.062 6.246 7.922 1 97.56 78 VAL B CA 1
ATOM 2425 C C . VAL B 1 78 ? -7.203 6.953 8.969 1 97.56 78 VAL B C 1
ATOM 2427 O O . VAL B 1 78 ? -7.73 7.629 9.859 1 97.56 78 VAL B O 1
ATOM 2430 N N . TRP B 1 79 ? -5.922 6.797 8.875 1 96.62 79 TRP B N 1
ATOM 2431 C CA . TRP B 1 79 ? -4.992 7.473 9.773 1 96.62 79 TRP B CA 1
ATOM 2432 C C . TRP B 1 79 ? -5.152 8.984 9.68 1 96.62 79 TRP B C 1
ATOM 2434 O O . TRP B 1 79 ? -5.25 9.672 10.695 1 96.62 79 TRP B O 1
ATOM 2444 N N . ALA B 1 80 ? -5.172 9.484 8.477 1 96.12 80 ALA B N 1
ATOM 2445 C CA . ALA B 1 80 ? -5.305 10.922 8.266 1 96.12 80 ALA B CA 1
ATOM 2446 C C . ALA B 1 80 ? -6.652 11.43 8.766 1 96.12 80 ALA B C 1
ATOM 2448 O O . ALA B 1 80 ? -6.73 12.492 9.391 1 96.12 80 ALA B O 1
ATOM 2449 N N . PHE B 1 81 ? -7.656 10.664 8.477 1 97.06 81 PHE B N 1
ATOM 2450 C CA . PHE B 1 81 ? -9 11.117 8.828 1 97.06 81 PHE B CA 1
ATOM 2451 C C . PHE B 1 81 ? -9.188 11.125 10.344 1 97.06 81 PHE B C 1
ATOM 2453 O O . PHE B 1 81 ? -9.906 11.969 10.875 1 97.06 81 PHE B O 1
ATOM 2460 N N . LYS B 1 82 ? -8.609 10.195 11.023 1 96.19 82 LYS B N 1
ATOM 2461 C CA . LYS B 1 82 ? -8.617 10.242 12.484 1 96.19 82 LYS B CA 1
ATOM 2462 C C . LYS B 1 82 ? -8.031 11.555 12.992 1 96.19 82 LYS B C 1
ATOM 2464 O O . LYS B 1 82 ? -8.594 12.188 13.898 1 96.19 82 LYS B O 1
ATOM 2469 N N . GLY B 1 83 ? -6.879 11.953 12.398 1 94 83 GLY B N 1
ATOM 2470 C CA . GLY B 1 83 ? -6.316 13.25 12.75 1 94 83 GLY B CA 1
ATOM 2471 C C . GLY B 1 83 ? -7.246 14.406 12.438 1 94 83 GLY B C 1
ATOM 2472 O O . GLY B 1 83 ? -7.348 15.359 13.211 1 94 83 GLY B O 1
ATOM 2473 N N . TYR B 1 84 ? -7.867 14.273 11.297 1 94.19 84 TYR B N 1
ATOM 2474 C CA . TYR B 1 84 ? -8.867 15.25 10.883 1 94.19 84 TYR B CA 1
ATOM 2475 C C . TYR B 1 84 ? -9.984 15.359 11.914 1 94.19 84 TYR B C 1
ATOM 2477 O O . TYR B 1 84 ? -10.344 16.469 12.344 1 94.19 84 TYR B O 1
ATOM 2485 N N . LEU B 1 85 ? -10.523 14.281 12.344 1 94.81 85 LEU B N 1
ATOM 2486 C CA . LEU B 1 85 ? -11.617 14.25 13.312 1 94.81 85 LEU B CA 1
ATOM 2487 C C . LEU B 1 85 ? -11.164 14.781 14.672 1 94.81 85 LEU B C 1
ATOM 2489 O O . LEU B 1 85 ? -11.906 15.508 15.336 1 94.81 85 LEU B O 1
ATOM 2493 N N . ASP B 1 86 ? -10 14.422 15.047 1 92.94 86 ASP B N 1
ATOM 2494 C CA . ASP B 1 86 ? -9.469 14.867 16.328 1 92.94 86 ASP B CA 1
ATOM 2495 C C . ASP B 1 86 ? -9.312 16.391 16.359 1 92.94 86 ASP B C 1
ATOM 2497 O O . ASP B 1 86 ? -9.477 17.016 17.422 1 92.94 86 ASP B O 1
ATOM 2501 N N . ALA B 1 87 ? -8.969 16.922 15.234 1 89.31 87 ALA B N 1
ATOM 2502 C CA . ALA B 1 87 ? -8.789 18.359 15.148 1 89.31 87 ALA B CA 1
ATOM 2503 C C . ALA B 1 87 ? -10.086 19.094 15.477 1 89.31 87 ALA B C 1
ATOM 2505 O O . ALA B 1 87 ? -10.055 20.234 15.945 1 89.31 87 ALA B O 1
ATOM 2506 N N . TYR B 1 88 ? -11.219 18.406 15.305 1 88.25 88 TYR B N 1
ATOM 2507 C CA . TYR B 1 88 ? -12.508 19.062 15.539 1 88.25 88 TYR B CA 1
ATOM 2508 C C . TYR B 1 88 ? -13.172 18.516 16.797 1 88.25 88 TYR B C 1
ATOM 2510 O O . TYR B 1 88 ? -14.289 18.906 17.141 1 88.25 88 TYR B O 1
ATOM 2518 N N . ALA B 1 89 ? -12.594 17.453 17.438 1 85.62 89 ALA B N 1
ATOM 2519 C CA . ALA B 1 89 ? -13.164 16.828 18.609 1 85.62 89 ALA B CA 1
ATOM 2520 C C . ALA B 1 89 ? -13.18 17.781 19.797 1 85.62 89 ALA B C 1
ATOM 2522 O O . ALA B 1 89 ? -12.188 18.484 20.047 1 85.62 89 ALA B O 1
ATOM 2523 N N . THR B 1 90 ? -14.125 18.469 19.891 1 73.31 90 THR B N 1
ATOM 2524 C CA . THR B 1 90 ? -14.258 19.391 21.031 1 73.31 90 THR B CA 1
ATOM 2525 C C . THR B 1 90 ? -13.594 18.797 22.266 1 73.31 90 THR B C 1
ATOM 2527 O O . THR B 1 90 ? -13.273 17.609 22.312 1 73.31 90 THR B O 1
ATOM 2530 N N . CYS B 1 91 ? -12.672 19.438 23.047 1 68.69 91 CYS B N 1
ATOM 2531 C CA . CYS B 1 91 ? -11.93 19.062 24.25 1 68.69 91 CYS B CA 1
ATOM 2532 C C . CYS B 1 91 ? -12.695 18.031 25.062 1 68.69 91 CYS B C 1
ATOM 2534 O O . CYS B 1 91 ? -12.492 17.906 26.266 1 68.69 91 CYS B O 1
ATOM 2536 N N . GLU B 1 92 ? -13.625 17.359 24.422 1 81.69 92 GLU B N 1
ATOM 2537 C CA . GLU B 1 92 ? -14.305 16.266 25.109 1 81.69 92 GLU B CA 1
ATOM 2538 C C . GLU B 1 92 ? -13.594 14.93 24.859 1 81.69 92 GLU B C 1
ATOM 2540 O O . GLU B 1 92 ? -13.469 14.492 23.719 1 81.69 92 GLU B O 1
ATOM 2545 N N . ASP B 1 93 ? -13.289 14.242 25.812 1 87.56 93 ASP B N 1
ATOM 2546 C CA . ASP B 1 93 ? -12.547 12.984 25.797 1 87.56 93 ASP B CA 1
ATOM 2547 C C . ASP B 1 93 ? -13.328 11.898 25.062 1 87.56 93 ASP B C 1
ATOM 2549 O O . ASP B 1 93 ? -12.734 11.023 24.422 1 87.56 93 ASP B O 1
ATOM 2553 N N . LYS B 1 94 ? -14.609 12.078 25.141 1 92.88 94 LYS B N 1
ATOM 2554 C CA . LYS B 1 94 ? -15.453 11.047 24.531 1 92.88 94 LYS B CA 1
ATOM 2555 C C . LYS B 1 94 ? -15.227 10.961 23.031 1 92.88 94 LYS B C 1
ATOM 2557 O O . LYS B 1 94 ? -15.242 9.867 22.453 1 92.88 94 LYS B O 1
ATOM 2562 N N . TRP B 1 95 ? -14.992 12.039 22.359 1 93.44 95 TRP B N 1
ATOM 2563 C CA . TRP B 1 95 ? -14.844 12.023 20.906 1 93.44 95 TRP B CA 1
ATOM 2564 C C . TRP B 1 95 ? -13.445 11.562 20.516 1 93.44 95 TRP B C 1
ATOM 2566 O O . TRP B 1 95 ? -13.258 10.977 19.438 1 93.44 95 TRP B O 1
ATOM 2576 N N . PHE B 1 96 ? -12.508 11.727 21.375 1 92.31 96 PHE B N 1
ATOM 2577 C CA . PHE B 1 96 ? -11.188 11.172 21.125 1 92.31 96 PHE B CA 1
ATOM 2578 C C . PHE B 1 96 ? -11.219 9.648 21.203 1 92.31 96 PHE B C 1
ATOM 2580 O O . PHE B 1 96 ? -10.609 8.961 20.391 1 92.31 96 PHE B O 1
ATOM 2587 N N . THR B 1 97 ? -11.93 9.219 22.188 1 94.88 97 THR B N 1
ATOM 2588 C CA . THR B 1 97 ? -12.094 7.777 22.312 1 94.88 97 THR B CA 1
ATOM 2589 C C . THR B 1 97 ? -12.883 7.219 21.141 1 94.88 97 THR B C 1
ATOM 2591 O O . THR B 1 97 ? -12.555 6.156 20.609 1 94.88 97 THR B O 1
ATOM 2594 N N . TRP B 1 98 ? -13.906 7.949 20.766 1 96.56 98 TRP B N 1
ATOM 2595 C CA . TRP B 1 98 ? -14.758 7.547 19.641 1 96.56 98 TRP B CA 1
ATOM 2596 C C . TRP B 1 98 ? -13.945 7.43 18.359 1 96.56 98 TRP B C 1
ATOM 2598 O O . TRP B 1 98 ? -14.031 6.422 17.656 1 96.56 98 TRP B O 1
ATOM 2608 N N . SER B 1 99 ? -13.148 8.438 18.109 1 95.5 99 SER B N 1
ATOM 2609 C CA . SER B 1 99 ? -12.344 8.406 16.891 1 95.5 99 SER B CA 1
ATOM 2610 C C . SER B 1 99 ? -11.266 7.328 16.969 1 95.5 99 SER B C 1
ATOM 2612 O O . SER B 1 99 ? -10.906 6.738 15.945 1 95.5 99 SER B O 1
ATOM 2614 N N . ARG B 1 100 ? -10.781 7.035 18.141 1 95.81 100 ARG B N 1
ATOM 2615 C CA . ARG B 1 100 ? -9.812 5.953 18.312 1 95.81 100 ARG B CA 1
ATOM 2616 C C . ARG B 1 100 ? -10.445 4.602 17.984 1 95.81 100 ARG B C 1
ATOM 2618 O O . ARG B 1 100 ? -9.836 3.773 17.297 1 95.81 100 ARG B O 1
ATOM 2625 N N . LYS B 1 101 ? -11.57 4.355 18.5 1 98 101 LYS B N 1
ATOM 2626 C CA . LYS B 1 101 ? -12.289 3.133 18.141 1 98 101 LYS B CA 1
ATOM 2627 C C . LYS B 1 101 ? -12.547 3.057 16.641 1 98 101 LYS B C 1
ATOM 2629 O O . LYS B 1 101 ? -12.391 1.997 16.031 1 98 101 LYS B O 1
ATOM 2634 N N . GLY B 1 102 ? -12.953 4.168 16.078 1 98.25 102 GLY B N 1
ATOM 2635 C CA . GLY B 1 102 ? -13.133 4.23 14.633 1 98.25 102 GLY B CA 1
ATOM 2636 C C . GLY B 1 102 ? -11.875 3.875 13.859 1 98.25 102 GLY B C 1
ATOM 2637 O O . GLY B 1 102 ? -11.938 3.166 12.852 1 98.25 102 GLY B O 1
ATOM 2638 N N . LEU B 1 103 ? -10.773 4.379 14.367 1 97.88 103 LEU B N 1
ATOM 2639 C CA . LEU B 1 103 ? -9.492 4.07 13.742 1 97.88 103 LEU B CA 1
ATOM 2640 C C . LEU B 1 103 ? -9.273 2.564 13.648 1 97.88 103 LEU B C 1
ATOM 2642 O O . LEU B 1 103 ? -8.828 2.057 12.617 1 97.88 103 LEU B O 1
ATOM 2646 N N . TRP B 1 104 ? -9.625 1.854 14.656 1 98.31 104 TRP B N 1
ATOM 2647 C CA . TRP B 1 104 ? -9.398 0.413 14.672 1 98.31 104 TRP B CA 1
ATOM 2648 C C . TRP B 1 104 ? -10.297 -0.291 13.664 1 98.31 104 TRP B C 1
ATOM 2650 O O . TRP B 1 104 ? -9.883 -1.257 13.016 1 98.31 104 TRP B O 1
ATOM 2660 N N . PHE B 1 105 ? -11.492 0.137 13.492 1 98.56 105 PHE B N 1
ATOM 2661 C CA . PHE B 1 105 ? -12.367 -0.435 12.477 1 98.56 105 PHE B CA 1
ATOM 2662 C C . PHE B 1 105 ? -11.844 -0.128 11.078 1 98.56 105 PHE B C 1
ATOM 2664 O O . PHE B 1 105 ? -11.859 -0.994 10.195 1 98.56 105 PHE B O 1
ATOM 2671 N N . GLY B 1 106 ? -11.391 1.091 10.945 1 98.62 106 GLY B N 1
ATOM 2672 C CA . GLY B 1 106 ? -10.82 1.463 9.656 1 98.62 106 GLY B CA 1
ATOM 2673 C C . GLY B 1 106 ? -9.586 0.667 9.297 1 98.62 106 GLY B C 1
ATOM 2674 O O . GLY B 1 106 ? -9.461 0.177 8.172 1 98.62 106 GLY B O 1
ATOM 2675 N N . VAL B 1 107 ? -8.703 0.538 10.25 1 98.25 107 VAL B N 1
ATOM 2676 C CA . VAL B 1 107 ? -7.473 -0.21 10.031 1 98.25 107 VAL B CA 1
ATOM 2677 C C . VAL B 1 107 ? -7.797 -1.677 9.758 1 98.25 107 VAL B C 1
ATOM 2679 O O . VAL B 1 107 ? -7.227 -2.287 8.852 1 98.25 107 VAL B O 1
ATOM 2682 N N . SER B 1 108 ? -8.695 -2.197 10.516 1 98.69 108 SER B N 1
ATOM 2683 C CA . SER B 1 108 ? -9.125 -3.57 10.273 1 98.69 108 SER B CA 1
ATOM 2684 C C . SER B 1 108 ? -9.688 -3.727 8.859 1 98.69 108 SER B C 1
ATOM 2686 O O . SER B 1 108 ? -9.398 -4.711 8.18 1 98.69 108 SER B O 1
ATOM 2688 N N . SER B 1 109 ? -10.43 -2.801 8.469 1 98.62 109 SER B N 1
ATOM 2689 C CA . SER B 1 109 ? -10.992 -2.84 7.125 1 98.62 109 SER B CA 1
ATOM 2690 C C . SER B 1 109 ? -9.898 -2.852 6.066 1 98.62 109 SER B C 1
ATOM 2692 O O . SER B 1 109 ? -9.961 -3.621 5.105 1 98.62 109 SER B O 1
ATOM 2694 N N . ALA B 1 110 ? -8.93 -2.035 6.234 1 98.31 110 ALA B N 1
ATOM 2695 C CA . ALA B 1 110 ? -7.82 -1.961 5.285 1 98.31 110 ALA B CA 1
ATOM 2696 C C . ALA B 1 110 ? -7.059 -3.281 5.227 1 98.31 110 ALA B C 1
ATOM 2698 O O . ALA B 1 110 ? -6.73 -3.768 4.141 1 98.31 110 ALA B O 1
ATOM 2699 N N . ILE B 1 111 ? -6.801 -3.893 6.355 1 98.19 111 ILE B N 1
ATOM 2700 C CA . ILE B 1 111 ? -6.09 -5.164 6.422 1 98.19 111 ILE B CA 1
ATOM 2701 C C . ILE B 1 111 ? -6.918 -6.254 5.742 1 98.19 111 ILE B C 1
ATOM 2703 O O . ILE B 1 111 ? -6.395 -7.035 4.941 1 98.19 111 ILE B O 1
ATOM 2707 N N . LEU B 1 112 ? -8.148 -6.266 6.02 1 98.62 112 LEU B N 1
ATOM 2708 C CA . LEU B 1 112 ? -9.039 -7.273 5.453 1 98.62 112 LEU B CA 1
ATOM 2709 C C . LEU B 1 112 ? -9.188 -7.082 3.947 1 98.62 112 LEU B C 1
ATOM 2711 O O . LEU B 1 112 ? -9.336 -8.055 3.205 1 98.62 112 LEU B O 1
ATOM 2715 N N . LEU B 1 113 ? -9.195 -5.844 3.48 1 98.5 113 LEU B N 1
ATOM 2716 C CA . LEU B 1 113 ? -9.188 -5.598 2.043 1 98.5 113 LEU B CA 1
ATOM 2717 C C . LEU B 1 113 ? -7.918 -6.164 1.408 1 98.5 113 LEU B C 1
ATOM 2719 O O . LEU B 1 113 ? -7.98 -6.801 0.353 1 98.5 113 LEU B O 1
ATOM 2723 N N . GLY B 1 114 ? -6.801 -5.945 2.072 1 98.12 114 GLY B N 1
ATOM 2724 C CA . GLY B 1 114 ? -5.551 -6.512 1.586 1 98.12 114 GLY B CA 1
ATOM 2725 C C . GLY B 1 114 ? -5.578 -8.031 1.514 1 98.12 114 GLY B C 1
ATOM 2726 O O . GLY B 1 114 ? -5.066 -8.617 0.559 1 98.12 114 GLY B O 1
ATOM 2727 N N . LEU B 1 115 ? -6.152 -8.625 2.488 1 97.88 115 LEU B N 1
ATOM 2728 C CA . LEU B 1 115 ? -6.273 -10.078 2.502 1 97.88 115 LEU B CA 1
ATOM 2729 C C . LEU B 1 115 ? -7.223 -10.555 1.407 1 97.88 115 LEU B C 1
ATOM 2731 O O . LEU B 1 115 ? -6.969 -11.578 0.763 1 97.88 115 LEU B O 1
ATOM 2735 N N . THR B 1 116 ? -8.281 -9.812 1.221 1 97.44 116 THR B N 1
ATOM 2736 C CA . THR B 1 116 ? -9.203 -10.141 0.141 1 97.44 116 THR B CA 1
ATOM 2737 C C . THR B 1 116 ? -8.492 -10.109 -1.208 1 97.44 116 THR B C 1
ATOM 2739 O O . THR B 1 116 ? -8.758 -10.938 -2.078 1 97.44 116 THR B O 1
ATOM 2742 N N . ALA B 1 117 ? -7.617 -9.156 -1.336 1 96.75 117 ALA B N 1
ATOM 2743 C CA . ALA B 1 117 ? -6.844 -9.039 -2.57 1 96.75 117 ALA B CA 1
ATOM 2744 C C . ALA B 1 117 ? -5.859 -10.188 -2.715 1 96.75 117 ALA B C 1
ATOM 2746 O O . ALA B 1 117 ? -5.664 -10.719 -3.814 1 96.75 117 ALA B O 1
ATOM 2747 N N . ALA B 1 118 ? -5.332 -10.641 -1.64 1 96.38 118 ALA B N 1
ATOM 2748 C CA . ALA B 1 118 ? -4.254 -11.625 -1.647 1 96.38 118 ALA B CA 1
ATOM 2749 C C . ALA B 1 118 ? -4.805 -13.039 -1.768 1 96.38 118 ALA B C 1
ATOM 2751 O O . ALA B 1 118 ? -4.145 -13.93 -2.309 1 96.38 118 ALA B O 1
ATOM 2752 N N . ILE B 1 119 ? -5.988 -13.281 -1.242 1 96.44 119 ILE B N 1
ATOM 2753 C CA . ILE B 1 119 ? -6.586 -14.609 -1.243 1 96.44 119 ILE B CA 1
ATOM 2754 C C . ILE B 1 119 ? -7.621 -14.711 -2.361 1 96.44 119 ILE B C 1
ATOM 2756 O O . ILE B 1 119 ? -8.703 -14.117 -2.271 1 96.44 119 ILE B O 1
ATOM 2760 N N . ASN B 1 120 ? -7.266 -15.484 -3.328 1 93.12 120 ASN B N 1
ATOM 2761 C CA . ASN B 1 120 ? -8.164 -15.625 -4.469 1 93.12 120 ASN B CA 1
ATOM 2762 C C . ASN B 1 120 ? -9.391 -16.453 -4.117 1 93.12 120 ASN B C 1
ATOM 2764 O O . ASN B 1 120 ? -9.289 -17.469 -3.426 1 93.12 120 ASN B O 1
ATOM 2768 N N . TYR B 1 121 ? -10.484 -16.031 -4.621 1 93.44 121 TYR B N 1
ATOM 2769 C CA . TYR B 1 121 ? -11.789 -16.625 -4.367 1 93.44 121 TYR B CA 1
ATOM 2770 C C . TYR B 1 121 ? -11.805 -18.094 -4.762 1 93.44 121 TYR B C 1
ATOM 2772 O O . TYR B 1 121 ? -12.398 -18.922 -4.062 1 93.44 121 TYR B O 1
ATOM 2780 N N . GLU B 1 122 ? -11.195 -18.438 -5.848 1 91.62 122 GLU B N 1
ATOM 2781 C CA . GLU B 1 122 ? -11.18 -19.797 -6.367 1 91.62 122 GLU B CA 1
ATOM 2782 C C . GLU B 1 122 ? -10.273 -20.703 -5.531 1 91.62 122 GLU B C 1
ATOM 2784 O O . GLU B 1 122 ? -10.547 -21.891 -5.375 1 91.62 122 GLU B O 1
ATOM 2789 N N . GLU B 1 123 ? -9.266 -20.156 -4.969 1 90.62 123 GLU B N 1
ATOM 2790 C CA . GLU B 1 123 ? -8.266 -20.938 -4.242 1 90.62 123 GLU B CA 1
ATOM 2791 C C . GLU B 1 123 ? -8.727 -21.219 -2.814 1 90.62 123 GLU B C 1
ATOM 2793 O O . GLU B 1 123 ? -8.438 -22.297 -2.27 1 90.62 123 GLU B O 1
ATOM 2798 N N . SER B 1 124 ? -9.328 -20.281 -2.223 1 93.44 124 SER B N 1
ATOM 2799 C CA . SER B 1 124 ? -9.82 -20.453 -0.862 1 93.44 124 SER B CA 1
ATOM 2800 C C . SER B 1 124 ? -11.102 -19.656 -0.639 1 93.44 124 SER B C 1
ATOM 2802 O O . SER B 1 124 ? -11.062 -18.531 -0.143 1 93.44 124 SER B O 1
ATOM 2804 N N . PHE B 1 125 ? -12.219 -20.297 -0.866 1 92.25 125 PHE B N 1
ATOM 2805 C CA . PHE B 1 125 ? -13.523 -19.656 -0.79 1 92.25 125 PHE B CA 1
ATOM 2806 C C . PHE B 1 125 ? -13.781 -19.125 0.614 1 92.25 125 PHE B C 1
ATOM 2808 O O . PHE B 1 125 ? -14.062 -17.938 0.791 1 92.25 125 PHE B O 1
ATOM 2815 N N . GLY B 1 126 ? -13.625 -20.016 1.626 1 91.62 126 GLY B N 1
ATOM 2816 C CA . GLY B 1 126 ? -13.93 -19.656 3 1 91.62 126 GLY B CA 1
ATOM 2817 C C . GLY B 1 126 ? -13.109 -18.469 3.5 1 91.62 126 GLY B C 1
ATOM 2818 O O . GLY B 1 126 ? -13.656 -17.516 4.062 1 91.62 126 GLY B O 1
ATOM 2819 N N . ALA B 1 127 ? -11.797 -18.484 3.271 1 95.12 127 ALA B N 1
ATOM 2820 C CA . ALA B 1 127 ? -10.914 -17.422 3.729 1 95.12 127 ALA B CA 1
ATOM 2821 C C . ALA B 1 127 ? -11.188 -16.125 2.982 1 95.12 127 ALA B C 1
ATOM 2823 O O . ALA B 1 127 ? -11.211 -15.039 3.584 1 95.12 127 ALA B O 1
ATOM 2824 N N . HIS B 1 128 ? -11.445 -16.234 1.696 1 95.25 128 HIS B N 1
ATOM 2825 C CA . HIS B 1 128 ? -11.719 -15.055 0.885 1 95.25 128 HIS B CA 1
ATOM 2826 C C . HIS B 1 128 ? -13.008 -14.367 1.327 1 95.25 128 HIS B C 1
ATOM 2828 O O . HIS B 1 128 ? -13.023 -13.156 1.544 1 95.25 128 HIS B O 1
ATOM 2834 N N . VAL B 1 129 ? -14.055 -15.141 1.495 1 92.44 129 VAL B N 1
ATOM 2835 C CA . VAL B 1 129 ? -15.359 -14.562 1.817 1 92.44 129 VAL B CA 1
ATOM 2836 C C . VAL B 1 129 ? -15.328 -13.969 3.223 1 92.44 129 VAL B C 1
ATOM 2838 O O . VAL B 1 129 ? -15.93 -12.922 3.475 1 92.44 129 VAL B O 1
ATOM 2841 N N . THR B 1 130 ? -14.625 -14.609 4.133 1 94.38 130 THR B N 1
ATOM 2842 C CA . THR B 1 130 ? -14.484 -14.062 5.477 1 94.38 130 THR B CA 1
ATOM 2843 C C . THR B 1 130 ? -13.766 -12.719 5.441 1 94.38 130 THR B C 1
ATOM 2845 O O . THR B 1 130 ? -14.195 -11.758 6.082 1 94.38 130 THR B O 1
ATOM 2848 N N . ALA B 1 131 ? -12.695 -12.617 4.688 1 96.69 131 ALA B N 1
ATOM 2849 C CA . ALA B 1 131 ? -11.938 -11.367 4.559 1 96.69 131 ALA B CA 1
ATOM 2850 C C . ALA B 1 131 ? -12.773 -10.297 3.871 1 96.69 131 ALA B C 1
ATOM 2852 O O . ALA B 1 131 ? -12.828 -9.148 4.332 1 96.69 131 ALA B O 1
ATOM 2853 N N . ALA B 1 132 ? -13.453 -10.656 2.836 1 95.25 132 ALA B N 1
ATOM 2854 C CA . ALA B 1 132 ? -14.242 -9.703 2.053 1 95.25 132 ALA B CA 1
ATOM 2855 C C . ALA B 1 132 ? -15.414 -9.164 2.863 1 95.25 132 ALA B C 1
ATOM 2857 O O . ALA B 1 132 ? -15.656 -7.953 2.879 1 95.25 132 ALA B O 1
ATOM 2858 N N . PHE B 1 133 ? -16.125 -10.039 3.475 1 93.81 133 PHE B N 1
ATOM 2859 C CA . PHE B 1 133 ? -17.234 -9.617 4.316 1 93.81 133 PHE B CA 1
ATOM 2860 C C . PHE B 1 133 ? -16.734 -8.789 5.492 1 93.81 133 PHE B C 1
ATOM 2862 O O . PHE B 1 133 ? -17.328 -7.766 5.84 1 93.81 133 PHE B O 1
ATOM 2869 N N . GLY B 1 134 ? -15.688 -9.273 6.121 1 96.38 134 GLY B N 1
ATOM 2870 C CA . GLY B 1 134 ? -15.102 -8.508 7.211 1 96.38 134 GLY B CA 1
ATOM 2871 C C . GLY B 1 134 ? -14.688 -7.105 6.801 1 96.38 134 GLY B C 1
ATOM 2872 O O . GLY B 1 134 ? -14.898 -6.148 7.547 1 96.38 134 GLY B O 1
ATOM 2873 N N . PHE B 1 135 ? -14.109 -7.02 5.645 1 98 135 PHE B N 1
ATOM 2874 C CA . PHE B 1 135 ? -13.719 -5.727 5.102 1 98 135 PHE B CA 1
ATOM 2875 C C . PHE B 1 135 ? -14.93 -4.805 4.977 1 98 135 PHE B C 1
ATOM 2877 O O . PHE B 1 135 ? -14.906 -3.674 5.469 1 98 135 PHE B O 1
ATOM 2884 N N . LEU B 1 136 ? -15.969 -5.258 4.316 1 97.12 136 LEU B N 1
ATOM 2885 C CA . LEU B 1 136 ? -17.141 -4.43 4.051 1 97.12 136 LEU B CA 1
ATOM 2886 C C . LEU B 1 136 ? -17.828 -4.023 5.352 1 97.12 136 LEU B C 1
ATOM 2888 O O . LEU B 1 136 ? -18.219 -2.865 5.512 1 97.12 136 LEU B O 1
ATOM 2892 N N . PHE B 1 137 ? -17.906 -4.98 6.215 1 97.25 137 PHE B N 1
ATOM 2893 C CA . PHE B 1 137 ? -18.562 -4.715 7.484 1 97.25 137 PHE B CA 1
ATOM 2894 C C . PHE B 1 137 ? -17.781 -3.709 8.312 1 97.25 137 PHE B C 1
ATOM 2896 O O . PHE B 1 137 ? -18.344 -2.744 8.828 1 97.25 137 PHE B O 1
ATOM 2903 N N . ALA B 1 138 ? -16.5 -3.887 8.445 1 98.38 138 ALA B N 1
ATOM 2904 C CA . ALA B 1 138 ? -15.648 -2.971 9.195 1 98.38 138 ALA B CA 1
ATOM 2905 C C . ALA B 1 138 ? -15.648 -1.578 8.57 1 98.38 138 ALA B C 1
ATOM 2907 O O . ALA B 1 138 ? -15.664 -0.571 9.281 1 98.38 138 ALA B O 1
ATOM 2908 N N . MET B 1 139 ? -15.609 -1.546 7.289 1 98.19 139 MET B N 1
ATOM 2909 C CA . MET B 1 139 ? -15.641 -0.267 6.586 1 98.19 139 MET B CA 1
ATOM 2910 C C . MET B 1 139 ? -16.953 0.465 6.84 1 98.19 139 MET B C 1
ATOM 2912 O O . MET B 1 139 ? -16.969 1.687 7 1 98.19 139 MET B O 1
ATOM 2916 N N . TRP B 1 140 ? -18.016 -0.263 6.805 1 98.5 140 TRP B N 1
ATOM 2917 C CA . TRP B 1 140 ? -19.312 0.343 7.07 1 98.5 140 TRP B CA 1
ATOM 2918 C C . TRP B 1 140 ? -19.375 0.917 8.484 1 98.5 140 TRP B C 1
ATOM 2920 O O . TRP B 1 140 ? -19.844 2.037 8.688 1 98.5 140 TRP B O 1
ATOM 2930 N N . ILE B 1 141 ? -18.891 0.151 9.43 1 98.69 141 ILE B N 1
ATOM 2931 C CA . ILE B 1 141 ? -18.875 0.628 10.812 1 98.69 141 ILE B CA 1
ATOM 2932 C C . ILE B 1 141 ? -18.016 1.885 10.914 1 98.69 141 ILE B C 1
ATOM 2934 O O . ILE B 1 141 ? -18.422 2.863 11.555 1 98.69 141 ILE B O 1
ATOM 2938 N N . TRP B 1 142 ? -16.828 1.819 10.352 1 98.69 142 TRP B N 1
ATOM 2939 C CA . TRP B 1 142 ? -15.953 2.988 10.367 1 98.69 142 TRP B CA 1
ATOM 2940 C C . TRP B 1 142 ? -16.672 4.211 9.797 1 98.69 142 TRP B C 1
ATOM 2942 O O . TRP B 1 142 ? -16.609 5.297 10.375 1 98.69 142 TRP B O 1
ATOM 2952 N N . THR B 1 143 ? -17.359 4.047 8.664 1 98.44 143 THR B N 1
ATOM 2953 C CA . THR B 1 143 ? -18.078 5.141 8.023 1 98.44 143 THR B CA 1
ATOM 2954 C C . THR B 1 143 ? -19.172 5.676 8.938 1 98.44 143 THR B C 1
ATOM 2956 O O . THR B 1 143 ? -19.328 6.891 9.094 1 98.44 143 THR B O 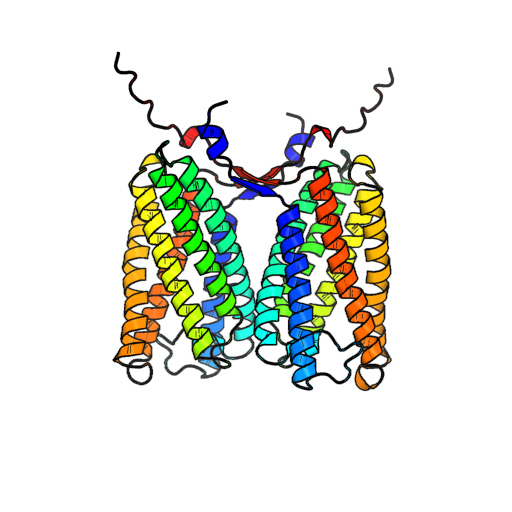1
ATOM 2959 N N . ALA B 1 144 ? -19.906 4.797 9.523 1 98.56 144 ALA B N 1
ATOM 2960 C CA . ALA B 1 144 ? -20.969 5.203 10.43 1 98.56 144 ALA B CA 1
ATOM 2961 C C . ALA B 1 144 ? -20.422 5.988 11.617 1 98.56 144 ALA B C 1
ATOM 2963 O O . ALA B 1 144 ? -21.016 6.988 12.039 1 98.56 144 ALA B O 1
ATOM 2964 N N . MET B 1 145 ? -19.359 5.543 12.117 1 98.38 145 MET B N 1
ATOM 2965 C CA . MET B 1 145 ? -18.734 6.223 13.25 1 98.38 145 MET B CA 1
ATOM 2966 C C . MET B 1 145 ? -18.234 7.605 12.852 1 98.38 145 MET B C 1
ATOM 2968 O O . MET B 1 145 ? -18.391 8.57 13.602 1 98.38 145 MET B O 1
ATOM 2972 N N . CYS B 1 146 ? -17.641 7.691 11.68 1 97.81 146 CYS B N 1
ATOM 2973 C CA . CYS B 1 146 ? -17.203 8.984 11.172 1 97.81 146 CYS B CA 1
ATOM 2974 C C . CYS B 1 146 ? -18.375 9.938 11.008 1 97.81 146 CYS B C 1
ATOM 2976 O O . CYS B 1 146 ? -18.297 11.109 11.391 1 97.81 146 CYS B O 1
ATOM 2978 N N . VAL B 1 147 ? -19.438 9.438 10.445 1 98.12 147 VAL B N 1
ATOM 2979 C CA . VAL B 1 147 ? -20.641 10.242 10.219 1 98.12 147 VAL B CA 1
ATOM 2980 C C . VAL B 1 147 ? -21.156 10.773 11.547 1 98.12 147 VAL B C 1
ATOM 2982 O O . VAL B 1 147 ? -21.516 11.945 11.656 1 98.12 147 VAL B O 1
ATOM 2985 N N . ARG B 1 148 ? -21.219 9.953 12.531 1 97.62 148 ARG B N 1
ATOM 2986 C CA . ARG B 1 148 ? -21.703 10.367 13.844 1 97.62 148 ARG B CA 1
ATOM 2987 C C . ARG B 1 148 ? -20.859 11.5 14.406 1 97.62 148 ARG B C 1
ATOM 2989 O O . ARG B 1 148 ? -21.406 12.484 14.922 1 97.62 148 ARG B O 1
ATOM 2996 N N . GLN B 1 149 ? -19.625 11.344 14.344 1 96.94 149 GLN B N 1
ATOM 2997 C CA . GLN B 1 149 ? -18.75 12.375 14.898 1 96.94 149 GLN B CA 1
ATOM 2998 C C . GLN B 1 149 ? -18.828 13.656 14.078 1 96.94 149 GLN B C 1
ATOM 3000 O O . GLN B 1 149 ? -18.844 14.758 14.633 1 96.94 149 GLN B O 1
ATOM 3005 N N . LEU B 1 150 ? -18.797 13.531 12.789 1 96.81 150 LEU B N 1
ATOM 3006 C CA . LEU B 1 150 ? -18.906 14.695 11.922 1 96.81 150 LEU B CA 1
ATOM 3007 C C . LEU B 1 150 ? -20.203 15.445 12.18 1 96.81 150 LEU B C 1
ATOM 3009 O O . LEU B 1 150 ? -20.219 16.688 12.25 1 96.81 150 LEU B O 1
ATOM 3013 N N . ALA B 1 151 ? -21.266 14.719 12.32 1 96.38 151 ALA B N 1
ATOM 3014 C CA . ALA B 1 151 ? -22.578 15.312 12.578 1 96.38 151 ALA B CA 1
ATOM 3015 C C . ALA B 1 151 ? -22.578 16.062 13.914 1 96.38 151 ALA B C 1
ATOM 3017 O O . ALA B 1 151 ? -23.281 17.062 14.07 1 96.38 151 ALA B O 1
ATOM 3018 N N . ALA B 1 152 ? -21.828 15.602 14.812 1 95.12 152 ALA B N 1
ATOM 3019 C CA . ALA B 1 152 ? -21.766 16.219 16.141 1 95.12 152 ALA B CA 1
ATOM 3020 C C . ALA B 1 152 ? -20.906 17.484 16.094 1 95.12 152 ALA B C 1
ATOM 3022 O O . ALA B 1 152 ? -20.938 18.281 17.031 1 95.12 152 ALA B O 1
ATOM 3023 N N . HIS B 1 153 ? -20.141 17.672 15.008 1 93.19 153 HIS B N 1
ATOM 3024 C CA . HIS B 1 153 ? -19.281 18.844 14.859 1 93.19 153 HIS B CA 1
ATOM 3025 C C . HIS B 1 153 ? -19.516 19.547 13.523 1 93.19 153 HIS B C 1
ATOM 3027 O O . HIS B 1 153 ? -18.688 19.469 12.617 1 93.19 153 HIS B O 1
ATOM 3033 N N . PRO B 1 154 ? -20.578 20.297 13.43 1 89.19 154 PRO B N 1
ATOM 3034 C CA . PRO B 1 154 ? -21 20.875 12.156 1 89.19 154 PRO B CA 1
ATOM 3035 C C . PRO B 1 154 ? -19.891 21.656 11.461 1 89.19 154 PRO B C 1
ATOM 3037 O O . PRO B 1 154 ? -19.844 21.734 10.227 1 89.19 154 PRO B O 1
ATOM 3040 N N . GLY B 1 155 ? -18.922 22.328 12.016 1 89.94 155 GLY B N 1
ATOM 3041 C CA . GLY B 1 155 ? -17.844 23.078 11.398 1 89.94 155 GLY B CA 1
ATOM 3042 C C . GLY B 1 155 ? -16.812 22.172 10.734 1 89.94 155 GLY B C 1
ATOM 3043 O O . GLY B 1 155 ? -16 22.641 9.93 1 89.94 155 GLY B O 1
ATOM 3044 N N . SER B 1 156 ? -16.969 20.891 10.938 1 92.88 156 SER B N 1
ATOM 3045 C CA . SER B 1 156 ? -15.953 19.953 10.461 1 92.88 156 SER B CA 1
ATOM 3046 C C . SER B 1 156 ? -16.281 19.438 9.07 1 92.88 156 SER B C 1
ATOM 3048 O O . SER B 1 156 ? -15.422 18.891 8.383 1 92.88 156 SER B O 1
ATOM 3050 N N . VAL B 1 157 ? -17.562 19.547 8.625 1 96.5 157 VAL B N 1
ATOM 3051 C CA . VAL B 1 157 ? -17.953 18.875 7.387 1 96.5 157 VAL B CA 1
ATOM 3052 C C . VAL B 1 157 ? -18.984 19.719 6.648 1 96.5 157 VAL B C 1
ATOM 3054 O O . VAL B 1 157 ? -19.812 20.406 7.273 1 96.5 157 VAL B O 1
ATOM 3057 N N . SER B 1 158 ? -18.938 19.719 5.359 1 96.69 158 SER B N 1
ATOM 3058 C CA . SER B 1 158 ? -19.953 20.391 4.559 1 96.69 158 SER B CA 1
ATOM 3059 C C . SER B 1 158 ? -21.266 19.594 4.531 1 96.69 158 SER B C 1
ATOM 3061 O O . SER B 1 158 ? -21.25 18.391 4.73 1 96.69 158 SER B O 1
ATOM 3063 N N . ALA B 1 159 ? -22.328 20.25 4.23 1 97.44 159 ALA B N 1
ATOM 3064 C CA . ALA B 1 159 ? -23.625 19.594 4.117 1 97.44 159 ALA B CA 1
ATOM 3065 C C . ALA B 1 159 ? -23.609 18.547 3.006 1 97.44 159 ALA B C 1
ATOM 3067 O O . ALA B 1 159 ? -24.188 17.469 3.156 1 97.44 159 ALA B O 1
ATOM 3068 N N . LYS B 1 160 ? -23.047 18.906 1.919 1 97.94 160 LYS B N 1
ATOM 3069 C CA . LYS B 1 160 ? -22.953 18 0.782 1 97.94 160 LYS B CA 1
ATOM 3070 C C . LYS B 1 160 ? -22.234 16.703 1.17 1 97.94 160 LYS B C 1
ATOM 3072 O O . LYS B 1 160 ? -22.719 15.609 0.884 1 97.94 160 LYS B O 1
ATOM 3077 N N . SER B 1 161 ? -21.109 16.859 1.808 1 98.25 161 SER B N 1
ATOM 3078 C CA . SER B 1 161 ? -20.328 15.695 2.213 1 98.25 161 SER B CA 1
ATOM 3079 C C . SER B 1 161 ? -21.078 14.852 3.23 1 98.25 161 SER B C 1
ATOM 3081 O O . SER B 1 161 ? -21.094 13.617 3.133 1 98.25 161 SER B O 1
ATOM 3083 N N . LEU B 1 162 ? -21.688 15.508 4.168 1 98.31 162 LEU B N 1
ATOM 3084 C CA . LEU B 1 162 ? -22.422 14.781 5.199 1 98.31 162 LEU B CA 1
ATOM 3085 C C . LEU B 1 162 ? -23.578 14.008 4.59 1 98.31 162 LEU B C 1
ATOM 3087 O O . LEU B 1 162 ? -23.797 12.836 4.926 1 98.31 162 LEU B O 1
ATOM 3091 N N . ARG B 1 163 ? -24.328 14.641 3.725 1 98.44 163 ARG B N 1
ATOM 3092 C CA . ARG B 1 163 ? -25.422 13.969 3.037 1 98.44 163 ARG B CA 1
ATOM 3093 C C . ARG B 1 163 ? -24.922 12.766 2.252 1 98.44 163 ARG B C 1
ATOM 3095 O O . ARG B 1 163 ? -25.547 11.703 2.262 1 98.44 163 ARG B O 1
ATOM 3102 N N . GLY B 1 164 ? -23.828 12.953 1.552 1 98.69 164 GLY B N 1
ATOM 3103 C CA . GLY B 1 164 ? -23.219 11.844 0.829 1 98.69 164 GLY B CA 1
ATOM 3104 C C . GLY B 1 164 ? -22.875 10.672 1.723 1 98.69 164 GLY B C 1
ATOM 3105 O O . GLY B 1 164 ? -23.125 9.516 1.371 1 98.69 164 GLY B O 1
ATOM 3106 N N . LYS B 1 165 ? -22.328 10.953 2.865 1 98.56 165 LYS B N 1
ATOM 3107 C CA . LYS B 1 165 ? -21.938 9.898 3.793 1 98.56 165 LYS B CA 1
ATOM 3108 C C . LYS B 1 165 ? -23.156 9.188 4.371 1 98.56 165 LYS B C 1
ATOM 3110 O O . LYS B 1 165 ? -23.125 7.98 4.613 1 98.56 165 LYS B O 1
ATOM 3115 N N . TYR B 1 166 ? -24.219 9.961 4.613 1 98.56 166 TYR B N 1
ATOM 3116 C CA . TYR B 1 166 ? -25.453 9.344 5.059 1 98.56 166 TYR B CA 1
ATOM 3117 C C . TYR B 1 166 ? -25.984 8.367 4.012 1 98.56 166 TYR B C 1
ATOM 3119 O O . TYR B 1 166 ? -26.406 7.258 4.344 1 98.56 166 TYR B O 1
ATOM 3127 N N . LEU B 1 167 ? -25.953 8.781 2.789 1 98.69 167 LEU B N 1
ATOM 3128 C CA . LEU B 1 167 ? -26.391 7.918 1.703 1 98.69 167 LEU B CA 1
ATOM 3129 C C . LEU B 1 167 ? -25.531 6.668 1.615 1 98.69 167 LEU B C 1
ATOM 3131 O O . LEU B 1 167 ? -26.047 5.555 1.498 1 98.69 167 LEU B O 1
ATOM 3135 N N . ALA B 1 168 ? -24.25 6.863 1.691 1 98.69 168 ALA B N 1
ATOM 3136 C CA . ALA B 1 168 ? -23.328 5.738 1.626 1 98.69 168 ALA B CA 1
ATOM 3137 C C . ALA B 1 168 ? -23.562 4.766 2.777 1 98.69 168 ALA B C 1
ATOM 3139 O O . ALA B 1 168 ? -23.516 3.547 2.586 1 98.69 168 ALA B O 1
ATOM 3140 N N . CYS B 1 169 ? -23.797 5.316 3.932 1 98.19 169 CYS B N 1
ATOM 3141 C CA . CYS B 1 169 ? -24.047 4.473 5.094 1 98.19 169 CYS B CA 1
ATOM 3142 C C . CYS B 1 169 ? -25.344 3.68 4.914 1 98.19 169 CYS B C 1
ATOM 3144 O O . CYS B 1 169 ? -25.375 2.48 5.191 1 98.19 169 CYS B O 1
ATOM 3146 N N . GLY B 1 170 ? -26.375 4.34 4.465 1 98.44 170 GLY B N 1
ATOM 3147 C CA . GLY B 1 170 ? -27.656 3.672 4.258 1 98.44 170 GLY B CA 1
ATOM 3148 C C . GLY B 1 170 ? -27.594 2.58 3.205 1 98.44 170 GLY B C 1
ATOM 3149 O O . GLY B 1 170 ? -27.953 1.435 3.469 1 98.44 170 GLY B O 1
ATOM 3150 N N . PHE B 1 171 ? -27.078 2.936 2.023 1 98.56 171 PHE B N 1
ATOM 3151 C CA . PHE B 1 171 ? -26.969 1.965 0.942 1 98.56 171 PHE B CA 1
ATOM 3152 C C . PHE B 1 171 ? -25.922 0.9 1.267 1 98.56 171 PHE B C 1
ATOM 3154 O O . PHE B 1 171 ? -26.078 -0.259 0.875 1 98.56 171 PHE B O 1
ATOM 3161 N N . GLY B 1 172 ? -24.875 1.317 1.964 1 98.25 172 GLY B N 1
ATOM 3162 C CA . GLY B 1 172 ? -23.891 0.344 2.408 1 98.25 172 GLY B CA 1
ATOM 3163 C C . GLY B 1 172 ? -24.469 -0.704 3.344 1 98.25 172 GLY B C 1
ATOM 3164 O O . GLY B 1 172 ? -24.156 -1.89 3.225 1 98.25 172 GLY B O 1
ATOM 3165 N N . PHE B 1 173 ? -25.281 -0.258 4.219 1 98 173 PHE B N 1
ATOM 3166 C CA . PHE B 1 173 ? -25.953 -1.177 5.137 1 98 173 PHE B CA 1
ATOM 3167 C C . PHE B 1 173 ? -26.812 -2.176 4.375 1 98 173 PHE B C 1
ATOM 3169 O O . PHE B 1 173 ? -26.75 -3.381 4.621 1 98 173 PHE B O 1
ATOM 3176 N N . MET B 1 174 ? -27.562 -1.678 3.443 1 98.06 174 MET B N 1
ATOM 3177 C CA . MET B 1 174 ? -28.406 -2.535 2.625 1 98.06 174 MET B CA 1
ATOM 3178 C C . MET B 1 174 ? -27.578 -3.547 1.846 1 98.06 174 MET B C 1
ATOM 3180 O O . MET B 1 174 ? -27.953 -4.719 1.751 1 98.06 174 MET B O 1
ATOM 3184 N N . GLY B 1 175 ? -26.5 -3.094 1.328 1 97.44 175 GLY B N 1
ATOM 3185 C CA . GLY B 1 175 ? -25.625 -3.98 0.583 1 97.44 175 GLY B CA 1
ATOM 3186 C C . GLY B 1 175 ? -25 -5.066 1.442 1 97.44 175 GLY B C 1
ATOM 3187 O O . GLY B 1 175 ? -25.062 -6.25 1.1 1 97.44 175 GLY B O 1
ATOM 3188 N N . VAL B 1 176 ? -24.469 -4.695 2.58 1 95.81 176 VAL B N 1
ATOM 3189 C CA . VAL B 1 176 ? -23.781 -5.625 3.463 1 95.81 176 VAL B CA 1
ATOM 3190 C C . VAL B 1 176 ? -24.766 -6.633 4.039 1 95.81 176 VAL B C 1
ATOM 3192 O O . VAL B 1 176 ? -24.531 -7.84 3.994 1 95.81 176 VAL B O 1
ATOM 3195 N N . VAL B 1 177 ? -25.844 -6.207 4.531 1 95.38 177 VAL B N 1
ATOM 3196 C CA . VAL B 1 177 ? -26.844 -7.082 5.141 1 95.38 177 VAL B CA 1
ATOM 3197 C C . VAL B 1 177 ? -27.484 -7.949 4.066 1 95.38 177 VAL B C 1
ATOM 3199 O O . VAL B 1 177 ? -27.734 -9.141 4.281 1 95.38 177 VAL B O 1
ATOM 3202 N N . GLY B 1 178 ? -27.781 -7.324 2.953 1 95.31 178 GLY B N 1
ATOM 3203 C CA . GLY B 1 178 ? -28.328 -8.102 1.854 1 95.31 178 GLY B CA 1
ATOM 3204 C C . GLY B 1 178 ? -27.422 -9.219 1.398 1 95.31 178 GLY B C 1
ATOM 3205 O O . GLY B 1 178 ? -27.859 -10.352 1.21 1 95.31 178 GLY B O 1
ATOM 3206 N N . PHE B 1 179 ? -26.172 -8.859 1.23 1 93.12 179 PHE B N 1
ATOM 3207 C CA . PHE B 1 179 ? -25.188 -9.852 0.832 1 93.12 179 PHE B CA 1
ATOM 3208 C C . PHE B 1 179 ? -25.125 -10.992 1.844 1 93.12 179 PHE B C 1
ATOM 3210 O O . PHE B 1 179 ? -25.188 -12.164 1.472 1 93.12 179 PHE B O 1
ATOM 3217 N N . ALA B 1 180 ? -25.031 -10.656 3.105 1 90.62 180 ALA B N 1
ATOM 3218 C CA . ALA B 1 180 ? -24.906 -11.656 4.16 1 90.62 180 ALA B CA 1
ATOM 3219 C C . ALA B 1 180 ? -26.172 -12.5 4.273 1 90.62 180 ALA B C 1
ATOM 3221 O O . ALA B 1 180 ? -26.109 -13.727 4.336 1 90.62 180 ALA B O 1
ATOM 3222 N N . ALA B 1 181 ? -27.281 -11.914 4.25 1 93.75 181 ALA B N 1
ATOM 3223 C CA . ALA B 1 181 ? -28.562 -12.602 4.434 1 93.75 181 ALA B CA 1
ATOM 3224 C C . ALA B 1 181 ? -28.859 -13.516 3.25 1 93.75 181 ALA B C 1
ATOM 3226 O O . ALA B 1 181 ? -29.234 -14.68 3.434 1 93.75 181 ALA B O 1
ATOM 3227 N N . LEU B 1 182 ? -28.672 -13 2.08 1 93.44 182 LEU B N 1
ATOM 3228 C CA . LEU B 1 182 ? -28.953 -13.789 0.889 1 93.44 182 LEU B CA 1
ATOM 3229 C C . LEU B 1 182 ? -28 -14.969 0.773 1 93.44 182 LEU B C 1
ATOM 3231 O O . LEU B 1 182 ? -28.391 -16.062 0.393 1 93.44 182 LEU B O 1
ATOM 3235 N N . SER B 1 183 ? -26.734 -14.695 1.105 1 88.44 183 SER B N 1
ATOM 3236 C CA . SER B 1 183 ? -25.734 -15.766 1.06 1 88.44 183 SER B CA 1
ATOM 3237 C C . SER B 1 183 ? -26.031 -16.844 2.102 1 88.44 183 SER B C 1
ATOM 3239 O O . SER B 1 183 ? -25.859 -18.031 1.835 1 88.44 183 SER B O 1
ATOM 3241 N N . ALA B 1 184 ? -26.469 -16.438 3.277 1 89.12 184 ALA B N 1
ATOM 3242 C CA . ALA B 1 184 ? -26.656 -17.359 4.391 1 89.12 184 ALA B CA 1
ATOM 3243 C C . ALA B 1 184 ? -28.016 -18.047 4.309 1 89.12 184 ALA B C 1
ATOM 3245 O O . ALA B 1 184 ? -28.141 -19.25 4.617 1 89.12 184 ALA B O 1
ATOM 3246 N N . LEU B 1 185 ? -29.031 -17.375 3.889 1 93.56 185 LEU B N 1
ATOM 3247 C CA . LEU B 1 185 ? -30.391 -17.891 4.016 1 93.56 185 LEU B CA 1
ATOM 3248 C C . LEU B 1 185 ? -30.875 -18.469 2.693 1 93.56 185 LEU B C 1
ATOM 3250 O O . LEU B 1 185 ? -31.734 -19.359 2.678 1 93.56 185 LEU B O 1
ATOM 3254 N N . VAL B 1 186 ? -30.438 -17.938 1.55 1 92.75 186 VAL B N 1
ATOM 3255 C CA . VAL B 1 186 ? -30.953 -18.359 0.254 1 92.75 186 VAL B CA 1
ATOM 3256 C C . VAL B 1 186 ? -29.891 -19.141 -0.502 1 92.75 186 VAL B C 1
ATOM 3258 O O . VAL B 1 186 ? -30.172 -20.172 -1.107 1 92.75 186 VAL B O 1
ATOM 3261 N N . GLY B 1 187 ? -28.656 -18.719 -0.357 1 91.19 187 GLY B N 1
ATOM 3262 C CA . GLY B 1 187 ? -27.547 -19.344 -1.072 1 91.19 187 GLY B CA 1
ATOM 3263 C C . GLY B 1 187 ? -27.328 -18.75 -2.451 1 91.19 187 GLY B C 1
ATOM 3264 O O . GLY B 1 187 ? -28.266 -18.312 -3.107 1 91.19 187 GLY B O 1
ATOM 3265 N N . LYS B 1 188 ? -26.109 -18.734 -2.871 1 88.44 188 LYS B N 1
ATOM 3266 C CA . LYS B 1 188 ? -25.734 -18.141 -4.148 1 88.44 188 LYS B CA 1
ATOM 3267 C C . LYS B 1 188 ? -26.359 -18.906 -5.316 1 88.44 188 LYS B C 1
ATOM 3269 O O . LYS B 1 188 ? -26.672 -18.312 -6.352 1 88.44 188 LYS B O 1
ATOM 3274 N N . GLU B 1 189 ? -26.547 -20.203 -5.199 1 90.88 189 GLU B N 1
ATOM 3275 C CA . GLU B 1 189 ? -27.094 -21.031 -6.273 1 90.88 189 GLU B CA 1
ATOM 3276 C C . GLU B 1 189 ? -28.5 -20.578 -6.668 1 90.88 189 GLU B C 1
ATOM 3278 O O . GLU B 1 189 ? -28.859 -20.641 -7.844 1 90.88 189 GLU B O 1
ATOM 3283 N N . ASN B 1 190 ? -29.172 -20.062 -5.691 1 93.94 190 ASN B N 1
ATOM 3284 C CA . ASN B 1 190 ? -30.578 -19.703 -5.922 1 93.94 190 ASN B CA 1
ATOM 3285 C C . ASN B 1 190 ? -30.75 -18.203 -6.086 1 93.94 190 ASN B C 1
ATOM 3287 O O . ASN B 1 190 ? -31.797 -17.734 -6.551 1 93.94 190 ASN B O 1
ATOM 3291 N N . ALA B 1 191 ? -29.734 -17.469 -5.711 1 94.44 191 ALA B N 1
ATOM 3292 C CA . ALA B 1 191 ? -29.891 -16.016 -5.734 1 94.44 191 ALA B CA 1
ATOM 3293 C C . ALA B 1 191 ? -28.609 -15.336 -6.215 1 94.44 191 ALA B C 1
ATOM 3295 O O . ALA B 1 191 ? -28.188 -14.328 -5.648 1 94.44 191 ALA B O 1
ATOM 3296 N N . TYR B 1 192 ? -28.047 -15.812 -7.184 1 94.88 192 TYR B N 1
ATOM 3297 C CA . TYR B 1 192 ? -26.719 -15.391 -7.652 1 94.88 192 TYR B CA 1
ATOM 3298 C C . TYR B 1 192 ? -26.703 -13.891 -7.938 1 94.88 192 TYR B C 1
ATOM 3300 O O . TYR B 1 192 ? -25.938 -13.148 -7.324 1 94.88 192 TYR B O 1
ATOM 3308 N N . SER B 1 193 ? -27.625 -13.422 -8.758 1 94.75 193 SER B N 1
ATOM 3309 C CA . SER B 1 193 ? -27.578 -12.023 -9.18 1 94.75 193 SER B CA 1
ATOM 3310 C C . SER B 1 193 ? -28 -11.094 -8.047 1 94.75 193 SER B C 1
ATOM 3312 O O . SER B 1 193 ? -27.531 -9.961 -7.957 1 94.75 193 SER B O 1
ATOM 3314 N N . LEU B 1 194 ? -28.875 -11.625 -7.23 1 95.56 194 LEU B N 1
ATOM 3315 C CA . LEU B 1 194 ? -29.281 -10.797 -6.102 1 95.56 194 LEU B CA 1
ATOM 3316 C C . LEU B 1 194 ? -28.156 -10.664 -5.082 1 95.56 194 LEU B C 1
ATOM 3318 O O . LEU B 1 194 ? -27.969 -9.594 -4.5 1 95.56 194 LEU B O 1
ATOM 3322 N N . VAL B 1 195 ? -27.438 -11.711 -4.848 1 94.75 195 VAL B N 1
ATOM 3323 C CA . VAL B 1 195 ? -26.25 -11.672 -3.99 1 94.75 195 VAL B CA 1
ATOM 3324 C C . VAL B 1 195 ? -25.219 -10.719 -4.582 1 94.75 195 VAL B C 1
ATOM 3326 O O . VAL B 1 195 ? -24.672 -9.867 -3.877 1 94.75 195 VAL B O 1
ATOM 3329 N N . GLY B 1 196 ? -25.031 -10.883 -5.859 1 96.25 196 GLY B N 1
ATOM 3330 C CA . GLY B 1 196 ? -24.125 -9.992 -6.559 1 96.25 196 GLY B CA 1
ATOM 3331 C C . GLY B 1 196 ? -24.531 -8.531 -6.461 1 96.25 196 GLY B C 1
ATOM 3332 O O . GLY B 1 196 ? -23.703 -7.668 -6.172 1 96.25 196 GLY B O 1
ATOM 3333 N N . ALA B 1 197 ? -25.797 -8.281 -6.68 1 97.19 197 ALA B N 1
ATOM 3334 C CA . ALA B 1 197 ? -26.297 -6.918 -6.609 1 97.19 197 ALA B CA 1
ATOM 3335 C C . ALA B 1 197 ? -26.062 -6.312 -5.227 1 97.19 197 ALA B C 1
ATOM 3337 O O . ALA B 1 197 ? -25.734 -5.133 -5.109 1 97.19 197 ALA B O 1
ATOM 3338 N N . SER B 1 198 ? -26.266 -7.09 -4.223 1 96.88 198 SER B N 1
ATOM 3339 C CA . SER B 1 198 ? -26.031 -6.629 -2.861 1 96.88 198 SER B CA 1
ATOM 3340 C C . SER B 1 198 ? -24.547 -6.324 -2.639 1 96.88 198 SER B C 1
ATOM 3342 O O . SER B 1 198 ? -24.203 -5.328 -2.002 1 96.88 198 SER B O 1
ATOM 3344 N N . GLU B 1 199 ? -23.734 -7.168 -3.121 1 96.62 199 GLU B N 1
ATOM 3345 C CA . GLU B 1 199 ? -22.297 -6.938 -3.021 1 96.62 199 GLU B CA 1
ATOM 3346 C C . GLU B 1 199 ? -21.891 -5.652 -3.744 1 96.62 199 GLU B C 1
ATOM 3348 O O . GLU B 1 199 ? -21.125 -4.84 -3.203 1 96.62 199 GLU B O 1
ATOM 3353 N N . TRP B 1 200 ? -22.375 -5.488 -4.922 1 97.81 200 TRP B N 1
ATOM 3354 C CA . TRP B 1 200 ? -22.094 -4.285 -5.695 1 97.81 200 TRP B CA 1
ATOM 3355 C C . TRP B 1 200 ? -22.562 -3.035 -4.953 1 97.81 200 TRP B C 1
ATOM 3357 O O . TRP B 1 200 ? -21.828 -2.043 -4.875 1 97.81 200 TRP B O 1
ATOM 3367 N N . LEU B 1 201 ? -23.719 -3.129 -4.453 1 98.25 201 LEU B N 1
ATOM 3368 C CA . LEU B 1 201 ? -24.266 -2 -3.709 1 98.25 201 LEU B CA 1
ATOM 3369 C C . LEU B 1 201 ? -23.375 -1.65 -2.521 1 98.25 201 LEU B C 1
ATOM 3371 O O . LEU B 1 201 ? -23.062 -0.479 -2.301 1 98.25 201 LEU B O 1
ATOM 3375 N N . GLY B 1 202 ? -22.969 -2.631 -1.766 1 98 202 GLY B N 1
ATOM 3376 C CA . GLY B 1 202 ? -22.094 -2.412 -0.634 1 98 202 GLY B CA 1
ATOM 3377 C C . GLY B 1 202 ? -20.75 -1.81 -1.029 1 98 202 GLY B C 1
ATOM 3378 O O . GLY B 1 202 ? -20.328 -0.801 -0.462 1 98 202 GLY B O 1
ATOM 3379 N N . VAL B 1 203 ? -20.109 -2.373 -2.045 1 98.31 203 VAL B N 1
ATOM 3380 C CA . VAL B 1 203 ? -18.766 -1.969 -2.467 1 98.31 203 VAL B CA 1
ATOM 3381 C C . VAL B 1 203 ? -18.812 -0.555 -3.043 1 98.31 203 VAL B C 1
ATOM 3383 O O . VAL B 1 203 ? -18.016 0.301 -2.666 1 98.31 203 VAL B O 1
ATOM 3386 N N . LEU B 1 204 ? -19.75 -0.248 -3.902 1 98.62 204 LEU B N 1
ATOM 3387 C CA . LEU B 1 204 ? -19.844 1.073 -4.516 1 98.62 204 LEU B CA 1
ATOM 3388 C C . LEU B 1 204 ? -20.172 2.135 -3.473 1 98.62 204 LEU B C 1
ATOM 3390 O O . LEU B 1 204 ? -19.719 3.271 -3.564 1 98.62 204 LEU B O 1
ATOM 3394 N N . SER B 1 205 ? -21.016 1.761 -2.492 1 98.75 205 SER B N 1
ATOM 3395 C CA . SER B 1 205 ? -21.328 2.686 -1.407 1 98.75 205 SER B CA 1
ATOM 3396 C C . SER B 1 205 ? -20.078 3.021 -0.592 1 98.75 205 SER B C 1
ATOM 3398 O O . SER B 1 205 ? -19.875 4.176 -0.216 1 98.75 205 SER B O 1
ATOM 3400 N N . MET B 1 206 ? -19.25 2.045 -0.32 1 98.44 206 MET B N 1
ATOM 3401 C CA . MET B 1 206 ? -18.047 2.285 0.471 1 98.44 206 MET B CA 1
ATOM 3402 C C . MET B 1 206 ? -17.016 3.076 -0.331 1 98.44 206 MET B C 1
ATOM 3404 O O . MET B 1 206 ? -16.312 3.918 0.222 1 98.44 206 MET B O 1
ATOM 3408 N N . ILE B 1 207 ? -16.906 2.779 -1.645 1 98.69 207 ILE B N 1
ATOM 3409 C CA . ILE B 1 207 ? -16.047 3.6 -2.496 1 98.69 207 ILE B CA 1
ATOM 3410 C C . ILE B 1 207 ? -16.531 5.051 -2.457 1 98.69 207 ILE B C 1
ATOM 3412 O O . ILE B 1 207 ? -15.711 5.973 -2.338 1 98.69 207 ILE B O 1
ATOM 3416 N N . PHE B 1 208 ? -17.828 5.238 -2.57 1 98.81 208 PHE B N 1
ATOM 3417 C CA . PHE B 1 208 ? -18.406 6.578 -2.537 1 98.81 208 PHE B CA 1
ATOM 3418 C C . PHE B 1 208 ? -18.141 7.25 -1.194 1 98.81 208 PHE B C 1
ATOM 3420 O O . PHE B 1 208 ? -17.844 8.445 -1.14 1 98.81 208 PHE B O 1
ATOM 3427 N N . ALA B 1 209 ? -18.281 6.527 -0.092 1 98.5 209 ALA B N 1
ATOM 3428 C CA . ALA B 1 209 ? -17.953 7.074 1.224 1 98.5 209 ALA B CA 1
ATOM 3429 C C . ALA B 1 209 ? -16.531 7.605 1.259 1 98.5 209 ALA B C 1
ATOM 3431 O O . ALA B 1 209 ? -16.281 8.695 1.773 1 98.5 209 ALA B O 1
ATOM 3432 N N . CYS B 1 210 ? -15.625 6.82 0.728 1 98.25 210 CYS B N 1
ATOM 3433 C CA . CYS B 1 210 ? -14.234 7.262 0.661 1 98.25 210 CYS B CA 1
ATOM 3434 C C . CYS B 1 210 ? -14.094 8.5 -0.211 1 98.25 210 CYS B C 1
ATOM 3436 O O . CYS B 1 210 ? -13.336 9.414 0.117 1 98.25 210 CYS B O 1
ATOM 3438 N N . TRP B 1 211 ? -14.797 8.5 -1.284 1 98.62 211 TRP B N 1
ATOM 3439 C CA . TRP B 1 211 ? -14.766 9.656 -2.168 1 98.62 211 TRP B CA 1
ATOM 3440 C C . TRP B 1 211 ? -15.203 10.922 -1.43 1 98.62 211 TRP B C 1
ATOM 3442 O O . TRP B 1 211 ? -14.633 11.992 -1.623 1 98.62 211 TRP B O 1
ATOM 3452 N N . THR B 1 212 ? -16.172 10.852 -0.605 1 98.62 212 THR B N 1
ATOM 3453 C CA . THR B 1 212 ? -16.641 12.008 0.153 1 98.62 212 THR B CA 1
ATOM 3454 C C . THR B 1 212 ? -15.594 12.461 1.155 1 98.62 212 THR B C 1
ATOM 3456 O O . THR B 1 212 ? -15.547 13.641 1.527 1 98.62 212 THR B O 1
ATOM 3459 N N . VAL B 1 213 ? -14.781 11.516 1.659 1 98.06 213 VAL B N 1
ATOM 3460 C CA . VAL B 1 213 ? -13.672 11.898 2.527 1 98.06 213 VAL B CA 1
ATOM 3461 C C . VAL B 1 213 ? -12.734 12.844 1.785 1 98.06 213 VAL B C 1
ATOM 3463 O O . VAL B 1 213 ? -12.211 13.789 2.371 1 98.06 213 VAL B O 1
ATOM 3466 N N . SER B 1 214 ? -12.531 12.586 0.48 1 98.06 214 SER B N 1
ATOM 3467 C CA . SER B 1 214 ? -11.688 13.477 -0.311 1 98.06 214 SER B CA 1
ATOM 3468 C C . SER B 1 214 ? -12.273 14.883 -0.375 1 98.06 214 SER B C 1
ATOM 3470 O O . SER B 1 214 ? -11.539 15.867 -0.45 1 98.06 214 SER B O 1
ATOM 3472 N N . TRP B 1 215 ? -13.633 14.992 -0.323 1 98.19 215 TRP B N 1
ATOM 3473 C CA . TRP B 1 215 ? -14.266 16.312 -0.267 1 98.19 215 TRP B CA 1
ATOM 3474 C C . TRP B 1 215 ? -13.875 17.047 1.01 1 98.19 215 TRP B C 1
ATOM 3476 O O . TRP B 1 215 ? -13.609 18.25 0.983 1 98.19 215 TRP B O 1
ATOM 3486 N N . ASP B 1 216 ? -13.898 16.344 2.082 1 97.12 216 ASP B N 1
ATOM 3487 C CA . ASP B 1 216 ? -13.539 16.953 3.363 1 97.12 216 ASP B CA 1
ATOM 3488 C C . ASP B 1 216 ? -12.078 17.406 3.363 1 97.12 216 ASP B C 1
ATOM 3490 O O . ASP B 1 216 ? -11.766 18.5 3.828 1 97.12 216 ASP B O 1
ATOM 3494 N N . PHE B 1 217 ? -11.258 16.547 2.85 1 96.94 217 PHE B N 1
ATOM 3495 C CA . PHE B 1 217 ? -9.836 16.859 2.791 1 96.94 217 PHE B CA 1
ATOM 3496 C C . PHE B 1 217 ? -9.594 18.094 1.915 1 96.94 217 PHE B C 1
ATOM 3498 O O . PHE B 1 217 ? -8.742 18.922 2.232 1 96.94 217 PHE B O 1
ATOM 3505 N N . ASP B 1 218 ? -10.312 18.172 0.845 1 96.69 218 ASP B N 1
ATOM 3506 C CA . ASP B 1 218 ? -10.188 19.344 -0.034 1 96.69 218 ASP B CA 1
ATOM 3507 C C . ASP B 1 218 ? -10.664 20.609 0.667 1 96.69 218 ASP B C 1
ATOM 3509 O O . ASP B 1 218 ? -10 21.656 0.588 1 96.69 218 ASP B O 1
ATOM 3513 N N . ASP B 1 219 ? -11.766 20.484 1.316 1 95.56 219 ASP B N 1
ATOM 3514 C CA . ASP B 1 219 ? -12.391 21.625 1.971 1 95.56 219 ASP B CA 1
ATOM 3515 C C . ASP B 1 219 ? -11.469 22.234 3.018 1 95.56 219 ASP B C 1
ATOM 3517 O O . ASP B 1 219 ? -11.5 23.453 3.246 1 95.56 219 ASP B O 1
ATOM 3521 N N . LYS B 1 220 ? -10.656 21.438 3.619 1 94.19 220 LYS B N 1
ATOM 3522 C CA . LYS B 1 220 ? -9.797 21.938 4.695 1 94.19 220 LYS B CA 1
ATOM 3523 C C . LYS B 1 220 ? -8.328 21.875 4.301 1 94.19 220 LYS B C 1
ATOM 3525 O O . LYS B 1 220 ? -7.441 21.953 5.156 1 94.19 220 LYS B O 1
ATOM 3530 N N . ASP B 1 221 ? -8.062 21.609 3.047 1 94.94 221 ASP B N 1
ATOM 3531 C CA . ASP B 1 221 ? -6.719 21.562 2.482 1 94.94 221 ASP B CA 1
ATOM 3532 C C . ASP B 1 221 ? -5.812 20.641 3.311 1 94.94 221 ASP B C 1
ATOM 3534 O O . ASP B 1 221 ? -4.73 21.062 3.734 1 94.94 221 ASP B O 1
ATOM 3538 N N . VAL B 1 222 ? -6.328 19.516 3.572 1 95.31 222 VAL B N 1
ATOM 3539 C CA . VAL B 1 222 ? -5.578 18.547 4.355 1 95.31 222 VAL B CA 1
ATOM 3540 C C . VAL B 1 222 ? -4.406 18.016 3.533 1 95.31 222 VAL B C 1
ATOM 3542 O O . VAL B 1 222 ? -4.594 17.531 2.414 1 95.31 222 VAL B O 1
ATOM 3545 N N . ARG B 1 223 ? -3.209 18 4.137 1 95.31 223 ARG B N 1
ATOM 3546 C CA . ARG B 1 223 ? -1.995 17.594 3.443 1 95.31 223 ARG B CA 1
ATOM 3547 C C . ARG B 1 223 ? -1.141 16.688 4.328 1 95.31 223 ARG B C 1
ATOM 3549 O O . ARG B 1 223 ? -1.22 16.766 5.559 1 95.31 223 ARG B O 1
ATOM 3556 N N . LEU B 1 224 ? -0.503 15.766 3.686 1 94.25 224 LEU B N 1
ATOM 3557 C CA . LEU B 1 224 ? 0.615 15.055 4.293 1 94.25 224 LEU B CA 1
ATOM 3558 C C . LEU B 1 224 ? 1.935 15.766 4 1 94.25 224 LEU B C 1
ATOM 3560 O O . LEU B 1 224 ? 2.326 15.898 2.838 1 94.25 224 LEU B O 1
ATOM 3564 N N . THR B 1 225 ? 2.617 16.234 5.055 1 93.94 225 THR B N 1
ATOM 3565 C CA . THR B 1 225 ? 3.826 17.031 4.898 1 93.94 225 THR B CA 1
ATOM 3566 C C . THR B 1 225 ? 5.031 16.312 5.496 1 93.94 225 THR B C 1
ATOM 3568 O O . THR B 1 225 ? 4.941 15.742 6.582 1 93.94 225 THR B O 1
ATOM 3571 N N . LEU B 1 226 ? 6.086 16.344 4.719 1 93.38 226 LEU B N 1
ATOM 3572 C CA . LEU B 1 226 ? 7.355 15.836 5.234 1 93.38 226 LEU B CA 1
ATOM 3573 C C . LEU B 1 226 ? 8.039 16.891 6.102 1 93.38 226 LEU B C 1
ATOM 3575 O O . LEU B 1 226 ? 8.227 18.031 5.672 1 93.38 226 LEU B O 1
ATOM 3579 N N . THR B 1 227 ? 8.344 16.547 7.281 1 91.38 227 THR B N 1
ATOM 3580 C CA . THR B 1 227 ? 9.039 17.453 8.18 1 91.38 227 THR B CA 1
ATOM 3581 C C . THR B 1 227 ? 10.383 16.859 8.617 1 91.38 227 THR B C 1
ATOM 3583 O O . THR B 1 227 ? 10.484 15.656 8.844 1 91.38 227 THR B O 1
ATOM 3586 N N . LEU B 1 228 ? 11.43 17.703 8.609 1 89.19 228 LEU B N 1
ATOM 3587 C CA . LEU B 1 228 ? 12.766 17.312 9.047 1 89.19 228 LEU B CA 1
ATOM 3588 C C . LEU B 1 228 ? 13.305 18.297 10.086 1 89.19 228 LEU B C 1
ATOM 3590 O O . LEU B 1 228 ? 12.938 19.484 10.07 1 89.19 228 LEU B O 1
ATOM 3594 N N . ASP B 1 229 ? 14.055 17.828 10.992 1 81.56 229 ASP B N 1
ATOM 3595 C CA . ASP B 1 229 ? 14.688 18.688 11.977 1 81.56 229 ASP B CA 1
ATOM 3596 C C . ASP B 1 229 ? 15.672 19.656 11.312 1 81.56 229 ASP B C 1
ATOM 3598 O O . ASP B 1 229 ? 16.641 19.219 10.672 1 81.56 229 ASP B O 1
ATOM 3602 N N . SER B 1 230 ? 15.406 20.922 11.188 1 65.19 230 SER B N 1
ATOM 3603 C CA . SER B 1 230 ? 16.078 22.031 10.523 1 65.19 230 SER B CA 1
ATOM 3604 C C . SER B 1 230 ? 17.469 22.25 11.078 1 65.19 230 SER B C 1
ATOM 3606 O O . SER B 1 230 ? 18.328 22.828 10.406 1 65.19 230 SER B O 1
ATOM 3608 N N . ALA B 1 231 ? 17.656 22.172 12.414 1 59.78 231 ALA B N 1
ATOM 3609 C CA . ALA B 1 23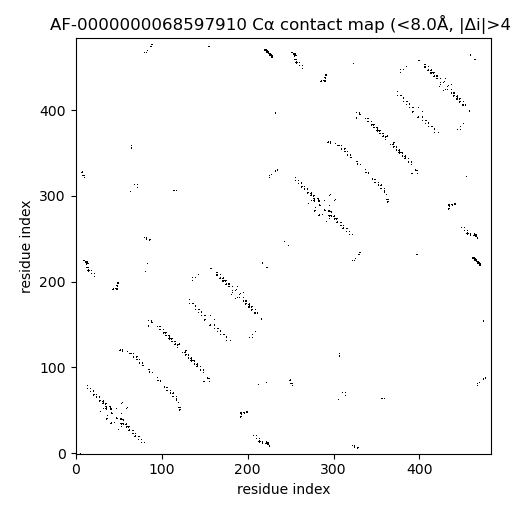1 ? 18.984 22.453 12.969 1 59.78 231 ALA B CA 1
ATOM 3610 C C . ALA B 1 231 ? 20.062 21.641 12.258 1 59.78 231 ALA B C 1
ATOM 3612 O O . ALA B 1 231 ? 21.219 22.047 12.211 1 59.78 231 ALA B O 1
ATOM 3613 N N . SER B 1 232 ? 19.609 20.562 11.609 1 54.16 232 SER B N 1
ATOM 3614 C CA . SER B 1 232 ? 20.594 19.656 11.039 1 54.16 232 SER B CA 1
ATOM 3615 C C . SER B 1 232 ? 20.891 20 9.578 1 54.16 232 SER B C 1
ATOM 3617 O O . SER B 1 232 ? 21.828 19.484 8.984 1 54.16 232 SER B O 1
ATOM 3619 N N . VAL B 1 233 ? 20.047 20.875 9.062 1 59.31 233 VAL B N 1
ATOM 3620 C CA . VAL B 1 233 ? 20.234 21.219 7.656 1 59.31 233 VAL B CA 1
ATOM 3621 C C . VAL B 1 233 ? 21.125 22.453 7.527 1 59.31 233 VAL B C 1
ATOM 3623 O O . VAL B 1 233 ? 20.625 23.578 7.465 1 59.31 233 VAL B O 1
ATOM 3626 N N . ALA B 1 234 ? 21.891 22.844 8.594 1 52.19 234 ALA B N 1
ATOM 3627 C CA . ALA B 1 234 ? 22.75 24.031 8.477 1 52.19 234 ALA B CA 1
ATOM 3628 C C . ALA B 1 234 ? 23.625 23.953 7.23 1 52.19 234 ALA B C 1
ATOM 3630 O O . ALA B 1 234 ? 24.391 23 7.059 1 52.19 234 ALA B O 1
ATOM 3631 N N . LEU B 1 235 ? 23.141 24.578 6.207 1 50.53 235 LEU B N 1
ATOM 3632 C CA . LEU B 1 235 ? 23.938 24.797 5.008 1 50.53 235 LEU B CA 1
ATOM 3633 C C . LEU B 1 235 ? 25.312 25.359 5.367 1 50.53 235 LEU B C 1
ATOM 3635 O O . LEU B 1 235 ? 25.438 26.109 6.34 1 50.53 235 LEU B O 1
ATOM 3639 N N . PRO B 1 236 ? 26.328 24.812 4.984 1 45.16 236 PRO B N 1
ATOM 3640 C CA . PRO B 1 236 ? 27.578 25.531 5.238 1 45.16 236 PRO B CA 1
ATOM 3641 C C . PRO B 1 236 ? 27.484 27.016 4.934 1 45.16 236 PRO B C 1
ATOM 3643 O O . PRO B 1 236 ? 26.875 27.422 3.943 1 45.16 236 PRO B O 1
ATOM 3646 N N . SER B 1 237 ? 27.5 27.922 5.953 1 41.06 237 SER B N 1
ATOM 3647 C CA . SER B 1 237 ? 27.688 29.359 5.719 1 41.06 237 SER B CA 1
ATOM 3648 C C . SER B 1 237 ? 28.672 29.609 4.582 1 41.06 237 SER B C 1
ATOM 3650 O O . SER B 1 237 ? 29.781 29.094 4.598 1 41.06 237 SER B O 1
ATOM 3652 N N . VAL B 1 238 ? 28.281 29.906 3.408 1 41.94 238 VAL B N 1
ATOM 3653 C CA . VAL B 1 238 ? 29.234 30.547 2.502 1 41.94 238 VAL B CA 1
ATOM 3654 C C . VAL B 1 238 ? 30.078 31.562 3.264 1 41.94 238 VAL B C 1
ATOM 3656 O O . VAL B 1 238 ? 29.531 32.438 3.945 1 41.94 238 VAL B O 1
ATOM 3659 N N . PRO B 1 239 ? 31.328 31.25 3.484 1 40.75 239 PRO B N 1
ATOM 3660 C CA . PRO B 1 239 ? 32.125 32.406 3.973 1 40.75 239 PRO B CA 1
ATOM 3661 C C . PRO B 1 239 ? 31.859 33.656 3.166 1 40.75 239 PRO B C 1
ATOM 3663 O O . PRO B 1 239 ? 31.906 33.625 1.934 1 40.75 239 PRO B O 1
ATOM 3666 N N . ASN B 1 240 ? 31.109 34.656 3.707 1 36.06 240 ASN B N 1
ATOM 3667 C CA . ASN B 1 240 ? 31.188 36.031 3.17 1 36.06 240 ASN B CA 1
ATOM 3668 C C . ASN B 1 240 ? 32.625 36.469 2.986 1 36.06 240 ASN B C 1
ATOM 3670 O O . ASN B 1 240 ? 33.344 36.688 3.965 1 36.06 240 ASN B O 1
ATOM 3674 N N . ASP B 1 241 ? 33.406 35.844 2.158 1 36 241 ASP B N 1
ATOM 3675 C CA . ASP B 1 241 ? 34.562 36.656 1.857 1 36 241 ASP B CA 1
ATOM 3676 C C . ASP B 1 241 ? 34.188 38.094 1.626 1 36 241 ASP B C 1
ATOM 3678 O O . ASP B 1 241 ? 33.438 38.406 0.714 1 36 241 ASP B O 1
ATOM 3682 N N . VAL B 1 242 ? 34.438 38.938 2.729 1 30.38 242 VAL B N 1
ATOM 3683 C CA . VAL B 1 242 ? 34.812 40.344 2.533 1 30.38 242 VAL B CA 1
ATOM 3684 C C . VAL B 1 242 ? 36.156 40.406 1.835 1 30.38 242 VAL B C 1
ATOM 3686 O O . VAL B 1 242 ? 37.094 39.656 2.15 1 30.38 242 VAL B O 1
#